Protein 5E6O (pdb70)

Nearest PDB structures (foldseek):
  5e6o-assembly2_B  TM=1.009E+00  e=1.591E-25  Caenorhabditis elegans
  5azh-assembly1_A  TM=9.847E-01  e=5.258E-23  synthetic construct
  5ms6-assembly1_A  TM=9.766E-01  e=1.544E-17  Homo sapiens
  5v4k-assembly1_B  TM=9.725E-01  e=1.761E-17  Homo sapiens
  8q7k-assembly1_A  TM=9.763E-01  e=5.401E-17  Homo sapiens

Sequence (477 aa):
PGSFKERRPFHERQKDVEEIRSQQPNKVPVIIERFDGERSLPLMDRCKFLVPEHITVAELMSIVRRRLQLHPQQAFFLLVNERSMVSNSMSMSNLYSQERDPDGFVYMVYTSQPAFGGSFKERRPFHERQKDVEEIRSQQPNKVPVIIERFDGERSLPLMDRCKFLVPEHITVAELMSIVRRRLQLHPQQAFFLLVNERSMVSNSMSMSNLYSQERDPDGFVYMVYTSQPAFGGSFKERRPFHERQKDVEEIRSQQPNKVPVIIERFDGERSLPLMDRCKFLVPEHITVAELMSSIVRRRLQLHPQQAFFLLVNERSMVSNSMSMSNLYSQERDPDGFVYMVYTSQPAGSFKERRPFHERQKDVEEIRSQQPNNKVPVIIERFDGERSLPLMDRCKFLVPEHITVAELMSIVRRRLQLHPQQAFFLLVNERSMVSNSMSMSSNLYSQERDPDGFVYMVYTSQPAWEELWEELWEELWEEL

B-factor: mean 24.18, std 11.66, range [8.29, 120.89]

Foldseek 3Di:
DPDPCVVDPLVRLLVVLVVVCVPDPQWAWAFEFAPPPADPFDGDPDGTDTHRQFAFQVNVQVVVCVVSVPDPPAQKDKAWVNHDDPDRRDTNNRCQVVQPDPSRYTYIHMHRDDPVD/DAPCVVDPLQRLLVVLVVVCVVPVQWAWAFEAADVVADPFDGDPGGTDTHGQQQAQLRVVVVVCVVSVDDPPAAKFKAWVHHTDDNDRHGSNNVQVVRPDPSRYTYIYMHRDDPVD/DAPCVVAPLVRLLVVQVVCCVPPVQWAWAFEFAPPPADPFDGDPGGTDTHGQAQFQLNVVVVVCVRSPDDPPQAKAKAWVPHHDPDRGHTNVVVQVPAPDPSRYTYMHMHSDDD/DDPCVVAPLVRLLVVLVVVCVPCVQWAWAFEFAPPPADPQDGDPDGTDTHGQAAWQQNVVVVVCVRSVDDPPQQKAKAWVPDHDPDTPDTSNVVQVPAADVSRYTYMHMHSDDD/DDDD/DDDD/DPDD/DDDD

Structure (mmCIF, N/CA/C/O backbone):
data_5E6O
#
_entry.id   5E6O
#
_cell.length_a   49.933
_cell.length_b   62.351
_cell.length_c   67.599
_cell.angle_alpha   90.000
_cell.angle_beta   109.540
_cell.angle_gamma   90.000
#
_symmetry.space_group_name_H-M   'P 1 21 1'
#
loop_
_entity.id
_entity.type
_entity.pdbx_description
1 polymer 'Protein lgg-2'
2 polymer TRP-GLU-GLU-LEU
3 water water
#
loop_
_atom_site.group_PDB
_atom_site.id
_atom_site.type_symbol
_atom_site.label_atom_id
_atom_site.label_alt_id
_atom_site.label_comp_id
_atom_site.label_asym_id
_atom_site.label_entity_id
_atom_site.label_seq_id
_atom_site.pdbx_PDB_ins_code
_atom_site.Cartn_x
_atom_site.Cartn_y
_atom_site.Cartn_z
_atom_site.occupancy
_atom_site.B_iso_or_equiv
_atom_site.auth_seq_id
_atom_site.auth_comp_id
_atom_site.auth_asym_id
_atom_site.auth_atom_id
_atom_site.pdbx_PDB_model_num
ATOM 1 N N . PRO A 1 2 ? -17.026 -18.768 -27.012 1.00 60.21 14 PRO A N 1
ATOM 2 C CA . PRO A 1 2 ? -16.784 -20.171 -27.369 1.00 58.82 14 PRO A CA 1
ATOM 3 C C . PRO A 1 2 ? -15.622 -20.745 -26.559 1.00 50.25 14 PRO A C 1
ATOM 4 O O . PRO A 1 2 ? -15.766 -21.014 -25.365 1.00 49.92 14 PRO A O 1
ATOM 8 N N . GLY A 1 3 ? -14.479 -20.919 -27.208 1.00 39.23 15 GLY A N 1
ATOM 9 C CA . GLY A 1 3 ? -13.233 -21.136 -26.500 1.00 36.34 15 GLY A CA 1
ATOM 10 C C . GLY A 1 3 ? -12.415 -19.849 -26.490 1.00 31.49 15 GLY A C 1
ATOM 11 O O . GLY A 1 3 ? -11.193 -19.870 -26.367 1.00 30.12 15 GLY A O 1
ATOM 12 N N . SER A 1 4 ? -13.097 -18.717 -26.622 1.00 24.17 16 SER A N 1
ATOM 13 C CA . SER A 1 4 ? -12.419 -17.427 -26.677 1.00 26.43 16 SER A CA 1
ATOM 14 C C . SER A 1 4 ? -11.794 -17.062 -25.333 1.00 24.42 16 SER A C 1
ATOM 15 O O . SER A 1 4 ? -12.175 -17.607 -24.293 1.00 19.49 16 SER A O 1
ATOM 18 N N . PHE A 1 5 ? -10.847 -16.129 -25.353 1.00 14.73 17 PHE A N 1
ATOM 19 C CA . PHE A 1 5 ? -10.186 -15.678 -24.119 1.00 13.42 17 PHE A CA 1
ATOM 20 C C . PHE A 1 5 ? -11.171 -15.260 -23.027 1.00 15.44 17 PHE A C 1
ATOM 21 O O . PHE A 1 5 ? -10.988 -15.614 -21.865 1.00 15.51 17 PHE A O 1
ATOM 29 N N . LYS A 1 6 ? -12.217 -14.522 -23.403 1.00 12.77 18 LYS A N 1
ATOM 30 C CA . LYS A 1 6 ? -13.198 -14.030 -22.429 1.00 14.49 18 LYS A CA 1
ATOM 31 C C . LYS A 1 6 ? -13.965 -15.175 -21.797 1.00 20.88 18 LYS A C 1
ATOM 32 O O . LYS A 1 6 ? -14.484 -15.046 -20.692 1.00 20.21 18 LYS A O 1
ATOM 38 N N . GLU A 1 7 ? -14.030 -16.299 -22.499 1.00 21.01 19 GLU A N 1
ATOM 39 C CA . GLU A 1 7 ? -14.691 -17.480 -21.966 1.00 20.40 19 GLU A CA 1
ATOM 40 C C . GLU A 1 7 ? -13.754 -18.311 -21.089 1.00 23.61 19 GLU A C 1
ATOM 41 O O . GLU A 1 7 ? -14.205 -19.044 -20.210 1.00 24.43 19 GLU A O 1
ATOM 47 N N . ARG A 1 8 ? -12.454 -18.207 -21.339 1.00 16.13 20 ARG A N 1
ATOM 48 C CA . ARG A 1 8 ? -11.477 -19.022 -20.639 1.00 18.95 20 ARG A CA 1
ATOM 49 C C . ARG A 1 8 ? -11.096 -18.394 -19.307 1.00 19.65 20 ARG A C 1
ATOM 50 O O . ARG A 1 8 ? -10.602 -19.076 -18.418 1.00 13.47 20 ARG A O 1
ATOM 58 N N . ARG A 1 9 ? -11.333 -17.089 -19.190 1.00 21.56 21 ARG A N 1
ATOM 59 C CA . ARG A 1 9 ? -10.944 -16.309 -18.016 1.00 21.79 21 ARG A CA 1
ATOM 60 C C . ARG A 1 9 ? -12.038 -15.294 -17.716 1.00 16.16 21 ARG A C 1
ATOM 61 O O . ARG A 1 9 ? -12.405 -14.508 -18.583 1.00 16.71 21 ARG A O 1
ATOM 69 N N . PRO A 1 10 ? -12.552 -15.294 -16.478 1.00 15.37 22 PRO A N 1
ATOM 70 C CA . PRO A 1 10 ? -13.639 -14.391 -16.090 1.00 22.02 22 PRO A CA 1
ATOM 71 C C . PRO A 1 10 ? -13.180 -12.946 -15.916 1.00 18.76 22 PRO A C 1
ATOM 72 O O . PRO A 1 10 ? -11.979 -12.690 -15.800 1.00 16.00 22 PRO A O 1
ATOM 76 N N . PHE A 1 11 ? -14.134 -12.020 -15.876 1.00 18.42 23 PHE A N 1
ATOM 77 C CA . PHE A 1 11 ? -13.831 -10.588 -15.896 1.00 17.47 23 PHE A CA 1
ATOM 78 C C . PHE A 1 11 ? -12.826 -10.139 -14.844 1.00 17.60 23 PHE A C 1
ATOM 79 O O . PHE A 1 11 ? -11.869 -9.463 -15.177 1.00 17.88 23 PHE A O 1
ATOM 87 N N . HIS A 1 12 ? -13.049 -10.479 -13.578 1.00 19.46 24 HIS A N 1
ATOM 88 C CA . HIS A 1 12 ? -12.159 -9.971 -12.537 1.00 24.58 24 HIS A CA 1
ATOM 89 C C . HIS A 1 12 ? -10.746 -10.526 -12.703 1.00 19.20 24 HIS A C 1
ATOM 90 O O . HIS A 1 12 ? -9.761 -9.883 -12.326 1.00 18.86 24 HIS A O 1
ATOM 97 N N . GLU A 1 13 ? -10.637 -11.722 -13.267 1.00 19.28 25 GLU A N 1
ATOM 98 C CA . GLU A 1 13 ? -9.319 -12.305 -13.495 1.00 19.56 25 GLU A CA 1
ATOM 99 C C . GLU A 1 13 ? -8.599 -11.535 -14.594 1.00 18.73 25 GLU A C 1
ATOM 100 O O . GLU A 1 13 ? -7.396 -11.294 -14.517 1.00 16.92 25 GLU A O 1
ATOM 106 N N . ARG A 1 14 ? -9.345 -11.146 -15.617 1.00 15.96 26 ARG A N 1
ATOM 107 C CA . ARG A 1 14 ? -8.768 -10.383 -16.728 1.00 14.72 26 ARG A CA 1
ATOM 108 C C . ARG A 1 14 ? -8.323 -9.001 -16.245 1.00 15.76 26 ARG A C 1
ATOM 109 O O . ARG A 1 14 ? -7.226 -8.541 -16.573 1.00 13.95 26 ARG A O 1
ATOM 117 N N . GLN A 1 15 ? -9.165 -8.356 -15.450 1.00 14.73 27 GLN A N 1
ATOM 118 C CA . GLN A 1 15 ? -8.851 -7.027 -14.921 1.00 14.92 27 GLN A CA 1
ATOM 119 C C . GLN A 1 15 ? -7.617 -7.057 -14.021 1.00 15.68 27 GLN A C 1
ATOM 120 O O . GLN A 1 15 ? -6.753 -6.172 -14.094 1.00 15.78 27 GLN A O 1
ATOM 126 N N . LYS A 1 16 ? -7.521 -8.083 -13.178 1.00 16.21 28 LYS A N 1
ATOM 127 C CA . LYS A 1 16 ? -6.347 -8.224 -12.318 1.00 17.05 28 LYS A CA 1
ATOM 128 C C . LYS A 1 16 ? -5.068 -8.460 -13.130 1.00 16.30 28 LYS A C 1
ATOM 129 O O . LYS A 1 16 ? -4.010 -7.931 -12.791 1.00 18.46 28 LYS A O 1
ATOM 135 N N . ASP A 1 17 ? -5.165 -9.262 -14.188 1.00 15.85 29 ASP A N 1
ATOM 136 C CA . ASP A 1 17 ? -4.033 -9.528 -15.065 1.00 15.84 29 ASP A CA 1
ATOM 137 C C . ASP A 1 17 ? -3.511 -8.213 -15.680 1.00 18.51 29 ASP A C 1
ATOM 138 O O . ASP A 1 17 ? -2.304 -7.962 -15.710 1.00 16.46 29 ASP A O 1
ATOM 143 N N . VAL A 1 18 ? -4.426 -7.379 -16.167 1.00 14.21 30 VAL A N 1
ATOM 144 C CA . VAL A 1 18 ? -4.043 -6.083 -16.742 1.00 14.13 30 VAL A CA 1
ATOM 145 C C . VAL A 1 18 ? -3.434 -5.166 -15.675 1.00 15.29 30 VAL A C 1
ATOM 146 O O . VAL A 1 18 ? -2.417 -4.508 -15.916 1.00 15.35 30 VAL A O 1
ATOM 150 N N . GLU A 1 19 ? -3.996 -5.172 -14.491 1.00 16.16 31 GLU A N 1
ATOM 151 C CA . GLU A 1 19 ? -3.496 -4.343 -13.418 1.00 22.02 31 GLU A CA 1
ATOM 152 C C . GLU A 1 19 ? -2.063 -4.734 -13.059 1.00 17.04 31 GLU A C 1
ATOM 153 O O . GLU A 1 19 ? -1.241 -3.913 -12.830 1.00 19.71 31 GLU A O 1
ATOM 159 N N . GLU A 1 20 ? -1.813 -6.012 -13.043 1.00 16.28 32 GLU A N 1
ATOM 160 C CA . GLU A 1 20 ? -0.494 -6.490 -12.746 1.00 22.39 32 GLU A CA 1
ATOM 161 C C . GLU A 1 20 ? 0.504 -6.143 -13.831 1.00 24.33 32 GLU A C 1
ATOM 162 O O . GLU A 1 20 ? 1.562 -5.705 -13.584 1.00 23.72 32 GLU A O 1
ATOM 168 N N . ILE A 1 21 ? 0.136 -6.326 -15.070 1.00 21.58 33 ILE A N 1
ATOM 169 C CA . ILE A 1 21 ? 1.123 -6.077 -16.119 1.00 17.44 33 ILE A CA 1
ATOM 170 C C . ILE A 1 21 ? 1.371 -4.570 -16.287 1.00 20.21 33 ILE A C 1
ATOM 171 O O . ILE A 1 21 ? 2.486 -4.147 -16.595 1.00 19.18 33 ILE A O 1
ATOM 176 N N . ARG A 1 22 ? 0.350 -3.761 -16.049 1.00 17.34 34 ARG A N 1
ATOM 177 C CA . ARG A 1 22 ? 0.509 -2.315 -16.169 1.00 25.47 34 ARG A CA 1
ATOM 178 C C . ARG A 1 22 ? 1.482 -1.800 -15.111 1.00 28.77 34 ARG A C 1
ATOM 179 O O . ARG A 1 22 ? 2.229 -0.855 -15.354 1.00 25.68 34 ARG A O 1
ATOM 187 N N . SER A 1 23 ? 1.492 -2.442 -13.946 1.00 24.36 35 SER A N 1
ATOM 188 C CA . SER A 1 23 ? 2.363 -2.017 -12.860 1.00 28.72 35 SER A CA 1
ATOM 189 C C . SER A 1 23 ? 3.816 -2.348 -13.162 1.00 27.23 35 SER A C 1
ATOM 190 O O . SER A 1 23 ? 4.723 -1.845 -12.506 1.00 27.34 35 SER A O 1
ATOM 193 N N . GLN A 1 24 ? 4.030 -3.190 -14.168 1.00 25.84 36 GLN A N 1
ATOM 194 C CA . GLN A 1 24 ? 5.360 -3.698 -14.475 1.00 25.18 36 GLN A CA 1
ATOM 195 C C . GLN A 1 24 ? 5.889 -3.118 -15.786 1.00 26.99 36 GLN A C 1
ATOM 196 O O . GLN A 1 24 ? 7.089 -2.873 -15.933 1.00 26.48 36 GLN A O 1
ATOM 202 N N . GLN A 1 25 ? 4.987 -2.896 -16.737 1.00 21.66 37 GLN A N 1
ATOM 203 C CA . GLN A 1 25 ? 5.385 -2.567 -18.099 1.00 24.92 37 GLN A CA 1
ATOM 204 C C . GLN A 1 25 ? 4.705 -1.310 -18.629 1.00 29.94 37 GLN A C 1
ATOM 205 O O . GLN A 1 25 ? 3.675 -1.382 -19.310 1.00 24.69 37 GLN A O 1
ATOM 211 N N . PRO A 1 26 ? 5.295 -0.149 -18.334 1.00 29.33 38 PRO A N 1
ATOM 212 C CA . PRO A 1 26 ? 4.773 1.115 -18.853 1.00 32.58 38 PRO A CA 1
ATOM 213 C C . PRO A 1 26 ? 4.917 1.204 -20.369 1.00 35.35 38 PRO A C 1
ATOM 214 O O . PRO A 1 26 ? 5.738 0.499 -20.967 1.00 38.76 38 PRO A O 1
ATOM 218 N N . ASN A 1 27 ? 4.112 2.067 -20.974 1.00 33.51 39 ASN A N 1
ATOM 219 C CA . ASN A 1 27 ? 4.205 2.357 -22.396 1.00 34.06 39 ASN A CA 1
ATOM 220 C C . ASN A 1 27 ? 3.999 1.117 -23.274 1.00 27.33 39 ASN A C 1
ATOM 221 O O . ASN A 1 27 ? 4.424 1.091 -24.430 1.00 28.04 39 ASN A O 1
ATOM 226 N N . LYS A 1 28 ? 3.359 0.094 -22.711 1.00 24.44 40 LYS A N 1
ATOM 227 C CA . LYS A 1 28 ? 2.865 -1.041 -23.491 1.00 24.56 40 LYS A CA 1
ATOM 228 C C . LYS A 1 28 ? 1.355 -1.218 -23.322 1.00 23.12 40 LYS A C 1
ATOM 229 O O . LYS A 1 28 ? 0.834 -1.074 -22.217 1.00 20.85 40 LYS A O 1
ATOM 235 N N . VAL A 1 29 ? 0.663 -1.541 -24.416 1.00 19.48 41 VAL A N 1
ATOM 236 C CA . VAL A 1 29 ? -0.793 -1.724 -24.386 1.00 14.48 41 VAL A CA 1
ATOM 237 C C . VAL A 1 29 ? -1.118 -3.220 -24.423 1.00 15.54 41 VAL A C 1
ATOM 238 O O . VAL A 1 29 ? -0.574 -3.952 -25.250 1.00 15.83 41 VAL A O 1
ATOM 242 N N . PRO A 1 30 ? -1.962 -3.692 -23.488 1.00 13.22 42 PRO A N 1
ATOM 243 C CA . PRO A 1 30 ? -2.365 -5.101 -23.471 1.00 14.19 42 PRO A CA 1
ATOM 244 C C . PRO A 1 30 ? -3.467 -5.365 -24.492 1.00 14.93 42 PRO A C 1
ATOM 245 O O . PRO A 1 30 ? -4.512 -4.716 -24.491 1.00 14.43 42 PRO A O 1
ATOM 249 N N . VAL A 1 31 ? -3.212 -6.317 -25.376 1.00 11.70 43 VAL A N 1
ATOM 250 C CA . VAL A 1 31 ? -4.083 -6.560 -26.512 1.00 11.03 43 VAL A CA 1
ATOM 251 C C . VAL A 1 31 ? -4.324 -8.050 -26.647 1.00 16.60 43 VAL A C 1
ATOM 252 O O . VAL A 1 31 ? -3.384 -8.835 -26.622 1.00 16.96 43 VAL A O 1
ATOM 256 N N . ILE A 1 32 ? -5.589 -8.427 -26.776 1.00 14.32 44 ILE A N 1
ATOM 257 C CA . ILE A 1 32 ? -5.964 -9.796 -27.094 1.00 10.71 44 ILE A CA 1
ATOM 258 C C . ILE A 1 32 ? -6.137 -9.900 -28.597 1.00 11.30 44 ILE A C 1
ATOM 259 O O . ILE A 1 32 ? -6.894 -9.137 -29.189 1.00 12.99 44 ILE A O 1
ATOM 264 N N . ILE A 1 33 ? -5.419 -10.823 -29.228 1.00 12.96 45 ILE A N 1
ATOM 265 C CA . ILE A 1 33 ? -5.524 -10.998 -30.673 1.00 11.02 45 ILE A CA 1
ATOM 266 C C . ILE A 1 33 ? -5.951 -12.440 -30.945 1.00 14.49 45 ILE A C 1
ATOM 267 O O . ILE A 1 33 ? -5.258 -13.377 -30.564 1.00 12.70 45 ILE A O 1
ATOM 272 N N . GLU A 1 34 ? -7.125 -12.608 -31.553 1.00 10.78 46 GLU A N 1
ATOM 273 C CA . GLU A 1 34 ? -7.664 -13.937 -31.812 1.00 12.08 46 GLU A CA 1
ATOM 274 C C . GLU A 1 34 ? -8.128 -14.059 -33.252 1.00 13.98 46 GLU A C 1
ATOM 275 O O . GLU A 1 34 ? -8.435 -13.056 -33.904 1.00 10.55 46 GLU A O 1
ATOM 281 N N . ARG A 1 35 ? -8.157 -15.284 -33.759 1.00 12.15 47 ARG A N 1
ATOM 282 C CA . ARG A 1 35 ? -8.732 -15.512 -35.082 1.00 12.16 47 ARG A CA 1
ATOM 283 C C . ARG A 1 35 ? -10.247 -15.393 -34.998 1.00 13.60 47 ARG A C 1
ATOM 284 O O . ARG A 1 35 ? -10.867 -15.921 -34.070 1.00 13.00 47 ARG A O 1
ATOM 292 N N . PHE A 1 36 ? -10.845 -14.683 -35.950 1.00 14.21 48 PHE A N 1
ATOM 293 C CA . PHE A 1 36 ? -12.289 -14.497 -35.962 1.00 14.95 48 PHE A CA 1
ATOM 294 C C . PHE A 1 36 ? -12.975 -15.860 -35.978 1.00 16.49 48 PHE A C 1
ATOM 295 O O . PHE A 1 36 ? -12.530 -16.781 -36.657 1.00 16.89 48 PHE A O 1
ATOM 303 N N . ASP A 1 37 ? -14.036 -16.002 -35.186 1.00 17.63 49 ASP A N 1
ATOM 304 C CA . ASP A 1 37 ? -14.778 -17.263 -35.127 1.00 32.23 49 ASP A CA 1
ATOM 305 C C . ASP A 1 37 ? -15.156 -17.786 -36.512 1.00 28.96 49 ASP A C 1
ATOM 306 O O . ASP A 1 37 ? -15.727 -17.058 -37.321 1.00 28.49 49 ASP A O 1
ATOM 311 N N . GLY A 1 38 ? -14.837 -19.047 -36.785 1.00 20.99 50 GLY A N 1
ATOM 312 C CA . GLY A 1 38 ? -15.192 -19.653 -38.059 1.00 27.07 50 GLY A CA 1
ATOM 313 C C . GLY A 1 38 ? -14.291 -19.338 -39.244 1.00 27.71 50 GLY A C 1
ATOM 314 O O . GLY A 1 38 ? -14.565 -19.766 -40.363 1.00 27.49 50 GLY A O 1
ATOM 315 N N . GLU A 1 39 ? -13.215 -18.592 -39.012 1.00 21.50 51 GLU A N 1
ATOM 316 C CA . GLU A 1 39 ? -12.246 -18.324 -40.069 1.00 18.33 51 GLU A CA 1
ATOM 317 C C . GLU A 1 39 ? -11.534 -19.613 -40.441 1.00 25.98 51 GLU A C 1
ATOM 318 O O . GLU A 1 39 ? -11.078 -20.342 -39.564 1.00 28.83 51 GLU A O 1
ATOM 324 N N . ARG A 1 40 ? -11.442 -19.904 -41.734 1.00 22.80 52 ARG A N 1
ATOM 325 C CA . ARG A 1 40 ? -10.822 -21.152 -42.162 1.00 37.79 52 ARG A CA 1
ATOM 326 C C . ARG A 1 40 ? -9.623 -21.005 -43.106 1.00 34.51 52 ARG A C 1
ATOM 327 O O . ARG A 1 40 ? -9.086 -22.013 -43.566 1.00 34.80 52 ARG A O 1
ATOM 335 N N . SER A 1 41 ? -9.192 -19.784 -43.412 1.00 25.26 53 SER A N 1
ATOM 336 C CA . SER A 1 41 ? -8.073 -19.659 -44.356 1.00 25.17 53 SER A CA 1
ATOM 337 C C . SER A 1 41 ? -6.858 -18.930 -43.795 1.00 22.05 53 SER A C 1
ATOM 338 O O . SER A 1 41 ? -5.900 -18.658 -44.524 1.00 21.93 53 SER A O 1
ATOM 341 N N . LEU A 1 42 ? -6.899 -18.629 -42.501 1.00 17.60 54 LEU A N 1
ATOM 342 C CA . LEU A 1 42 ? -5.752 -18.073 -41.796 1.00 16.66 54 LEU A CA 1
ATOM 343 C C . LEU A 1 42 ? -5.401 -18.983 -40.625 1.00 17.32 54 LEU A C 1
ATOM 344 O O . LEU A 1 42 ? -6.288 -19.590 -40.026 1.00 18.76 54 LEU A O 1
ATOM 349 N N . PRO A 1 43 ? -4.108 -19.071 -40.284 1.00 17.50 55 PRO A N 1
ATOM 350 C CA . PRO A 1 43 ? -3.685 -19.964 -39.193 1.00 18.53 55 PRO A CA 1
ATOM 351 C C . PRO A 1 43 ? -3.985 -19.407 -37.819 1.00 17.64 55 PRO A C 1
ATOM 352 O O . PRO A 1 43 ? -4.375 -18.255 -37.705 1.00 16.92 55 PRO A O 1
ATOM 356 N N . LEU A 1 44 ? -3.808 -20.234 -36.794 1.00 20.35 56 LEU A N 1
ATOM 357 C CA . LEU A 1 44 ? -3.907 -19.785 -35.410 1.00 22.18 56 LEU A CA 1
ATOM 358 C C . LEU A 1 44 ? -2.554 -19.333 -34.928 1.00 23.75 56 LEU A C 1
ATOM 359 O O . LEU A 1 44 ? -1.530 -19.787 -35.449 1.00 22.96 56 LEU A O 1
ATOM 364 N N . MET A 1 45 ? -2.543 -18.452 -33.934 1.00 21.81 57 MET A N 1
ATOM 365 C CA . MET A 1 45 ? -1.334 -18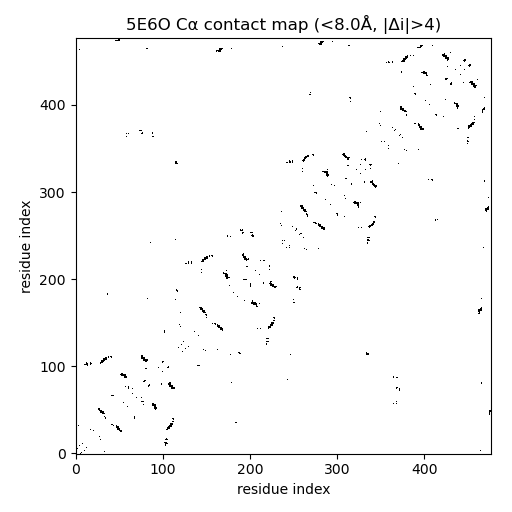.216 -33.150 1.00 27.89 57 MET A CA 1
ATOM 366 C C . MET A 1 45 ? -1.457 -18.996 -31.841 1.00 30.67 57 MET A C 1
ATOM 367 O O . MET A 1 45 ? -2.571 -19.220 -31.357 1.00 32.18 57 MET A O 1
ATOM 372 N N . ASP A 1 46 ? -0.326 -19.428 -31.279 1.00 28.58 58 ASP A N 1
ATOM 373 C CA . ASP A 1 46 ? -0.350 -20.180 -30.028 1.00 35.30 58 ASP A CA 1
ATOM 374 C C . ASP A 1 46 ? -0.758 -19.293 -28.855 1.00 33.41 58 ASP A C 1
ATOM 375 O O . ASP A 1 46 ? -1.414 -19.750 -27.918 1.00 38.56 58 ASP A O 1
ATOM 380 N N . ARG A 1 47 ? -0.361 -18.027 -28.930 1.00 26.18 59 ARG A N 1
ATOM 381 C CA . ARG A 1 47 ? -0.661 -17.028 -27.906 1.00 24.85 59 ARG A CA 1
ATOM 382 C C . ARG A 1 47 ? -1.776 -16.093 -28.379 1.00 18.36 59 ARG A C 1
ATOM 383 O O . ARG A 1 47 ? -1.897 -15.825 -29.580 1.00 17.32 59 ARG A O 1
ATOM 391 N N . CYS A 1 48 ? -2.588 -15.605 -27.439 1.00 18.49 60 CYS A N 1
ATOM 392 C CA . CYS A 1 48 ? -3.562 -14.552 -27.763 1.00 17.01 60 CYS A CA 1
ATOM 393 C C . CYS A 1 48 ? -3.347 -13.287 -26.930 1.00 16.76 60 CYS A C 1
ATOM 394 O O . CYS A 1 48 ? -3.899 -12.239 -27.266 1.00 15.63 60 CYS A O 1
ATOM 397 N N . LYS A 1 49 ? -2.566 -13.387 -25.848 1.00 18.49 61 LYS A N 1
ATOM 398 C CA . LYS A 1 49 ? -2.252 -12.217 -24.999 1.00 18.21 61 LYS A CA 1
ATOM 399 C C . LYS A 1 49 ? -0.978 -11.480 -25.429 1.00 17.54 61 LYS A C 1
ATOM 400 O O . LYS A 1 49 ? 0.127 -11.987 -25.253 1.00 22.06 61 LYS A O 1
ATOM 406 N N . PHE A 1 50 ? -1.127 -10.261 -25.938 1.00 22.50 62 PHE A N 1
ATOM 407 C CA . PHE A 1 50 ? 0.017 -9.498 -26.419 1.00 18.87 62 PHE A CA 1
ATOM 408 C C . PHE A 1 50 ? 0.277 -8.235 -25.604 1.00 22.05 62 PHE A C 1
ATOM 409 O O . PHE A 1 50 ? -0.663 -7.601 -25.128 1.00 21.02 62 PHE A O 1
ATOM 417 N N . LEU A 1 51 ? 1.558 -7.900 -25.421 1.00 18.01 63 LEU A N 1
ATOM 418 C CA . LEU A 1 51 ? 1.951 -6.572 -24.941 1.00 17.27 63 LEU A CA 1
ATOM 419 C C . LEU A 1 51 ? 2.565 -5.787 -26.099 1.00 20.89 63 LEU A C 1
ATOM 420 O O . LEU A 1 51 ? 3.612 -6.148 -26.609 1.00 22.23 63 LEU A O 1
ATOM 425 N N . VAL A 1 52 ? 1.915 -4.713 -26.512 1.00 20.29 64 VAL A N 1
ATOM 426 C CA . VAL A 1 52 ? 2.332 -3.992 -27.708 1.00 18.28 64 VAL A CA 1
ATOM 427 C C . VAL A 1 52 ? 2.877 -2.618 -27.332 1.00 27.51 64 VAL A C 1
ATOM 428 O O . VAL A 1 52 ? 2.186 -1.854 -26.654 1.00 22.42 64 VAL A O 1
ATOM 432 N N . PRO A 1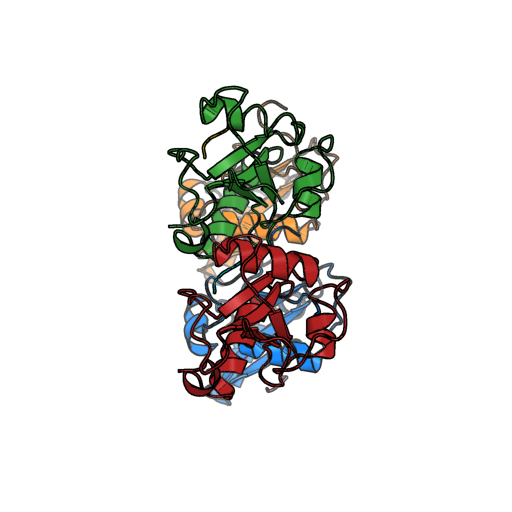 53 ? 4.112 -2.296 -27.761 1.00 27.62 65 PRO A N 1
ATOM 433 C CA . PRO A 1 53 ? 4.629 -0.937 -27.542 1.00 21.71 65 PRO A CA 1
ATOM 434 C C . PRO A 1 53 ? 3.645 0.111 -28.042 1.00 16.52 65 PRO A C 1
ATOM 435 O O . PRO A 1 53 ? 3.076 -0.029 -29.134 1.00 17.32 65 PRO A O 1
ATOM 439 N N . GLU A 1 54 ? 3.403 1.142 -27.235 1.00 20.66 66 GLU A N 1
ATOM 440 C CA . GLU A 1 54 ? 2.201 1.958 -27.420 1.00 19.69 66 GLU A CA 1
ATOM 441 C C . GLU A 1 54 ? 2.162 2.787 -28.707 1.00 20.48 66 GLU A C 1
ATOM 442 O O . GLU A 1 54 ? 1.097 3.199 -29.157 1.00 21.58 66 GLU A O 1
ATOM 448 N N . HIS A 1 55 ? 3.311 3.030 -29.312 1.00 24.46 67 HIS A N 1
ATOM 449 C CA . HIS A 1 55 ? 3.344 3.852 -30.524 1.00 24.21 67 HIS A CA 1
ATOM 450 C C . HIS A 1 55 ? 2.953 3.109 -31.804 1.00 22.84 67 HIS A C 1
ATOM 451 O O . HIS A 1 55 ? 2.797 3.733 -32.861 1.00 16.41 67 HIS A O 1
ATOM 458 N N . ILE A 1 56 ? 2.821 1.783 -31.724 1.00 15.13 68 ILE A N 1
ATOM 459 C CA . ILE A 1 56 ? 2.590 0.973 -32.916 1.00 23.50 68 ILE A CA 1
ATOM 460 C C . ILE A 1 56 ? 1.169 1.182 -33.420 1.00 19.25 68 ILE A C 1
ATOM 461 O O . ILE A 1 56 ? 0.210 1.199 -32.628 1.00 18.62 68 ILE A O 1
ATOM 466 N N . THR A 1 57 ? 1.027 1.370 -34.729 1.00 16.39 69 THR A N 1
ATOM 467 C CA . THR A 1 57 ? -0.301 1.619 -35.289 1.00 13.09 69 THR A CA 1
ATOM 468 C C . THR A 1 57 ? -1.001 0.321 -35.645 1.00 13.64 69 THR A C 1
ATOM 469 O O . THR A 1 57 ? -0.364 -0.719 -35.737 1.00 17.10 69 THR A O 1
ATOM 473 N N . VAL A 1 58 ? -2.306 0.394 -35.898 1.00 12.66 70 VAL A N 1
ATOM 474 C CA . VAL A 1 58 ? -3.050 -0.815 -36.274 1.00 14.81 70 VAL A CA 1
ATOM 475 C C . VAL A 1 58 ? -2.448 -1.443 -37.540 1.00 16.83 70 VAL A C 1
ATOM 476 O O . VAL A 1 58 ? -2.262 -2.667 -37.607 1.00 18.58 70 VAL A O 1
ATOM 480 N N . ALA A 1 59 ? -2.118 -0.611 -38.531 1.00 16.62 71 ALA A N 1
ATOM 481 C CA . ALA A 1 59 ? -1.495 -1.111 -39.766 1.00 17.82 71 ALA A CA 1
ATOM 482 C C . ALA A 1 59 ? -0.122 -1.755 -39.522 1.00 23.79 71 ALA A C 1
ATOM 483 O O . ALA A 1 59 ? 0.225 -2.762 -40.152 1.00 22.29 71 ALA A O 1
ATOM 485 N N . GLU A 1 60 ? 0.663 -1.178 -38.615 1.00 24.62 72 GLU A N 1
ATOM 486 C CA . GLU A 1 60 ? 1.952 -1.769 -38.258 1.00 16.02 72 GLU A CA 1
ATOM 487 C C . GLU A 1 60 ? 1.788 -3.092 -37.515 1.00 19.69 72 GLU A C 1
ATOM 488 O O . GLU A 1 60 ? 2.548 -4.045 -37.726 1.00 20.72 72 GLU A O 1
ATOM 494 N N . LEU A 1 61 ? 0.792 -3.155 -36.642 1.00 19.26 73 LEU A N 1
ATOM 495 C CA . LEU A 1 61 ? 0.517 -4.384 -35.910 1.00 18.47 73 LEU A CA 1
ATOM 496 C C . LEU A 1 61 ? 0.108 -5.492 -36.873 1.00 22.06 73 LEU A C 1
ATOM 497 O O . LEU A 1 61 ? 0.440 -6.669 -36.657 1.00 22.59 73 LEU A O 1
ATOM 502 N N . MET A 1 62 ? -0.591 -5.123 -37.947 1.00 15.61 74 MET A N 1
ATOM 503 C CA . MET A 1 62 ? -0.991 -6.106 -38.942 1.00 17.39 74 MET A CA 1
ATOM 504 C C . MET A 1 62 ? 0.244 -6.670 -39.632 1.00 19.00 74 MET A C 1
ATOM 505 O O . MET A 1 62 ? 0.287 -7.856 -39.960 1.00 19.60 74 MET A O 1
ATOM 510 N N . SER A 1 63 ? 1.261 -5.830 -39.807 1.00 18.35 75 SER A N 1
ATOM 511 C CA . SER A 1 63 ? 2.511 -6.276 -40.412 1.00 16.83 75 SER A CA 1
ATOM 512 C C . SER A 1 63 ? 3.227 -7.259 -39.496 1.00 22.21 75 SER A C 1
ATOM 513 O O . SER A 1 63 ? 3.751 -8.281 -39.947 1.00 18.22 75 SER A O 1
ATOM 516 N N . ILE A 1 64 ? 3.236 -6.949 -38.204 1.00 20.04 76 ILE A N 1
ATOM 517 C CA . ILE A 1 64 ? 3.801 -7.847 -37.209 1.00 16.30 76 ILE A CA 1
ATOM 518 C C . ILE A 1 64 ? 3.058 -9.185 -37.170 1.00 18.73 76 ILE A C 1
ATOM 519 O O . ILE A 1 64 ? 3.684 -10.241 -37.156 1.00 13.33 76 ILE A O 1
ATOM 524 N N . VAL A 1 65 ? 1.729 -9.151 -37.151 1.00 16.55 77 VAL A N 1
ATOM 525 C CA . VAL A 1 65 ? 0.984 -10.399 -37.080 1.00 17.78 77 VAL A CA 1
ATOM 526 C C . VAL A 1 65 ? 1.122 -11.182 -38.396 1.00 17.06 77 VAL A C 1
ATOM 527 O O . VAL A 1 65 ? 1.251 -12.403 -38.376 1.00 14.20 77 VAL A O 1
ATOM 531 N N . ARG A 1 66 ? 1.106 -10.482 -39.530 1.00 12.13 78 ARG A N 1
ATOM 532 C CA . ARG A 1 66 ? 1.419 -11.115 -40.814 1.00 18.05 78 ARG A CA 1
ATOM 533 C C . ARG A 1 66 ? 2.714 -11.940 -40.781 1.00 19.81 78 ARG A C 1
ATOM 534 O O . ARG A 1 66 ? 2.760 -13.058 -41.299 1.00 20.20 78 ARG A O 1
ATOM 542 N N . ARG A 1 67 ? 3.756 -11.379 -40.175 1.00 13.68 79 ARG A N 1
ATOM 543 C CA . ARG A 1 67 ? 5.064 -12.037 -40.122 1.00 16.10 79 ARG A CA 1
ATOM 544 C C . ARG A 1 67 ? 4.990 -13.300 -39.296 1.00 18.02 79 ARG A C 1
ATOM 545 O O . ARG A 1 67 ? 5.534 -14.340 -39.674 1.00 16.00 79 ARG A O 1
ATOM 553 N N . ARG A 1 68 ? 4.326 -13.183 -38.154 1.00 15.14 80 ARG A N 1
ATOM 554 C CA . ARG A 1 68 ? 4.208 -14.279 -37.226 1.00 15.56 80 ARG A CA 1
ATOM 555 C C . ARG A 1 68 ? 3.383 -15.409 -37.809 1.00 15.60 80 ARG A C 1
ATOM 556 O O . ARG A 1 68 ? 3.705 -16.568 -37.597 1.00 19.46 80 ARG A O 1
ATOM 564 N N . LEU A 1 69 ? 2.334 -15.074 -38.559 1.00 16.51 81 LEU A N 1
ATOM 565 C CA . LEU A 1 69 ? 1.522 -16.091 -39.236 1.00 17.89 81 LEU A CA 1
ATOM 566 C C . LEU A 1 69 ? 2.184 -16.619 -40.510 1.00 21.06 81 LEU A C 1
ATOM 567 O O . LEU A 1 69 ? 1.700 -17.574 -41.119 1.00 24.24 81 LEU A O 1
ATOM 572 N N . GLN A 1 70 ? 3.275 -15.971 -40.906 1.00 17.81 82 GLN A N 1
ATOM 573 C CA . GLN A 1 70 ? 3.960 -16.217 -42.177 1.00 18.71 82 GLN A CA 1
ATOM 574 C C . GLN A 1 70 ? 3.038 -16.154 -43.403 1.00 18.15 82 GLN A C 1
ATOM 575 O O . GLN A 1 70 ? 3.138 -16.986 -44.303 1.00 18.93 82 GLN A O 1
ATOM 581 N N . LEU A 1 71 ? 2.152 -15.162 -43.443 1.00 16.98 83 LEU A N 1
ATOM 582 C CA . LEU A 1 71 ? 1.257 -14.992 -44.592 1.00 18.92 83 LEU A CA 1
ATOM 583 C C . LEU A 1 71 ? 2.027 -14.573 -45.838 1.00 21.62 83 LEU A C 1
ATOM 584 O O . LEU A 1 71 ? 3.054 -13.900 -45.741 1.00 22.40 83 LEU A O 1
ATOM 589 N N . HIS A 1 72 ? 1.527 -14.959 -47.005 1.00 20.89 84 HIS A N 1
ATOM 590 C CA . HIS A 1 72 ? 2.065 -14.432 -48.266 1.00 18.88 84 HIS A CA 1
ATOM 591 C C . HIS A 1 72 ? 1.797 -12.928 -48.315 1.00 18.28 84 HIS A C 1
ATOM 592 O O . HIS A 1 72 ? 0.766 -12.461 -47.831 1.00 17.15 84 HIS A O 1
ATOM 599 N N . PRO A 1 73 ? 2.740 -12.148 -48.865 1.00 19.20 85 PRO A N 1
ATOM 600 C CA . PRO A 1 73 ? 2.517 -10.697 -48.810 1.00 24.32 85 PRO A CA 1
ATOM 601 C C . PRO A 1 73 ? 1.278 -10.229 -49.581 1.00 24.55 85 PRO A C 1
ATOM 602 O O . PRO A 1 73 ? 0.776 -9.146 -49.312 1.00 23.80 85 PRO A O 1
ATOM 606 N N . GLN A 1 74 ? 0.783 -11.028 -50.516 1.00 22.32 86 GLN A N 1
ATOM 607 C CA . GLN A 1 74 ? -0.402 -10.626 -51.270 1.00 25.27 86 GLN A CA 1
ATOM 608 C C . GLN A 1 74 ? -1.702 -11.232 -50.709 1.00 24.35 86 GLN A C 1
ATOM 609 O O . GLN A 1 74 ? -2.771 -11.084 -51.299 1.00 25.60 86 GLN A O 1
ATOM 615 N N . GLN A 1 75 ? -1.613 -11.882 -49.548 1.00 18.88 87 GLN A N 1
ATOM 616 C CA . GLN A 1 75 ? -2.794 -12.476 -48.904 1.00 15.97 87 GLN A CA 1
ATOM 617 C C . GLN A 1 75 ? -3.717 -11.449 -48.280 1.00 14.96 87 GLN A C 1
ATOM 618 O O . GLN A 1 75 ? -3.254 -10.513 -47.643 1.00 22.42 87 GLN A O 1
ATOM 624 N N . ALA A 1 76 ? -5.024 -11.631 -48.443 1.00 16.27 88 ALA A N 1
ATOM 625 C CA . ALA A 1 76 ? -5.984 -10.789 -47.746 1.00 17.11 88 ALA A CA 1
ATOM 626 C C . ALA A 1 76 ? -5.933 -11.053 -46.242 1.00 15.10 88 ALA A C 1
ATOM 627 O O . ALA A 1 76 ? -5.947 -12.204 -45.807 1.00 18.19 88 ALA A O 1
ATOM 629 N N . PHE A 1 77 ? -5.845 -9.977 -45.459 1.00 14.92 89 PHE A N 1
ATOM 630 C CA . PHE A 1 77 ? -5.717 -10.052 -44.000 1.00 11.97 89 PHE A CA 1
ATOM 631 C C . PHE A 1 77 ? -6.255 -8.755 -43.393 1.00 13.74 89 PHE A C 1
ATOM 632 O O . PHE A 1 77 ? -5.839 -7.666 -43.775 1.00 12.55 89 PHE A O 1
ATOM 640 N N . PHE A 1 78 ? -7.200 -8.872 -42.476 1.00 11.42 90 PHE A N 1
ATOM 641 C CA . PHE A 1 78 ? -7.746 -7.693 -41.820 1.00 13.65 90 PHE A CA 1
ATOM 642 C C . PHE A 1 78 ? -7.718 -7.884 -40.323 1.00 9.75 90 PHE A C 1
ATOM 643 O O . PHE A 1 78 ? -8.008 -8.964 -39.818 1.00 12.70 90 PHE A O 1
ATOM 651 N N . LEU A 1 79 ? -7.369 -6.834 -39.600 1.00 12.05 91 LEU A N 1
ATOM 652 C CA . LEU A 1 79 ? -7.402 -6.901 -38.148 1.00 9.41 91 LEU A CA 1
ATOM 653 C C . LEU A 1 79 ? -8.525 -5.991 -37.691 1.00 9.19 91 LEU A C 1
ATOM 654 O O . LEU A 1 79 ? -8.497 -4.794 -37.966 1.00 14.90 91 LEU A O 1
ATOM 659 N N . LEU A 1 80 ? -9.537 -6.565 -37.049 1.00 10.72 92 LEU A N 1
ATOM 660 C CA . LEU A 1 80 ? -10.703 -5.802 -36.581 1.00 13.21 92 LEU A CA 1
ATOM 661 C C . LEU A 1 80 ? -10.599 -5.475 -35.090 1.00 12.50 92 LEU A C 1
ATOM 662 O O . LEU A 1 80 ? -10.108 -6.288 -34.317 1.00 15.76 92 LEU A O 1
ATOM 667 N N . VAL A 1 81 ? -11.044 -4.283 -34.692 1.00 11.37 93 VAL A N 1
ATOM 668 C CA . VAL A 1 81 ? -10.970 -3.873 -33.293 1.00 11.18 93 VAL A CA 1
ATOM 669 C C . VAL A 1 81 ? -12.396 -3.852 -32.776 1.00 12.09 93 VAL A C 1
ATOM 670 O O . VAL A 1 81 ? -13.250 -3.203 -33.364 1.00 12.58 93 VAL A O 1
ATOM 674 N N . ASN A 1 82 ? -12.651 -4.602 -31.710 1.00 12.21 94 ASN A N 1
ATOM 675 C CA . ASN A 1 82 ? -14.016 -4.877 -31.273 1.00 17.22 94 ASN A CA 1
ATOM 676 C C . ASN A 1 82 ? -14.878 -5.378 -32.450 1.00 15.98 94 ASN A C 1
ATOM 677 O O . ASN A 1 82 ? -15.999 -4.925 -32.657 1.00 14.94 94 ASN A O 1
ATOM 682 N N . GLU A 1 83 ? -14.304 -6.312 -33.216 1.00 13.13 95 GLU A N 1
ATOM 683 C CA . GLU A 1 83 ? -14.963 -7.023 -34.321 1.00 11.42 95 GLU A CA 1
ATOM 684 C C . GLU A 1 83 ? -15.395 -6.167 -35.505 1.00 14.03 95 GLU A C 1
ATOM 685 O O . GLU A 1 83 ? -16.135 -6.637 -36.372 1.00 14.22 95 GLU A O 1
ATOM 691 N N . ARG A 1 84 ? -14.905 -4.941 -35.567 1.00 14.24 96 ARG A N 1
ATOM 692 C CA . ARG A 1 84 ? -15.233 -4.073 -36.688 1.00 13.89 96 ARG A CA 1
ATOM 693 C C . ARG A 1 84 ? -14.012 -3.285 -37.224 1.00 13.63 96 ARG A C 1
ATOM 694 O O . ARG A 1 84 ? -13.016 -3.191 -36.588 1.00 10.69 96 ARG A O 1
ATOM 702 N N . SER A 1 85 ? -14.135 -2.775 -38.439 1.00 13.85 97 SER A N 1
ATOM 703 C CA . SER A 1 85 ? -13.076 -1.991 -39.056 1.00 12.37 97 SER A CA 1
ATOM 704 C C . SER A 1 85 ? -12.894 -0.643 -38.377 1.00 14.83 97 SER A C 1
ATOM 705 O O . SER A 1 85 ? -13.859 0.080 -38.158 1.00 19.59 97 SER A O 1
ATOM 708 N N . MET A 1 86 ? -11.645 -0.291 -38.086 1.00 15.49 98 MET A N 1
ATOM 709 C CA . MET A 1 86 ? -11.349 1.050 -37.593 1.00 15.99 98 MET A CA 1
ATOM 710 C C . MET A 1 86 ? -11.515 2.065 -38.728 1.00 23.94 98 MET A C 1
ATOM 711 O O . MET A 1 86 ? -11.315 1.735 -39.900 1.00 20.48 98 MET A O 1
ATOM 716 N N . VAL A 1 87 ? -11.883 3.294 -38.379 1.00 19.94 99 VAL A N 1
ATOM 717 C CA . VAL A 1 87 ? -11.956 4.377 -39.359 1.00 21.11 99 VAL A CA 1
ATOM 718 C C . VAL A 1 87 ? -10.598 4.635 -40.011 1.00 26.04 99 VAL A C 1
ATOM 719 O O . VAL A 1 87 ? -10.502 4.929 -41.208 1.00 30.11 99 VAL A O 1
ATOM 723 N N . SER A 1 88 ? -9.539 4.515 -39.220 1.00 20.02 100 SER A N 1
ATOM 724 C CA . SER A 1 88 ? -8.200 4.643 -39.758 1.00 21.36 100 SER A CA 1
ATOM 725 C C . SER A 1 88 ? -7.273 3.657 -39.075 1.00 20.07 100 SER A C 1
ATOM 726 O O . SER A 1 88 ? -7.249 3.583 -37.852 1.00 19.10 100 SER A O 1
ATOM 729 N N . ASN A 1 89 ? -6.512 2.905 -39.866 1.00 19.76 101 ASN A N 1
ATOM 730 C CA . ASN A 1 89 ? -5.556 1.960 -39.300 1.00 20.39 101 ASN A CA 1
ATOM 731 C C . ASN A 1 89 ? -4.226 2.636 -38.988 1.00 20.32 101 ASN A C 1
ATOM 732 O O . ASN A 1 89 ? -3.251 1.969 -38.619 1.00 21.21 101 ASN A O 1
ATOM 737 N N . SER A 1 90 ? -4.185 3.964 -39.107 1.00 18.39 102 SER A N 1
ATOM 738 C CA . SER A 1 90 ? -2.973 4.684 -38.729 1.00 19.39 102 SER A CA 1
ATOM 739 C C . SER A 1 90 ? -2.996 5.147 -37.264 1.00 21.81 102 SER A C 1
ATOM 740 O O . SER A 1 90 ? -2.059 5.815 -36.804 1.00 25.51 102 SER A O 1
ATOM 743 N N . MET A 1 91 ? -4.051 4.789 -36.530 1.00 18.97 103 MET A N 1
ATOM 744 C CA . MET A 1 91 ? -4.123 5.065 -35.085 1.00 20.14 103 MET A CA 1
ATOM 745 C C . MET A 1 91 ? -3.118 4.230 -34.295 1.00 19.79 103 MET A C 1
ATOM 746 O O . MET A 1 91 ? -3.035 3.014 -34.484 1.00 23.40 103 MET A O 1
ATOM 751 N N . SER A 1 92 ? -2.406 4.863 -33.373 1.00 20.93 104 SER A N 1
ATOM 752 C CA . SER A 1 92 ? -1.461 4.142 -32.514 1.00 21.23 104 SER A CA 1
ATOM 753 C C . SER A 1 92 ? -2.195 3.406 -31.394 1.00 25.01 104 SER A C 1
ATOM 754 O O . SER A 1 92 ? -3.320 3.777 -31.039 1.00 21.54 104 SER A O 1
ATOM 757 N N . MET A 1 93 ? -1.558 2.380 -30.826 1.00 25.74 105 MET A N 1
ATOM 758 C CA . MET A 1 93 ? -2.147 1.643 -29.704 1.00 23.66 105 MET A CA 1
ATOM 759 C C . MET A 1 93 ? -2.521 2.588 -28.554 1.00 24.67 105 MET A C 1
ATOM 760 O O . MET A 1 93 ? -3.593 2.462 -27.961 1.00 24.42 105 MET A O 1
ATOM 765 N N . SER A 1 94 ? -1.636 3.533 -28.259 1.00 19.64 106 SER A N 1
ATOM 766 C CA . SER A 1 94 ? -1.915 4.581 -27.272 1.00 18.32 106 SER A CA 1
ATOM 767 C C . SER A 1 94 ? -3.226 5.288 -27.501 1.00 22.91 106 SER A C 1
ATOM 768 O O . SER A 1 94 ? -4.070 5.359 -26.607 1.00 26.59 106 SER A O 1
ATOM 771 N N . ASN A 1 95 ? -3.383 5.821 -28.705 1.00 21.58 107 ASN A N 1
ATOM 772 C CA . ASN A 1 95 ? -4.505 6.696 -29.012 1.00 26.40 107 ASN A CA 1
ATOM 773 C C . ASN A 1 95 ? -5.853 5.989 -29.173 1.00 24.52 107 ASN A C 1
ATOM 774 O O . ASN A 1 95 ? -6.893 6.634 -29.050 1.00 28.44 107 ASN A O 1
ATOM 779 N N . LEU A 1 96 ? -5.850 4.696 -29.407 1.00 20.24 108 LEU A N 1
ATOM 780 C CA . LEU A 1 96 ? -7.129 4.019 -29.515 1.00 22.88 108 LEU A CA 1
ATOM 781 C C . LEU A 1 96 ? -7.500 3.347 -2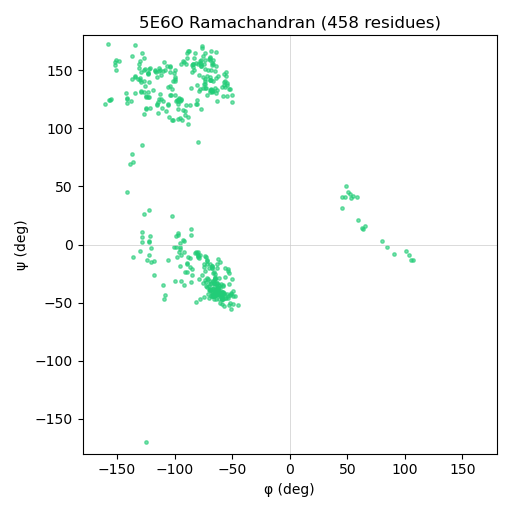8.203 1.00 20.83 108 LEU A C 1
ATOM 782 O O . LEU A 1 96 ? -8.574 2.917 -28.040 1.00 15.99 108 LEU A O 1
ATOM 787 N N . TYR A 1 97 ? -6.536 3.292 -27.288 1.00 23.89 109 TYR A N 1
ATOM 788 C CA . TYR A 1 97 ? -6.726 2.572 -26.027 1.00 21.51 109 TYR A CA 1
ATOM 789 C C . TYR A 1 97 ? -7.917 3.093 -25.257 1.00 19.94 109 TYR A C 1
ATOM 790 O O . TYR A 1 97 ? -8.772 2.322 -24.899 1.00 22.59 109 TYR A O 1
ATOM 799 N N . SER A 1 98 ? -7.980 4.405 -25.017 1.00 22.83 110 SER A N 1
ATOM 800 C CA . SER A 1 98 ? -9.043 4.965 -24.179 1.00 22.79 110 SER A CA 1
ATOM 801 C C . SER A 1 98 ? -10.405 4.740 -24.825 1.00 30.64 110 SER A C 1
ATOM 802 O O . SER A 1 98 ? -11.408 4.455 -24.148 1.00 33.70 110 SER A O 1
ATOM 805 N N . GLN A 1 99 ? -10.407 4.835 -26.148 1.00 29.21 111 GLN A N 1
ATOM 806 C CA . GLN A 1 99 ? -11.600 4.700 -26.970 1.00 30.18 111 GLN A CA 1
ATOM 807 C C . GLN A 1 99 ? -12.080 3.260 -27.096 1.00 24.69 111 GLN A C 1
ATOM 808 O O . GLN A 1 99 ? -13.268 2.970 -26.935 1.00 25.61 111 GLN A O 1
ATOM 814 N N . GLU A 1 100 ? -11.149 2.350 -27.351 1.00 17.14 112 GLU A N 1
ATOM 815 C CA . GLU A 1 100 ? -11.520 0.996 -27.738 1.00 12.23 112 GLU A CA 1
ATOM 816 C C . GLU A 1 100 ? -11.314 -0.054 -26.653 1.00 12.56 112 GLU A C 1
ATOM 817 O O . GLU A 1 100 ? -11.833 -1.154 -26.781 1.00 14.46 112 GLU A O 1
ATOM 823 N N . ARG A 1 101 ? -10.580 0.273 -25.589 1.00 17.17 113 ARG A N 1
ATOM 824 C CA . ARG A 1 101 ? -10.348 -0.705 -24.526 1.00 13.50 113 ARG A CA 1
ATOM 825 C C . ARG A 1 101 ? -11.658 -1.213 -23.938 1.00 14.30 113 ARG A C 1
ATOM 826 O O . ARG A 1 101 ? -12.666 -0.507 -23.878 1.00 13.97 113 ARG A O 1
ATOM 834 N N . ASP A 1 102 ? -11.623 -2.472 -23.535 1.00 12.12 114 ASP A N 1
ATOM 835 C CA . ASP A 1 102 ? -12.663 -3.089 -22.744 1.00 12.52 114 ASP A CA 1
ATOM 836 C C . ASP A 1 102 ? -12.587 -2.592 -21.303 1.00 13.52 114 ASP A C 1
ATOM 837 O O . ASP A 1 102 ? -11.519 -2.182 -20.848 1.00 13.69 114 ASP A O 1
ATOM 842 N N . PRO A 1 103 ? -13.711 -2.639 -20.566 1.00 14.35 115 PRO A N 1
ATOM 843 C CA . PRO A 1 103 ? -13.617 -2.367 -19.131 1.00 15.41 115 PRO A CA 1
ATOM 844 C C . PRO A 1 103 ? -12.596 -3.231 -18.392 1.00 16.17 115 PRO A C 1
ATOM 845 O O . PRO A 1 103 ? -12.149 -2.803 -17.327 1.00 18.71 115 PRO A O 1
ATOM 849 N N . ASP A 1 104 ? -12.231 -4.401 -18.912 1.00 14.20 116 ASP A N 1
ATOM 850 C CA . ASP A 1 104 ? -11.257 -5.223 -18.180 1.00 14.56 116 ASP A CA 1
ATOM 851 C C . ASP A 1 104 ? -9.836 -4.722 -18.403 1.00 15.26 116 ASP A C 1
ATOM 852 O O . ASP A 1 104 ? -8.917 -5.148 -17.704 1.00 13.81 116 ASP A O 1
ATOM 857 N N . GLY A 1 105 ? -9.650 -3.812 -19.360 1.00 14.11 117 GLY A N 1
ATOM 858 C CA . GLY A 1 105 ? -8.341 -3.199 -19.555 1.00 15.38 117 GLY A CA 1
ATOM 859 C C . GLY A 1 105 ? -7.578 -3.652 -20.791 1.00 17.26 117 GLY A C 1
ATOM 860 O O . GLY A 1 105 ? -6.576 -3.041 -21.156 1.00 14.94 117 GLY A O 1
ATOM 861 N N . PHE A 1 106 ? -8.037 -4.740 -21.409 1.00 12.48 118 PHE A N 1
ATOM 862 C CA . PHE A 1 106 ? -7.508 -5.222 -22.694 1.00 14.97 118 PHE A CA 1
ATOM 863 C C . PHE A 1 106 ? -8.161 -4.497 -23.851 1.00 16.29 118 PHE A C 1
ATOM 864 O O . PHE A 1 106 ? -9.294 -4.077 -23.722 1.00 13.37 118 PHE A O 1
ATOM 872 N N . VAL A 1 107 ? -7.465 -4.390 -24.990 1.00 14.53 119 VAL A N 1
ATOM 873 C CA . VAL A 1 107 ? -8.129 -4.088 -26.256 1.00 10.09 119 VAL A CA 1
ATOM 874 C C . VAL A 1 107 ? -8.298 -5.413 -27.005 1.00 13.76 119 VAL A C 1
ATOM 875 O O . VAL A 1 107 ? -7.336 -6.157 -27.160 1.00 12.74 119 VAL A O 1
ATOM 879 N N . TYR A 1 108 ? -9.513 -5.707 -27.463 1.00 10.19 120 TYR A N 1
ATOM 880 C CA . TYR A 1 108 ? -9.797 -6.969 -28.148 1.00 9.98 120 TYR A CA 1
ATOM 881 C C . TYR A 1 108 ? -9.782 -6.824 -29.655 1.00 13.38 120 TYR A C 1
ATOM 882 O O . TYR A 1 108 ? -10.525 -6.016 -30.207 1.00 11.58 120 TYR A O 1
ATOM 891 N N . MET A 1 109 ? -8.960 -7.635 -30.320 1.00 9.41 121 MET A N 1
ATOM 892 C CA . MET A 1 109 ? -8.894 -7.625 -31.777 1.00 8.35 121 MET A CA 1
ATOM 893 C C . MET A 1 109 ? -9.113 -9.026 -32.339 1.00 8.50 121 MET A C 1
ATOM 894 O O . MET A 1 109 ? -8.798 -10.012 -31.688 1.00 10.53 121 MET A O 1
ATOM 899 N N . VAL A 1 110 ? -9.657 -9.101 -33.553 1.00 10.88 122 VAL A N 1
ATOM 900 C CA . VAL A 1 110 ? -9.832 -10.383 -34.221 1.00 8.39 122 VAL A CA 1
ATOM 901 C C . VAL A 1 110 ? -9.371 -10.232 -35.651 1.00 10.26 122 VAL A C 1
ATOM 902 O O . VAL A 1 110 ? -9.581 -9.177 -36.262 1.00 10.94 122 VAL A O 1
ATOM 906 N N . TYR A 1 111 ? -8.763 -11.271 -36.206 1.00 10.73 123 TYR A N 1
ATOM 907 C CA . TYR A 1 111 ? -8.328 -11.167 -37.596 1.00 9.12 123 TYR A CA 1
ATOM 908 C C . TYR A 1 111 ? -9.106 -12.112 -38.508 1.00 12.92 123 TYR A C 1
ATOM 909 O O . TYR A 1 111 ? -9.592 -13.159 -38.094 1.00 11.71 123 TYR A O 1
ATOM 918 N N . THR A 1 112 ? -9.225 -11.705 -39.760 1.00 9.65 124 THR A N 1
ATOM 919 C CA . THR A 1 112 ? -10.089 -12.385 -40.714 1.00 10.02 124 THR A CA 1
ATOM 920 C C . THR A 1 112 ? -9.523 -12.190 -42.111 1.00 15.78 124 THR A C 1
ATOM 921 O O . THR A 1 112 ? -8.795 -11.232 -42.350 1.00 10.99 124 THR A O 1
ATOM 925 N N . SER A 1 113 ? -9.834 -13.114 -43.015 1.00 13.30 125 SER A N 1
ATOM 926 C CA . SER A 1 113 ? -9.477 -12.955 -44.423 1.00 15.53 125 SER A CA 1
ATOM 927 C C . SER A 1 113 ? -10.625 -12.364 -45.246 1.00 13.76 125 SER A C 1
ATOM 928 O O . SER A 1 113 ? -10.472 -12.132 -46.439 1.00 13.88 125 SER A O 1
ATOM 931 N N . GLN A 1 114 ? -11.768 -12.113 -44.614 1.00 11.19 126 GLN A N 1
ATOM 932 C CA . GLN A 1 114 ? -12.971 -11.673 -45.343 1.00 12.56 126 GLN A CA 1
ATOM 933 C C . GLN A 1 114 ? -13.155 -10.161 -45.312 1.00 14.86 126 GLN A C 1
ATOM 934 O O . GLN A 1 114 ? -13.340 -9.585 -44.239 1.00 12.90 126 GLN A O 1
ATOM 940 N N . PRO A 1 115 ? -13.099 -9.506 -46.488 1.00 11.12 127 PRO A N 1
ATOM 941 C CA . PRO A 1 115 ? -13.363 -8.064 -46.576 1.00 14.89 127 PRO A CA 1
ATOM 942 C C . PRO A 1 115 ? -14.802 -7.739 -46.179 1.00 14.28 127 PRO A C 1
ATOM 943 O O . PRO A 1 115 ? -15.629 -8.651 -46.138 1.00 13.16 127 PRO A O 1
ATOM 947 N N . ALA A 1 116 ? -15.103 -6.465 -45.933 1.00 13.98 128 ALA A N 1
ATOM 948 C CA . ALA A 1 116 ? -16.438 -6.068 -45.487 1.00 14.78 128 ALA A CA 1
ATOM 949 C C . ALA A 1 116 ? -17.573 -6.566 -46.380 1.00 13.22 128 ALA A C 1
ATOM 950 O O . ALA A 1 116 ? -18.660 -6.869 -45.893 1.00 15.13 128 ALA A O 1
ATOM 952 N N . PHE A 1 117 ? -17.333 -6.659 -47.685 1.00 13.13 129 PHE A N 1
ATOM 953 C CA . PHE A 1 117 ? -18.376 -7.096 -48.608 1.00 12.30 129 PHE A CA 1
ATOM 954 C C . PHE A 1 117 ? -17.871 -8.255 -49.456 1.00 12.19 129 PHE A C 1
ATOM 955 O O . PHE A 1 117 ? -18.313 -8.457 -50.592 1.00 15.66 129 PHE A O 1
ATOM 963 N N . GLY A 1 118 ? -16.912 -8.990 -48.888 1.00 13.76 130 GLY A N 1
ATOM 964 C CA . GLY A 1 118 ? -16.434 -10.240 -49.459 1.00 12.66 130 GLY A CA 1
ATOM 965 C C . GLY A 1 118 ? -15.742 -10.132 -50.807 1.00 31.37 130 GLY A C 1
ATOM 966 O O . GLY A 1 118 ? -15.184 -9.090 -51.145 1.00 28.16 130 GLY A O 1
ATOM 968 N N . GLY B 1 3 ? -39.727 -20.865 -26.276 1.00 38.84 15 GLY B N 1
ATOM 969 C CA . GLY B 1 3 ? -38.287 -21.004 -26.135 1.00 38.34 15 GLY B CA 1
ATOM 970 C C . GLY B 1 3 ? -37.524 -19.693 -26.247 1.00 36.29 15 GLY B C 1
ATOM 971 O O . GLY B 1 3 ? -36.294 -19.685 -26.284 1.00 39.73 15 GLY B O 1
ATOM 972 N N . SER B 1 4 ? -38.251 -18.581 -26.304 1.00 22.83 16 SER B N 1
ATOM 973 C CA . SER B 1 4 ? -37.634 -17.262 -26.362 1.00 25.35 16 SER B CA 1
ATOM 974 C C . SER B 1 4 ? -37.115 -16.841 -24.988 1.00 25.68 16 SER B C 1
ATOM 975 O O . SER B 1 4 ? -37.628 -17.286 -23.964 1.00 22.61 16 SER B O 1
ATOM 978 N N . PHE B 1 5 ? -36.100 -15.981 -24.974 1.00 18.03 17 PHE B N 1
ATOM 979 C CA . PHE B 1 5 ? -35.474 -15.514 -23.735 1.00 17.15 17 PHE B CA 1
ATOM 980 C C . PHE B 1 5 ? -36.477 -14.988 -22.699 1.00 16.91 17 PHE B C 1
ATOM 981 O O . PHE B 1 5 ? -36.360 -15.286 -21.506 1.00 18.66 17 PHE B O 1
ATOM 989 N N . LYS B 1 6 ? -37.473 -14.229 -23.154 1.00 17.06 18 LYS B N 1
ATOM 990 C CA . LYS B 1 6 ? -38.477 -13.662 -22.249 1.00 18.63 18 LYS B CA 1
ATOM 991 C C . LYS B 1 6 ? -39.302 -14.760 -21.591 1.00 21.83 18 LYS B C 1
ATOM 992 O O . LYS B 1 6 ? -39.804 -14.587 -20.478 1.00 18.87 18 LYS B O 1
ATOM 998 N N . GLU B 1 7 ? -39.431 -15.885 -22.285 1.00 24.90 19 GLU B N 1
ATOM 999 C CA . GLU B 1 7 ? -40.140 -17.050 -21.771 1.00 26.53 19 GLU B CA 1
ATOM 1000 C C . GLU B 1 7 ? -39.305 -17.856 -20.780 1.00 31.16 19 GLU B C 1
ATOM 1001 O O . GLU B 1 7 ? -39.848 -18.525 -19.892 1.00 34.70 19 GLU B O 1
ATOM 1007 N N . ARG B 1 8 ? -37.988 -17.815 -20.956 1.00 25.91 20 ARG B N 1
ATOM 1008 C CA . ARG B 1 8 ? -37.083 -18.653 -20.181 1.00 26.39 20 ARG B CA 1
ATOM 1009 C C . ARG B 1 8 ? -36.653 -17.978 -18.893 1.00 22.68 20 ARG B C 1
ATOM 1010 O O . ARG B 1 8 ? -36.123 -18.632 -18.005 1.00 26.20 20 ARG B O 1
ATOM 1018 N N . ARG B 1 9 ? -36.865 -16.666 -18.810 1.00 20.99 21 ARG B N 1
ATOM 1019 C CA . ARG B 1 9 ? -36.442 -15.863 -17.663 1.00 22.31 21 ARG B CA 1
ATOM 1020 C C . ARG B 1 9 ? -37.492 -14.808 -17.340 1.00 21.82 21 ARG B C 1
ATOM 1021 O O . ARG B 1 9 ? -37.850 -14.018 -18.205 1.00 20.21 21 ARG B O 1
ATOM 1029 N N . PRO B 1 10 ? -37.976 -14.777 -16.088 1.00 20.95 22 PRO B N 1
ATOM 1030 C CA . PRO B 1 10 ? -38.990 -13.798 -15.672 1.00 18.57 22 PRO B CA 1
ATOM 1031 C C . PRO B 1 10 ? -38.459 -12.368 -15.605 1.00 17.60 22 PRO B C 1
ATOM 1032 O O . PRO B 1 10 ? -37.241 -12.157 -15.468 1.00 18.60 22 PRO B O 1
ATOM 1036 N N . PHE B 1 11 ? -39.381 -11.409 -15.666 1.00 18.06 23 PHE B N 1
ATOM 1037 C CA . PHE B 1 11 ? -39.041 -9.993 -15.749 1.00 17.93 23 PHE B CA 1
ATOM 1038 C C . PHE B 1 11 ? -38.018 -9.563 -14.712 1.00 17.83 23 PHE B C 1
ATOM 1039 O O . PHE B 1 11 ? -37.034 -8.923 -15.055 1.00 16.85 23 PHE B O 1
ATOM 1047 N N . HIS B 1 12 ? -38.253 -9.887 -13.443 1.00 19.11 24 HIS B N 1
ATOM 1048 C CA . HIS B 1 12 ? -37.365 -9.419 -12.388 1.00 19.37 24 HIS B CA 1
ATOM 1049 C C . HIS B 1 12 ? -35.967 -10.028 -12.523 1.00 18.80 24 HIS B C 1
ATOM 1050 O O . HIS B 1 12 ? -34.970 -9.390 -12.190 1.00 18.58 24 HIS B O 1
ATOM 1057 N N . GLU B 1 13 ? -35.894 -11.259 -13.014 1.00 17.61 25 GLU B N 1
ATOM 1058 C CA . GLU B 1 13 ? -34.608 -11.922 -13.201 1.00 17.71 25 GLU B CA 1
ATOM 1059 C C . GLU B 1 13 ? -33.838 -11.273 -14.341 1.00 16.40 25 GLU B C 1
ATOM 1060 O O . GLU B 1 13 ? -32.612 -11.155 -14.297 1.00 15.91 25 GLU B O 1
ATOM 1066 N N . ARG B 1 14 ? -34.569 -10.843 -15.360 1.00 14.98 26 ARG B N 1
ATOM 1067 C CA . ARG B 1 14 ? -33.966 -10.115 -16.471 1.00 14.10 26 ARG B CA 1
ATOM 1068 C C . ARG B 1 14 ? -33.422 -8.773 -16.010 1.00 19.39 26 ARG B C 1
ATOM 1069 O O . ARG B 1 14 ? -32.270 -8.420 -16.312 1.00 13.64 26 ARG B O 1
ATOM 1077 N N . GLN B 1 15 ? -34.227 -8.035 -15.250 1.00 14.94 27 GLN B N 1
ATOM 1078 C CA . GLN B 1 15 ? -33.760 -6.763 -14.705 1.00 15.23 27 GLN B CA 1
ATOM 1079 C C . GLN B 1 15 ? -32.524 -6.937 -13.827 1.00 15.05 27 GLN B C 1
ATOM 1080 O O . GLN B 1 15 ? -31.581 -6.127 -13.885 1.00 14.73 27 GLN B O 1
ATOM 1086 N N . LYS B 1 16 ? -32.525 -7.991 -13.016 1.00 15.54 28 LYS B N 1
ATOM 1087 C CA . LYS B 1 16 ? -31.389 -8.247 -12.131 1.00 18.57 28 LYS B CA 1
ATOM 1088 C C . LYS B 1 16 ? -30.123 -8.507 -12.928 1.00 16.20 28 LYS B C 1
ATOM 1089 O O . LYS B 1 16 ? -29.050 -8.028 -12.561 1.00 16.23 28 LYS B O 1
ATOM 1095 N N . ASP B 1 17 ? -30.251 -9.287 -14.003 1.00 14.49 29 ASP B N 1
ATOM 1096 C CA . ASP B 1 17 ? -29.131 -9.584 -14.881 1.00 14.16 29 ASP B CA 1
ATOM 1097 C C . ASP B 1 17 ? -28.531 -8.313 -15.484 1.00 13.69 29 ASP B C 1
ATOM 1098 O O . ASP B 1 17 ? -27.308 -8.162 -15.543 1.00 13.90 29 ASP B O 1
ATOM 1103 N N . VAL B 1 18 ? -29.393 -7.417 -15.962 1.00 13.38 30 VAL B N 1
ATOM 1104 C CA . VAL B 1 18 ? -28.946 -6.130 -16.512 1.00 13.30 30 VAL B CA 1
ATOM 1105 C C . VAL B 1 18 ? -28.269 -5.259 -15.442 1.00 16.09 30 VAL B C 1
ATOM 1106 O O . VAL B 1 18 ? -27.242 -4.620 -15.688 1.00 13.64 30 VAL B O 1
ATOM 1110 N N . GLU B 1 19 ? -28.821 -5.246 -14.258 1.00 16.37 31 GLU B N 1
ATOM 1111 C CA . GLU B 1 19 ? -28.243 -4.457 -13.188 1.00 16.75 31 GLU B CA 1
ATOM 1112 C C . GLU B 1 19 ? -26.823 -4.927 -12.797 1.00 19.57 31 GLU B C 1
ATOM 1113 O O . GLU B 1 19 ? -25.938 -4.150 -12.581 1.00 14.67 31 GLU B O 1
ATOM 1119 N N . GLU B 1 20 ? -26.665 -6.240 -12.716 1.00 14.71 32 GLU B N 1
ATOM 1120 C CA . GLU B 1 20 ? -25.387 -6.809 -12.354 1.00 15.33 32 GLU B CA 1
ATOM 1121 C C . GLU B 1 20 ? -24.353 -6.556 -13.459 1.00 18.06 32 GLU B C 1
ATOM 1122 O O . GLU B 1 20 ? -23.263 -6.224 -13.186 1.00 16.85 32 GLU B O 1
ATOM 1128 N N . ILE B 1 21 ? -24.730 -6.708 -14.712 1.00 16.43 33 ILE B N 1
ATOM 1129 C CA . ILE B 1 21 ? -23.708 -6.546 -15.745 1.00 15.05 33 ILE B CA 1
ATOM 1130 C C . ILE B 1 21 ? -23.339 -5.067 -15.911 1.00 19.04 33 ILE B C 1
ATOM 1131 O O . ILE B 1 21 ? -22.196 -4.728 -16.217 1.00 20.12 33 ILE B O 1
ATOM 1136 N N . ARG B 1 22 ? -24.277 -4.168 -15.660 1.00 18.39 34 ARG B N 1
ATOM 1137 C CA . ARG B 1 22 ? -23.949 -2.764 -15.824 1.00 22.41 34 ARG B CA 1
ATOM 1138 C C . ARG B 1 22 ? -23.050 -2.268 -14.687 1.00 20.67 34 ARG B C 1
ATOM 1139 O O . ARG B 1 22 ? -22.333 -1.287 -14.845 1.00 19.74 34 ARG B O 1
ATOM 1147 N N . SER B 1 23 ? -23.081 -2.946 -13.546 1.00 16.55 35 SER B N 1
ATOM 1148 C CA . SER B 1 23 ? -22.219 -2.551 -12.436 1.00 16.59 35 SER B CA 1
ATOM 1149 C C . SER B 1 23 ? -20.794 -2.998 -12.716 1.00 16.42 35 SER B C 1
ATOM 1150 O O . SER B 1 23 ? -19.846 -2.384 -12.233 1.00 19.81 35 SER B O 1
ATOM 1153 N N . GLN B 1 24 ? -20.643 -4.055 -13.512 1.00 16.64 36 GLN B N 1
ATOM 1154 C CA . GLN B 1 24 ? -19.321 -4.565 -13.853 1.00 20.82 36 GLN B CA 1
ATOM 1155 C C . GLN B 1 24 ? -18.761 -3.965 -15.141 1.00 26.09 36 GLN B C 1
ATOM 1156 O O . GLN B 1 24 ? -17.551 -3.767 -15.269 1.00 20.39 36 GLN B O 1
ATOM 1162 N N . GLN B 1 25 ? -19.640 -3.705 -16.103 1.00 21.26 37 GLN B N 1
ATOM 1163 C CA . GLN B 1 25 ? -19.232 -3.218 -17.417 1.00 21.29 37 GLN B CA 1
ATOM 1164 C C . GLN B 1 25 ? -20.166 -2.106 -17.860 1.00 17.37 37 GLN B C 1
ATOM 1165 O O . GLN B 1 25 ? -21.070 -2.327 -18.678 1.00 15.85 37 GLN B O 1
ATOM 1171 N N . PRO B 1 26 ? -19.955 -0.903 -17.308 1.00 20.96 38 PRO B N 1
ATOM 1172 C CA . PRO B 1 26 ? -20.951 0.164 -17.440 1.00 19.89 38 PRO B CA 1
ATOM 1173 C C . PRO B 1 26 ? -21.066 0.696 -18.865 1.00 25.32 38 PRO B C 1
ATOM 1174 O O . PRO B 1 26 ? -22.064 1.334 -19.178 1.00 27.50 38 PRO B O 1
ATOM 1178 N N . ASN B 1 27 ? -20.085 0.413 -19.713 1.00 21.76 39 ASN B N 1
ATOM 1179 C CA . ASN B 1 27 ? -20.102 0.925 -21.089 1.00 19.77 39 ASN B CA 1
ATOM 1180 C C . ASN B 1 27 ? -20.745 -0.021 -22.099 1.00 21.43 39 ASN B C 1
ATOM 1181 O O . ASN B 1 27 ? -20.725 0.255 -23.302 1.00 25.37 39 ASN B O 1
ATOM 1186 N N . LYS B 1 28 ? -21.285 -1.142 -21.624 1.00 21.28 40 LYS B N 1
ATOM 1187 C CA . LYS B 1 28 ? -21.812 -2.175 -22.516 1.00 14.77 40 LYS B CA 1
ATOM 1188 C C . LYS B 1 28 ? -23.331 -2.111 -22.592 1.00 22.29 40 LYS B C 1
ATOM 1189 O O . LYS B 1 28 ? -24.001 -1.887 -21.585 1.00 19.14 40 LYS B O 1
ATOM 1195 N N . VAL B 1 29 ? -23.867 -2.318 -23.788 1.00 15.17 41 VAL B N 1
ATOM 1196 C CA . VAL B 1 29 ? -25.318 -2.380 -23.975 1.00 13.92 41 VAL B CA 1
ATOM 1197 C C . VAL B 1 29 ? -25.758 -3.837 -24.028 1.00 16.67 41 VAL B C 1
ATOM 1198 O O . VAL B 1 29 ? -25.268 -4.606 -24.863 1.00 16.40 41 VAL B O 1
ATOM 1202 N N . PRO B 1 30 ? -26.684 -4.224 -23.142 1.00 10.75 42 PRO B N 1
ATOM 1203 C CA . PRO B 1 30 ? -27.204 -5.596 -23.127 1.00 11.82 42 PRO B CA 1
ATOM 1204 C C . PRO B 1 30 ? -28.269 -5.777 -24.199 1.00 13.33 42 PRO B C 1
ATOM 1205 O O . PRO B 1 30 ? -29.295 -5.094 -24.199 1.00 15.03 42 PRO B O 1
ATOM 1209 N N . VAL B 1 31 ? -28.010 -6.711 -25.108 1.00 8.29 43 VAL B N 1
ATOM 1210 C CA . VAL B 1 31 ? -28.867 -6.934 -26.261 1.00 9.01 43 VAL B CA 1
ATOM 1211 C C . VAL B 1 31 ? -29.219 -8.408 -26.370 1.00 12.62 43 VAL B C 1
ATOM 1212 O O . VAL B 1 31 ? -28.349 -9.275 -26.270 1.00 16.65 43 VAL B O 1
ATOM 1216 N N . ILE B 1 32 ? -30.502 -8.679 -26.566 1.00 8.45 44 ILE B N 1
ATOM 1217 C CA . ILE B 1 32 ? -30.966 -10.021 -26.846 1.00 8.62 44 ILE B CA 1
ATOM 1218 C C . ILE B 1 32 ? -31.117 -10.151 -28.355 1.00 13.60 44 ILE B C 1
ATOM 1219 O O . ILE B 1 32 ? -31.819 -9.353 -28.972 1.00 13.28 44 ILE B O 1
ATOM 1224 N N . ILE B 1 33 ? -30.455 -11.135 -28.956 1.00 9.35 45 ILE B N 1
ATOM 1225 C CA . ILE B 1 33 ? -30.563 -11.298 -30.404 1.00 11.46 45 ILE B CA 1
ATOM 1226 C C . ILE B 1 33 ? -31.024 -12.719 -30.705 1.00 13.29 45 ILE B C 1
ATOM 1227 O O . ILE B 1 33 ? -30.332 -13.678 -30.370 1.00 13.08 45 ILE B O 1
ATOM 1232 N N . GLU B 1 34 ? -32.200 -12.851 -31.324 1.00 11.21 46 GLU B N 1
ATOM 1233 C CA . GLU B 1 34 ? -32.790 -14.167 -31.569 1.00 13.81 46 GLU B CA 1
ATOM 1234 C C . GLU B 1 34 ? -33.229 -14.294 -33.016 1.00 11.33 46 GLU B C 1
ATOM 1235 O O . GLU B 1 34 ? -33.519 -13.306 -33.669 1.00 15.04 46 GLU B O 1
ATOM 1241 N N . ARG B 1 35 ? -33.237 -15.514 -33.527 1.00 14.53 47 ARG B N 1
ATOM 1242 C CA . ARG B 1 35 ? -33.773 -15.751 -34.866 1.00 14.83 47 ARG B CA 1
ATOM 1243 C C . ARG B 1 35 ? -35.301 -15.678 -34.842 1.00 20.21 47 ARG B C 1
ATOM 1244 O O . ARG B 1 35 ? -35.933 -16.182 -33.912 1.00 17.39 47 ARG B O 1
ATOM 1252 N N . PHE B 1 36 ? -35.894 -15.045 -35.854 1.00 15.52 48 PHE B N 1
ATOM 1253 C CA . PHE B 1 36 ? -37.356 -14.997 -35.954 1.00 16.54 48 PHE B CA 1
ATOM 1254 C C . PHE B 1 36 ? -37.925 -16.422 -36.027 1.00 18.51 48 PHE B C 1
ATOM 1255 O O . PHE B 1 36 ? -37.392 -17.264 -36.734 1.00 22.93 48 PHE B O 1
ATOM 1263 N N . ASP B 1 37 ? -38.992 -16.706 -35.283 1.00 19.92 49 ASP B N 1
ATOM 1264 C CA . ASP B 1 37 ? -39.428 -18.100 -35.155 1.00 33.30 49 ASP B CA 1
ATOM 1265 C C . ASP B 1 37 ? -39.752 -18.797 -36.494 1.00 34.58 49 ASP B C 1
ATOM 1266 O O . ASP B 1 37 ? -39.467 -19.984 -36.664 1.00 36.97 49 ASP B O 1
ATOM 1271 N N . GLY B 1 38 ? -40.317 -18.087 -37.458 1.00 34.37 50 GLY B N 1
ATOM 1272 C CA . GLY B 1 38 ? -40.621 -18.750 -38.718 1.00 33.26 50 GLY B CA 1
ATOM 1273 C C . GLY B 1 38 ? -39.409 -19.071 -39.586 1.00 24.70 50 GLY B C 1
ATOM 1274 O O . GLY B 1 38 ? -39.512 -19.816 -40.553 1.00 24.99 50 GLY B O 1
ATOM 1275 N N . GLU B 1 39 ? -38.252 -18.527 -39.223 1.00 21.55 51 GLU B N 1
ATOM 1276 C CA . GLU B 1 39 ? -37.112 -18.446 -40.138 1.00 20.61 51 GLU B CA 1
ATOM 1277 C C . GLU B 1 39 ? -36.442 -19.787 -40.406 1.00 25.36 51 GLU B C 1
ATOM 1278 O O . GLU B 1 39 ? -36.071 -20.497 -39.479 1.00 29.38 51 GLU B O 1
ATOM 1284 N N . ARG B 1 40 ? -36.256 -20.117 -41.678 1.00 22.72 52 ARG B N 1
ATOM 1285 C CA . ARG B 1 40 ? -35.592 -21.369 -42.020 1.00 32.47 52 ARG B CA 1
ATOM 1286 C C . ARG B 1 40 ? -34.427 -21.204 -42.999 1.00 30.19 52 ARG B C 1
ATOM 1287 O O . ARG B 1 40 ? -33.916 -22.196 -43.510 1.00 32.23 52 ARG B O 1
ATOM 1295 N N . SER B 1 41 ? -33.989 -19.974 -43.258 1.00 24.77 53 SER B N 1
ATOM 1296 C CA . SER B 1 41 ? -32.900 -19.791 -44.222 1.00 21.11 53 SER B CA 1
ATOM 1297 C C . SER B 1 41 ? -31.675 -19.072 -43.657 1.00 19.40 53 SER B C 1
ATOM 1298 O O . SER B 1 41 ? -30.717 -18.825 -44.385 1.00 20.24 53 SER B O 1
ATOM 1301 N N . LEU B 1 42 ? -31.709 -18.743 -42.370 1.00 18.30 54 LEU B N 1
ATOM 1302 C CA . LEU B 1 42 ? -30.547 -18.167 -41.699 1.00 16.99 54 LEU B CA 1
ATOM 1303 C C . LEU B 1 42 ? -30.149 -19.055 -40.531 1.00 17.37 54 LEU B C 1
ATOM 1304 O O . LEU B 1 42 ? -31.002 -19.707 -39.941 1.00 18.21 54 LEU B O 1
ATOM 1309 N N . PRO B 1 43 ? -28.854 -19.055 -40.167 1.00 16.99 55 PRO B N 1
ATOM 1310 C CA . PRO B 1 43 ? -28.366 -19.914 -39.087 1.00 19.41 55 PRO B CA 1
ATOM 1311 C C . PRO B 1 43 ? -28.896 -19.516 -37.717 1.00 17.13 55 PRO B C 1
ATOM 1312 O O . PRO B 1 43 ? -29.262 -18.365 -37.497 1.00 17.25 55 PRO B O 1
ATOM 1316 N N . LEU B 1 44 ? -28.922 -20.484 -36.805 1.00 18.27 56 LEU B N 1
ATOM 1317 C CA . LEU B 1 44 ? -29.191 -20.212 -35.406 1.00 23.32 56 LEU B CA 1
ATOM 1318 C C . LEU B 1 44 ? -27.891 -19.817 -34.730 1.00 26.11 56 LEU B C 1
ATOM 1319 O O . LEU B 1 44 ? -26.803 -20.165 -35.198 1.00 26.06 56 LEU B O 1
ATOM 1324 N N . MET B 1 45 ? -27.998 -19.054 -33.652 1.00 19.31 57 MET B N 1
ATOM 1325 C CA . MET B 1 45 ? -26.868 -18.839 -32.774 1.00 19.61 57 MET B CA 1
ATOM 1326 C C . MET B 1 45 ? -27.152 -19.531 -31.452 1.00 24.04 57 MET B C 1
ATOM 1327 O O . MET B 1 45 ? -28.301 -19.599 -31.017 1.00 24.53 57 MET B O 1
ATOM 1332 N N . ASP B 1 46 ? -26.107 -20.062 -30.827 1.00 19.77 58 ASP B N 1
ATOM 1333 C CA . ASP B 1 46 ? -26.266 -20.799 -29.575 1.00 21.52 58 ASP B CA 1
ATOM 1334 C C . ASP B 1 46 ? -26.589 -19.910 -28.396 1.00 23.02 58 ASP B C 1
ATOM 1335 O O . ASP B 1 46 ? -27.225 -20.353 -27.435 1.00 24.97 58 ASP B O 1
ATOM 1340 N N . ARG B 1 47 ? -26.118 -18.670 -28.460 1.00 20.31 59 ARG B N 1
ATOM 1341 C CA . ARG B 1 47 ? -26.396 -17.702 -27.407 1.00 22.62 59 ARG B CA 1
ATOM 1342 C C . ARG B 1 47 ? -27.276 -16.592 -27.940 1.00 23.18 59 ARG B C 1
ATOM 1343 O O . ARG B 1 47 ? -27.204 -16.248 -29.121 1.00 18.35 59 ARG B O 1
ATOM 1351 N N . CYS B 1 48 ? -28.097 -16.034 -27.056 1.00 18.57 60 CYS B N 1
ATOM 1352 C CA . CYS B 1 48 ? -28.988 -14.941 -27.417 1.00 17.29 60 CYS B CA 1
ATOM 1353 C C . CYS B 1 48 ? -28.655 -13.693 -26.611 1.00 23.57 60 CYS B C 1
ATOM 1354 O O . CYS B 1 48 ? -29.112 -12.608 -26.950 1.00 16.03 60 CYS B O 1
ATOM 1357 N N . LYS B 1 49 ? -27.855 -13.853 -25.552 1.00 14.21 61 LYS B N 1
ATOM 1358 C CA . LYS B 1 49 ? -27.595 -12.763 -24.613 1.00 18.74 61 LYS B CA 1
ATOM 1359 C C . LYS B 1 49 ? -26.232 -12.120 -24.884 1.00 19.49 61 LYS B C 1
ATOM 1360 O O . LYS B 1 49 ? -25.192 -12.714 -24.597 1.00 20.81 61 LYS B O 1
ATOM 1366 N N . PHE B 1 50 ? -26.250 -10.910 -25.435 1.00 18.79 62 PHE B N 1
ATOM 1367 C CA . PHE B 1 50 ? -25.046 -10.238 -25.920 1.00 17.27 62 PHE B CA 1
ATOM 1368 C C . PHE B 1 50 ? -24.692 -8.958 -25.171 1.00 13.09 62 PHE B C 1
ATOM 1369 O O . PHE B 1 50 ? -25.574 -8.252 -24.689 1.00 18.20 62 PHE B O 1
ATOM 1377 N N . LEU B 1 51 ? -23.397 -8.666 -25.076 1.00 13.01 63 LEU B N 1
ATOM 1378 C CA . LEU B 1 51 ? -22.945 -7.349 -24.613 1.00 16.72 63 LEU B CA 1
ATOM 1379 C C . LEU B 1 51 ? -22.260 -6.613 -25.755 1.00 18.59 63 LEU B C 1
ATOM 1380 O O . LEU B 1 51 ? -21.353 -7.156 -26.380 1.00 22.69 63 LEU B O 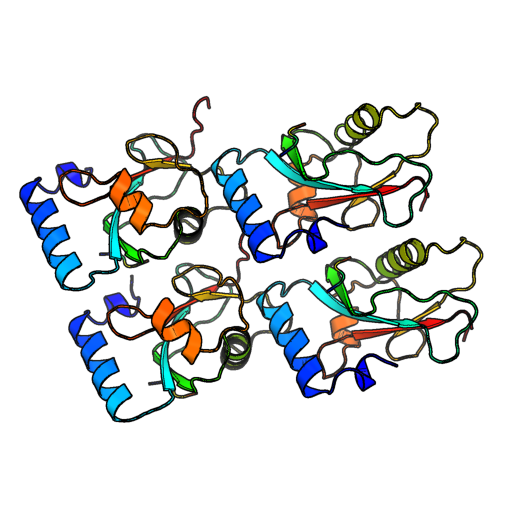1
ATOM 1385 N N . VAL B 1 52 ? -22.668 -5.370 -25.999 1.00 13.76 64 VAL B N 1
ATOM 1386 C CA . VAL B 1 52 ? -22.142 -4.604 -27.120 1.00 14.13 64 VAL B CA 1
ATOM 1387 C C . VAL B 1 52 ? -21.575 -3.284 -26.609 1.00 16.16 64 VAL B C 1
ATOM 1388 O O . VAL B 1 52 ? -22.269 -2.543 -25.911 1.00 16.26 64 VAL B O 1
ATOM 1392 N N . PRO B 1 53 ? -20.310 -2.980 -26.949 1.00 15.38 65 PRO B N 1
ATOM 1393 C CA . PRO B 1 53 ? -19.767 -1.683 -26.519 1.00 19.89 65 PRO B CA 1
ATOM 1394 C C . PRO B 1 53 ? -20.654 -0.528 -27.011 1.00 19.13 65 PRO B C 1
ATOM 1395 O O . PRO B 1 53 ? -21.099 -0.528 -28.154 1.00 17.60 65 PRO B O 1
ATOM 1399 N N . GLU B 1 54 ? -20.923 0.438 -26.142 1.00 19.37 66 GLU B N 1
ATOM 1400 C CA . GLU B 1 54 ? -21.910 1.461 -26.458 1.00 18.73 66 GLU B CA 1
ATOM 1401 C C . GLU B 1 54 ? -21.458 2.383 -27.600 1.00 20.67 66 GLU B C 1
ATOM 1402 O O . GLU B 1 54 ? -22.285 3.066 -28.208 1.00 19.81 66 GLU B O 1
ATOM 1408 N N . HIS B 1 55 ? -20.151 2.406 -27.878 1.00 19.03 67 HIS B N 1
ATOM 1409 C CA . HIS B 1 55 ? -19.610 3.299 -28.906 1.00 17.66 67 HIS B CA 1
ATOM 1410 C C . HIS B 1 55 ? -19.649 2.690 -30.300 1.00 17.18 67 HIS B C 1
ATOM 1411 O O . HIS B 1 55 ? -19.404 3.377 -31.289 1.00 18.58 67 HIS B O 1
ATOM 1418 N N . ILE B 1 56 ? -19.934 1.393 -30.362 1.00 15.74 68 ILE B N 1
ATOM 1419 C CA . ILE B 1 56 ? -20.183 0.698 -31.612 1.00 18.28 68 ILE B CA 1
ATOM 1420 C C . ILE B 1 56 ? -21.480 1.216 -32.224 1.00 15.33 68 ILE B C 1
ATOM 1421 O O . ILE B 1 56 ? -22.425 1.479 -31.497 1.00 14.16 68 ILE B O 1
ATOM 1426 N N . THR B 1 57 ? -21.509 1.376 -33.549 1.00 16.57 69 THR B N 1
ATOM 1427 C CA . THR B 1 57 ? -22.710 1.853 -34.247 1.00 16.16 69 THR B CA 1
ATOM 1428 C C . THR B 1 57 ? -23.640 0.711 -34.621 1.00 19.83 69 THR B C 1
ATOM 1429 O O . THR B 1 57 ? -23.263 -0.461 -34.579 1.00 18.37 69 THR B O 1
ATOM 1433 N N . VAL B 1 58 ? -24.865 1.049 -35.003 1.00 13.12 70 VAL B N 1
ATOM 1434 C CA . VAL B 1 58 ? -25.811 0.008 -35.395 1.00 13.64 70 VAL B CA 1
ATOM 1435 C C . VAL B 1 58 ? -25.321 -0.715 -36.651 1.00 14.31 70 VAL B C 1
ATOM 1436 O O . VAL B 1 58 ? -25.420 -1.938 -36.753 1.00 15.32 70 VAL B O 1
ATOM 1440 N N . ALA B 1 59 ? -24.787 0.048 -37.600 1.00 13.03 71 ALA B N 1
ATOM 1441 C CA . ALA B 1 59 ? -24.194 -0.520 -38.806 1.00 12.59 71 ALA B CA 1
ATOM 1442 C C . ALA B 1 59 ? -23.087 -1.502 -38.455 1.00 12.63 71 ALA B C 1
ATOM 1443 O O . ALA B 1 59 ? -22.955 -2.578 -39.060 1.00 11.52 71 ALA B O 1
ATOM 1445 N N . GLU B 1 60 ? -22.263 -1.119 -37.488 1.00 15.15 72 GLU B N 1
ATOM 1446 C CA . GLU B 1 60 ? -21.173 -1.996 -37.084 1.00 14.38 72 GLU B CA 1
ATOM 1447 C C . GLU B 1 60 ? -21.723 -3.269 -36.432 1.00 12.43 72 GLU B C 1
ATOM 1448 O O . GLU B 1 60 ? -21.261 -4.353 -36.763 1.00 14.08 72 GLU B O 1
ATOM 1454 N N . LEU B 1 61 ? -22.708 -3.137 -35.540 1.00 13.56 73 LEU B N 1
ATOM 1455 C CA . LEU B 1 61 ? -23.361 -4.307 -34.919 1.00 15.36 73 LEU B CA 1
ATOM 1456 C C . LEU B 1 61 ? -23.905 -5.243 -35.979 1.00 16.55 73 LEU B C 1
ATOM 1457 O O . LEU B 1 61 ? -23.718 -6.459 -35.948 1.00 15.62 73 LEU B O 1
ATOM 1462 N N . MET B 1 62 ? -24.567 -4.652 -36.924 1.00 15.01 74 MET B N 1
ATOM 1463 C CA . MET B 1 62 ? -25.107 -5.402 -38.027 1.00 16.37 74 MET B CA 1
ATOM 1464 C C . MET B 1 62 ? -24.008 -6.173 -38.813 1.00 19.70 74 MET B C 1
ATOM 1465 O O . MET B 1 62 ? -24.169 -7.325 -39.141 1.00 16.63 74 MET B O 1
ATOM 1470 N N . SER B 1 63 ? -22.917 -5.488 -39.124 1.00 16.13 75 SER B N 1
ATOM 1471 C CA . SER B 1 63 ? -21.819 -6.139 -39.823 1.00 14.05 75 SER B CA 1
ATOM 1472 C C . SER B 1 63 ? -21.240 -7.284 -38.997 1.00 14.75 75 SER B C 1
ATOM 1473 O O . SER B 1 63 ? -20.856 -8.306 -39.552 1.00 14.01 75 SER B O 1
ATOM 1476 N N . ILE B 1 64 ? -21.199 -7.110 -37.675 1.00 12.86 76 ILE B N 1
ATOM 1477 C CA . ILE B 1 64 ? -20.651 -8.123 -36.775 1.00 12.32 76 ILE B CA 1
ATOM 1478 C C . ILE B 1 64 ? -21.559 -9.349 -36.753 1.00 15.23 76 ILE B C 1
ATOM 1479 O O . ILE B 1 64 ? -21.081 -10.471 -36.832 1.00 11.88 76 ILE B O 1
ATOM 1484 N N . VAL B 1 65 ? -22.869 -9.147 -36.666 1.00 15.11 77 VAL B N 1
ATOM 1485 C CA . VAL B 1 65 ? -23.762 -10.311 -36.630 1.00 9.71 77 VAL B CA 1
ATOM 1486 C C . VAL B 1 65 ? -23.670 -11.098 -37.959 1.00 12.03 77 VAL B C 1
ATOM 1487 O O . VAL B 1 65 ? -23.580 -12.325 -37.952 1.00 12.65 77 VAL B O 1
ATOM 1491 N N . ARG B 1 66 ? -23.659 -10.400 -39.094 1.00 10.21 78 ARG B N 1
ATOM 1492 C CA . ARG B 1 66 ? -23.429 -11.067 -40.383 1.00 11.51 78 ARG B CA 1
ATOM 1493 C C . ARG B 1 66 ? -22.152 -11.911 -40.433 1.00 12.91 78 ARG B C 1
ATOM 1494 O O . ARG B 1 66 ? -22.154 -13.039 -40.942 1.00 13.28 78 ARG B O 1
ATOM 1502 N N . ARG B 1 67 ? -21.059 -11.365 -39.919 1.00 10.37 79 ARG B N 1
ATOM 1503 C CA . ARG B 1 67 ? -19.811 -12.115 -39.879 1.00 11.49 79 ARG B CA 1
ATOM 1504 C C . ARG B 1 67 ? -19.918 -13.337 -38.986 1.00 15.50 79 ARG B C 1
ATOM 1505 O O . ARG B 1 67 ? -19.404 -14.389 -39.340 1.00 14.70 79 ARG B O 1
ATOM 1513 N N . ARG B 1 68 ? -20.554 -13.187 -37.823 1.00 11.46 80 ARG B N 1
ATOM 1514 C CA . ARG B 1 68 ? -20.705 -14.287 -36.880 1.00 13.56 80 ARG B CA 1
ATOM 1515 C C . ARG B 1 68 ? -21.538 -15.404 -37.486 1.00 13.79 80 ARG B C 1
ATOM 1516 O O . ARG B 1 68 ? -21.298 -16.590 -37.220 1.00 16.66 80 ARG B O 1
ATOM 1524 N N . LEU B 1 69 ? -22.549 -15.028 -38.268 1.00 17.63 81 LEU B N 1
ATOM 1525 C CA . LEU B 1 69 ? -23.393 -16.011 -38.932 1.00 17.33 81 LEU B CA 1
ATOM 1526 C C . LEU B 1 69 ? -22.729 -16.563 -40.193 1.00 16.06 81 LEU B C 1
ATOM 1527 O O . LEU B 1 69 ? -23.243 -17.490 -40.812 1.00 16.57 81 LEU B O 1
ATOM 1532 N N . GLN B 1 70 ? -21.592 -15.981 -40.557 1.00 17.51 82 GLN B N 1
ATOM 1533 C CA . GLN B 1 70 ? -20.882 -16.291 -41.804 1.00 17.08 82 GLN B CA 1
ATOM 1534 C C . GLN B 1 70 ? -21.763 -16.188 -43.060 1.00 16.62 82 GLN B C 1
ATOM 1535 O O . GLN B 1 70 ? -21.650 -17.001 -43.982 1.00 15.52 82 GLN B O 1
ATOM 1541 N N . LEU B 1 71 ? -22.620 -15.173 -43.104 1.00 14.04 83 LEU B N 1
ATOM 1542 C CA . LEU B 1 71 ? -23.506 -14.973 -44.257 1.00 14.17 83 LEU B CA 1
ATOM 1543 C C . LEU B 1 71 ? -22.733 -14.556 -45.499 1.00 15.05 83 LEU B C 1
ATOM 1544 O O . LEU B 1 71 ? -21.744 -13.818 -45.414 1.00 18.81 83 LEU B O 1
ATOM 1549 N N . HIS B 1 72 ? -23.183 -15.037 -46.652 1.00 13.72 84 HIS B N 1
ATOM 1550 C CA . HIS B 1 72 ? -22.713 -14.498 -47.935 1.00 15.93 84 HIS B CA 1
ATOM 1551 C C . HIS B 1 72 ? -22.990 -12.991 -47.995 1.00 15.32 84 HIS B C 1
ATOM 1552 O O . HIS B 1 72 ? -24.045 -12.532 -47.554 1.00 18.70 84 HIS B O 1
ATOM 1559 N N . PRO B 1 73 ? -22.046 -12.214 -48.546 1.00 17.39 85 PRO B N 1
ATOM 1560 C CA . PRO B 1 73 ? -22.186 -10.750 -48.606 1.00 22.41 85 PRO B CA 1
ATOM 1561 C C . PRO B 1 73 ? -23.457 -10.283 -49.305 1.00 26.68 85 PRO B C 1
ATOM 1562 O O . PRO B 1 73 ? -23.957 -9.199 -49.016 1.00 28.05 85 PRO B O 1
ATOM 1566 N N . GLN B 1 74 ? -23.972 -11.086 -50.223 1.00 20.83 86 GLN B N 1
ATOM 1567 C CA . GLN B 1 74 ? -25.122 -10.664 -51.007 1.00 27.00 86 GLN B CA 1
ATOM 1568 C C . GLN B 1 74 ? -26.433 -11.229 -50.458 1.00 21.08 86 GLN B C 1
ATOM 1569 O O . GLN B 1 74 ? -27.485 -11.047 -51.060 1.00 19.67 86 GLN B O 1
ATOM 1575 N N . GLN B 1 75 ? -26.373 -11.883 -49.298 1.00 15.19 87 GLN B N 1
ATOM 1576 C CA . GLN B 1 75 ? -27.582 -12.404 -48.650 1.00 13.96 87 GLN B CA 1
ATOM 1577 C C . GLN B 1 75 ? -28.440 -11.330 -48.032 1.00 15.47 87 GLN B C 1
ATOM 1578 O O . GLN B 1 75 ? -27.927 -10.399 -47.417 1.00 18.80 87 GLN B O 1
ATOM 1584 N N . ALA B 1 76 ? -29.751 -11.483 -48.167 1.00 14.42 88 ALA B N 1
ATOM 1585 C CA . ALA B 1 76 ? -30.706 -10.669 -47.420 1.00 16.90 88 ALA B CA 1
ATOM 1586 C C . ALA B 1 76 ? -30.695 -11.003 -45.927 1.00 20.00 88 ALA B C 1
ATOM 1587 O O . ALA B 1 76 ? -30.758 -12.174 -45.539 1.00 16.86 88 ALA B O 1
ATOM 1589 N N . PHE B 1 77 ? -30.612 -9.969 -45.094 1.00 15.75 89 PHE B N 1
ATOM 1590 C CA . PHE B 1 77 ? -30.563 -10.142 -43.639 1.00 12.03 89 PHE B CA 1
ATOM 1591 C C . PHE B 1 77 ? -31.063 -8.870 -42.975 1.00 12.17 89 PHE B C 1
ATOM 1592 O O . PHE B 1 77 ? -30.554 -7.770 -43.240 1.00 13.23 89 PHE B O 1
ATOM 1600 N N . PHE B 1 78 ? -32.076 -9.027 -42.130 1.00 14.76 90 PHE B N 1
ATOM 1601 C CA . PHE B 1 78 ? -32.710 -7.895 -41.478 1.00 13.90 90 PHE B CA 1
ATOM 1602 C C . PHE B 1 78 ? -32.717 -8.103 -39.990 1.00 15.23 90 PHE B C 1
ATOM 1603 O O . PHE B 1 78 ? -33.012 -9.193 -39.508 1.00 13.68 90 PHE B O 1
ATOM 1611 N N . LEU B 1 79 ? -32.393 -7.042 -39.271 1.00 13.96 91 LEU B N 1
ATOM 1612 C CA . LEU B 1 79 ? -32.374 -7.068 -37.831 1.00 12.29 91 LEU B CA 1
ATOM 1613 C C . LEU B 1 79 ? -33.482 -6.129 -37.363 1.00 15.40 91 LEU B C 1
ATOM 1614 O O . LEU B 1 79 ? -33.414 -4.933 -37.596 1.00 18.37 91 LEU B O 1
ATOM 1619 N N . LEU B 1 80 ? -34.518 -6.685 -36.741 1.00 13.09 92 LEU B N 1
ATOM 1620 C CA . LEU B 1 80 ? -35.689 -5.907 -36.329 1.00 14.04 92 LEU B CA 1
ATOM 1621 C C . LEU B 1 80 ? -35.627 -5.546 -34.854 1.00 16.70 92 LEU B C 1
ATOM 1622 O O . LEU B 1 80 ? -35.249 -6.373 -34.020 1.00 20.18 92 LEU B O 1
ATOM 1627 N N . VAL B 1 81 ? -36.035 -4.334 -34.508 1.00 15.27 93 VAL B N 1
ATOM 1628 C CA . VAL B 1 81 ? -36.025 -3.943 -33.103 1.00 15.97 93 VAL B CA 1
ATOM 1629 C C . VAL B 1 81 ? -37.434 -3.483 -32.762 1.00 19.21 93 VAL B C 1
ATOM 1630 O O . VAL B 1 81 ? -37.994 -2.652 -33.478 1.00 24.29 93 VAL B O 1
ATOM 1634 N N . ASN B 1 82 ? -38.008 -4.041 -31.693 1.00 35.92 94 ASN B N 1
ATOM 1635 C CA . ASN B 1 82 ? -39.432 -3.878 -31.428 1.00 37.93 94 ASN B CA 1
ATOM 1636 C C . ASN B 1 82 ? -40.138 -4.210 -32.746 1.00 44.44 94 ASN B C 1
ATOM 1637 O O . ASN B 1 82 ? -40.913 -3.418 -33.284 1.00 43.09 94 ASN B O 1
ATOM 1642 N N . GLU B 1 83 ? -39.784 -5.353 -33.322 1.00 45.20 95 GLU B N 1
ATOM 1643 C CA . GLU B 1 83 ? -40.235 -5.886 -34.612 1.00 44.77 95 GLU B CA 1
ATOM 1644 C C . GLU B 1 83 ? -40.269 -4.896 -35.830 1.00 48.23 95 GLU B C 1
ATOM 1645 O O . GLU B 1 83 ? -41.048 -5.021 -36.703 1.00 56.43 95 GLU B O 1
ATOM 1651 N N . ARG B 1 84 ? -39.393 -3.927 -35.896 1.00 50.60 96 ARG B N 1
ATOM 1652 C CA . ARG B 1 84 ? -39.369 -2.994 -37.025 1.00 50.94 96 ARG B CA 1
ATOM 1653 C C . ARG B 1 84 ? -37.922 -2.986 -37.462 1.00 47.18 96 ARG B C 1
ATOM 1654 O O . ARG B 1 84 ? -37.039 -2.961 -36.647 1.00 38.33 96 ARG B O 1
ATOM 1662 N N . SER B 1 85 ? -37.729 -2.930 -38.762 1.00 47.75 97 SER B N 1
ATOM 1663 C CA . SER B 1 85 ? -36.410 -3.037 -39.323 1.00 41.52 97 SER B CA 1
ATOM 1664 C C . SER B 1 85 ? -35.341 -2.002 -39.034 1.00 42.04 97 SER B C 1
ATOM 1665 O O . SER B 1 85 ? -35.527 -0.876 -39.286 1.00 44.50 97 SER B O 1
ATOM 1668 N N . MET B 1 86 ? -34.197 -2.412 -38.518 1.00 35.66 98 MET B N 1
ATOM 1669 C CA . MET B 1 86 ? -33.176 -1.412 -38.249 1.00 34.43 98 MET B CA 1
ATOM 1670 C C . MET B 1 86 ? -32.413 -1.032 -39.514 1.00 34.48 98 MET B C 1
ATOM 1671 O O . MET B 1 86 ? -32.061 -1.883 -40.343 1.00 34.63 98 MET B O 1
ATOM 1676 N N . VAL B 1 87 ? -32.180 0.263 -39.662 1.00 34.20 99 VAL B N 1
ATOM 1677 C CA . VAL B 1 87 ? -31.297 0.762 -40.703 1.00 37.68 99 VAL B CA 1
ATOM 1678 C C . VAL B 1 87 ? -29.843 0.734 -40.211 1.00 32.69 99 VAL B C 1
ATOM 1679 O O . VAL B 1 87 ? -29.564 1.145 -39.090 1.00 31.03 99 VAL B O 1
ATOM 1683 N N . SER B 1 88 ? -28.917 0.259 -41.040 1.00 29.07 100 SER B N 1
ATOM 1684 C CA . SER B 1 88 ? -27.506 0.271 -40.652 1.00 29.11 100 SER B CA 1
ATOM 1685 C C . SER B 1 88 ? -26.891 1.641 -40.854 1.00 27.16 100 SER B C 1
ATOM 1686 O O . SER B 1 88 ? -26.332 1.942 -41.917 1.00 29.85 100 SER B O 1
ATOM 1689 N N . ASN B 1 89 ? -26.995 2.474 -39.827 1.00 23.03 101 ASN B N 1
ATOM 1690 C CA . ASN B 1 89 ? -26.364 3.777 -39.879 1.00 27.32 101 ASN B CA 1
ATOM 1691 C C . ASN B 1 89 ? -25.444 3.976 -38.680 1.00 24.77 101 ASN B C 1
ATOM 1692 O O . ASN B 1 89 ? -25.162 3.039 -37.912 1.00 25.40 101 ASN B O 1
ATOM 1697 N N . SER B 1 90 ? -24.988 5.210 -38.525 1.00 26.82 102 SER B N 1
ATOM 1698 C CA . SER B 1 90 ? -23.967 5.526 -37.543 1.00 27.24 102 SER B CA 1
ATOM 1699 C C . SER B 1 90 ? -24.551 5.800 -36.167 1.00 24.32 102 SER B C 1
ATOM 1700 O O . SER B 1 90 ? -23.845 6.325 -35.298 1.00 25.98 102 SER B O 1
ATOM 1703 N N . MET B 1 91 ? -25.827 5.469 -35.959 1.00 20.91 103 MET B N 1
ATOM 1704 C CA . MET B 1 91 ? -26.388 5.619 -34.619 1.00 19.35 103 MET B CA 1
ATOM 1705 C C . MET B 1 91 ? -25.593 4.805 -33.613 1.00 22.25 103 MET B C 1
ATOM 1706 O O . MET B 1 91 ? -25.373 3.610 -33.800 1.00 20.06 103 MET B O 1
ATOM 1711 N N . SER B 1 92 ? -25.172 5.457 -32.538 1.00 17.46 104 SER B N 1
ATOM 17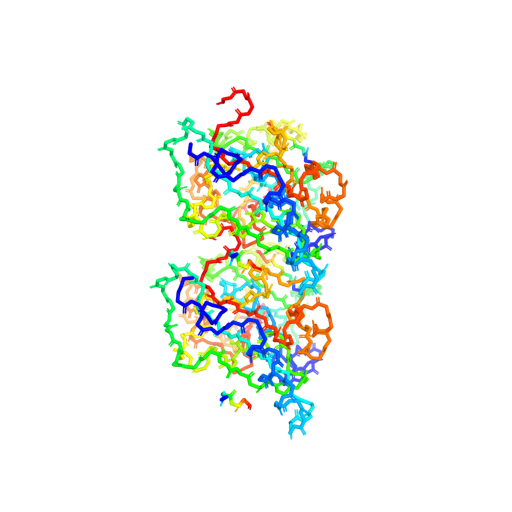12 C CA . SER B 1 92 ? -24.454 4.774 -31.470 1.00 18.17 104 SER B CA 1
ATOM 1713 C C . SER B 1 92 ? -25.321 3.717 -30.825 1.00 19.32 104 SER B C 1
ATOM 1714 O O . SER B 1 92 ? -26.529 3.900 -30.705 1.00 20.56 104 SER B O 1
ATOM 1717 N N . MET B 1 93 ? -24.723 2.605 -30.404 1.00 18.08 105 MET B N 1
ATOM 1718 C CA . MET B 1 93 ? -25.496 1.608 -29.669 1.00 14.73 105 MET B CA 1
ATOM 1719 C C . MET B 1 93 ? -26.054 2.185 -28.366 1.00 17.74 105 MET B C 1
ATOM 1720 O O . MET B 1 93 ? -27.099 1.737 -27.900 1.00 20.68 105 MET B O 1
ATOM 1725 N N . SER B 1 94 ? -25.369 3.168 -27.779 1.00 17.62 106 SER B N 1
ATOM 1726 C CA . SER B 1 94 ? -25.885 3.795 -26.560 1.00 18.63 106 SER B CA 1
ATOM 1727 C C . SER B 1 94 ? -27.171 4.557 -26.859 1.00 18.82 106 SER B C 1
ATOM 1728 O O . SER B 1 94 ? -28.095 4.577 -26.047 1.00 19.05 106 SER B O 1
ATOM 1731 N N . ASN B 1 95 ? -27.230 5.203 -28.018 1.00 19.70 107 ASN B N 1
ATOM 1732 C CA . ASN B 1 95 ? -28.435 5.938 -28.364 1.00 16.15 107 ASN B CA 1
ATOM 1733 C C . ASN B 1 95 ? -29.560 5.021 -28.779 1.00 18.71 107 ASN B C 1
ATOM 1734 O O . ASN B 1 95 ? -30.731 5.330 -28.565 1.00 17.74 107 ASN B O 1
ATOM 1739 N N . LEU B 1 96 ? -29.210 3.908 -29.409 1.00 14.47 108 LEU B N 1
ATOM 1740 C CA . LEU B 1 96 ? -30.215 2.910 -29.741 1.00 17.16 108 LEU B CA 1
ATOM 1741 C C . LEU B 1 96 ? -30.817 2.368 -28.446 1.00 18.42 108 LEU B C 1
ATOM 1742 O O . LEU B 1 96 ? -32.035 2.204 -28.331 1.00 18.27 108 LEU B O 1
ATOM 1747 N N . TYR B 1 97 ? -29.953 2.131 -27.464 1.00 17.19 109 TYR B N 1
ATOM 1748 C CA . TYR B 1 97 ? -30.382 1.645 -26.155 1.00 20.49 109 TYR B CA 1
ATOM 1749 C C . TYR B 1 97 ? -31.366 2.602 -25.504 1.00 20.02 109 TYR B C 1
ATOM 1750 O O . TYR B 1 97 ? -32.451 2.206 -25.086 1.00 22.79 109 TYR B O 1
ATOM 1759 N N . SER B 1 98 ? -30.992 3.873 -25.444 1.00 19.50 110 SER B N 1
ATOM 1760 C CA . SER B 1 98 ? -31.849 4.872 -24.812 1.00 20.58 110 SER B CA 1
ATOM 1761 C C . SER B 1 98 ? -33.207 4.952 -25.515 1.00 20.55 110 SER B C 1
ATOM 1762 O O . SER B 1 98 ? -34.230 5.168 -24.870 1.00 25.12 110 SER B O 1
ATOM 1765 N N . GLN B 1 99 ? -33.216 4.743 -26.828 1.00 20.42 111 GLN B N 1
ATOM 1766 C CA . GLN B 1 99 ? -34.444 4.901 -27.615 1.00 20.65 111 GLN B CA 1
ATOM 1767 C C . GLN B 1 99 ? -35.344 3.667 -27.664 1.00 23.73 111 GLN B C 1
ATOM 1768 O O . GLN B 1 99 ? -36.566 3.796 -27.725 1.00 20.10 111 GLN B O 1
ATOM 1774 N N . GLU B 1 100 ? -34.763 2.472 -27.621 1.00 20.55 112 GLU B N 1
ATOM 1775 C CA . GLU B 1 100 ? -35.544 1.262 -27.898 1.00 23.17 112 GLU B CA 1
ATOM 1776 C C . GLU B 1 100 ? -35.599 0.235 -26.772 1.00 13.39 112 GLU B C 1
ATOM 1777 O O . GLU B 1 100 ? -36.257 -0.802 -26.926 1.00 15.15 112 GLU B O 1
ATOM 1783 N N . ARG B 1 101 ? -34.892 0.488 -25.669 1.00 13.72 113 ARG B N 1
ATOM 1784 C CA . ARG B 1 101 ? -34.843 -0.496 -24.578 1.00 20.50 113 ARG B CA 1
ATOM 1785 C C . ARG B 1 101 ? -36.216 -0.909 -24.042 1.00 13.13 113 ARG B C 1
ATOM 1786 O O . ARG B 1 101 ? -37.178 -0.119 -24.016 1.00 15.27 113 ARG B O 1
ATOM 1794 N N . ASP B 1 102 ? -36.274 -2.164 -23.604 1.00 13.42 114 ASP B N 1
ATOM 1795 C CA . ASP B 1 102 ? -37.403 -2.751 -22.896 1.00 13.47 114 ASP B CA 1
ATOM 1796 C C . ASP B 1 102 ? -37.395 -2.275 -21.444 1.00 13.48 114 ASP B C 1
ATOM 1797 O O . ASP B 1 102 ? -36.344 -1.931 -20.924 1.00 14.95 114 ASP B O 1
ATOM 1802 N N . PRO B 1 103 ? -38.559 -2.278 -20.776 1.00 15.98 115 PRO B N 1
ATOM 1803 C CA . PRO B 1 103 ? -38.555 -1.996 -19.336 1.00 20.80 115 PRO B CA 1
ATOM 1804 C C . PRO B 1 103 ? -37.599 -2.862 -18.505 1.00 16.76 115 PRO B C 1
ATOM 1805 O O . PRO B 1 103 ? -37.224 -2.421 -17.403 1.00 19.42 115 PRO B O 1
ATOM 1809 N N . ASP B 1 104 ? -37.249 -4.060 -18.977 1.00 13.67 116 ASP B N 1
ATOM 1810 C CA . ASP B 1 104 ? -36.368 -4.926 -18.197 1.00 15.69 116 ASP B CA 1
ATOM 1811 C C . ASP B 1 104 ? -34.888 -4.545 -18.364 1.00 15.25 116 ASP B C 1
ATOM 1812 O O . ASP B 1 104 ? -34.027 -5.088 -17.677 1.00 13.97 116 ASP B O 1
ATOM 1817 N N . GLY B 1 105 ? -34.591 -3.605 -19.261 1.00 11.94 117 GLY B N 1
ATOM 1818 C CA . GLY B 1 105 ? -33.220 -3.126 -19.403 1.00 16.41 117 GLY B CA 1
ATOM 1819 C C . GLY B 1 105 ? -32.432 -3.699 -20.573 1.00 13.75 117 GLY B C 1
ATOM 1820 O O . GLY B 1 105 ? -31.298 -3.283 -20.811 1.00 13.03 117 GLY B O 1
ATOM 1821 N N . PHE B 1 106 ? -33.020 -4.661 -21.284 1.00 17.19 118 PHE B N 1
ATOM 1822 C CA . PHE B 1 106 ? -32.438 -5.201 -22.520 1.00 18.74 118 PHE B CA 1
ATOM 1823 C C . PHE B 1 106 ? -33.005 -4.472 -23.718 1.00 12.57 118 PHE B C 1
ATOM 1824 O O . PHE B 1 106 ? -34.106 -3.951 -23.632 1.00 12.49 118 PHE B O 1
ATOM 1832 N N . VAL B 1 107 ? -32.280 -4.453 -24.841 1.00 16.72 119 VAL B N 1
ATOM 1833 C CA . VAL B 1 107 ? -32.910 -4.154 -26.122 1.00 15.94 119 VAL B CA 1
ATOM 1834 C C . VAL B 1 107 ? -33.098 -5.474 -26.851 1.00 18.28 119 VAL B C 1
ATOM 1835 O O . VAL B 1 107 ? -32.172 -6.280 -26.895 1.00 14.53 119 VAL B O 1
ATOM 1839 N N . TYR B 1 108 ? -34.288 -5.691 -27.416 1.00 13.86 120 TYR B N 1
ATOM 1840 C CA . TYR B 1 108 ? -34.613 -6.965 -28.070 1.00 12.91 120 TYR B CA 1
ATOM 1841 C C . TYR B 1 108 ? -34.566 -6.863 -29.586 1.00 16.15 120 TYR B C 1
ATOM 1842 O O . TYR B 1 108 ? -35.171 -5.971 -30.165 1.00 15.39 120 TYR B O 1
ATOM 1851 N N . MET B 1 109 ? -33.842 -7.777 -30.227 1.00 13.75 121 MET B N 1
ATOM 1852 C CA . MET B 1 109 ? -33.758 -7.787 -31.677 1.00 12.02 121 MET B CA 1
ATOM 1853 C C . MET B 1 109 ? -34.064 -9.180 -32.205 1.00 11.59 121 MET B C 1
ATOM 1854 O O . MET B 1 109 ? -33.765 -10.173 -31.550 1.00 13.85 121 MET B O 1
ATOM 1859 N N . VAL B 1 110 ? -34.657 -9.257 -33.392 1.00 11.43 122 VAL B N 1
ATOM 1860 C CA . VAL B 1 110 ? -34.867 -10.555 -34.026 1.00 11.38 122 VAL B CA 1
ATOM 1861 C C . VAL B 1 110 ? -34.389 -10.445 -35.449 1.00 11.65 122 VAL B C 1
ATOM 1862 O O . VAL B 1 110 ? -34.560 -9.402 -36.082 1.00 13.83 122 VAL B O 1
ATOM 1866 N N . TYR B 1 111 ? -33.776 -11.501 -35.964 1.00 12.73 123 TYR B N 1
ATOM 1867 C CA . TYR B 1 111 ? -33.334 -11.415 -37.347 1.00 13.08 123 TYR B CA 1
ATOM 1868 C C . TYR B 1 111 ? -34.108 -12.354 -38.268 1.00 14.79 123 TYR B C 1
ATOM 1869 O O . TYR B 1 111 ? -34.595 -13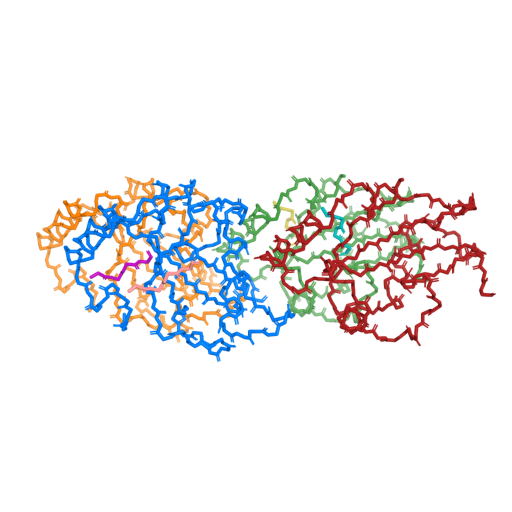.403 -37.868 1.00 13.84 123 TYR B O 1
ATOM 1878 N N . THR B 1 112 ? -34.229 -11.929 -39.513 1.00 13.16 124 THR B N 1
ATOM 1879 C CA . THR B 1 112 ? -35.047 -12.632 -40.495 1.00 16.84 124 THR B CA 1
ATOM 1880 C C . THR B 1 112 ? -34.461 -12.363 -41.877 1.00 14.48 124 THR B C 1
ATOM 1881 O O . THR B 1 112 ? -33.751 -11.379 -42.064 1.00 14.45 124 THR B O 1
ATOM 1885 N N . SER B 1 113 ? -34.734 -13.249 -42.828 1.00 15.40 125 SER B N 1
ATOM 1886 C CA . SER B 1 113 ? -34.348 -13.024 -44.221 1.00 16.35 125 SER B CA 1
ATOM 1887 C C . SER B 1 113 ? -35.496 -12.420 -45.038 1.00 17.10 125 SER B C 1
ATOM 1888 O O . SER B 1 113 ? -35.343 -12.184 -46.230 1.00 17.39 125 SER B O 1
ATOM 1891 N N . GLN B 1 114 ? -36.638 -12.170 -44.406 1.00 15.84 126 GLN B N 1
ATOM 1892 C CA . GLN B 1 114 ? -37.818 -11.707 -45.154 1.00 18.58 126 GLN B CA 1
ATOM 1893 C C . GLN B 1 114 ? -37.996 -10.193 -45.112 1.00 15.59 126 GLN B C 1
ATOM 1894 O O . GLN B 1 114 ? -38.147 -9.619 -44.036 1.00 14.70 126 GLN B O 1
ATOM 1900 N N . PRO B 1 115 ? -37.998 -9.540 -46.291 1.00 17.39 127 PRO B N 1
ATOM 1901 C CA . PRO B 1 115 ? -38.229 -8.087 -46.349 1.00 18.09 127 PRO B CA 1
ATOM 1902 C C . PRO B 1 115 ? -39.651 -7.707 -45.965 1.00 15.70 127 PRO B C 1
ATOM 1903 O O . PRO B 1 115 ? -40.526 -8.560 -45.918 1.00 16.03 127 PRO B O 1
ATOM 1907 N N . ALA B 1 116 ? -39.885 -6.424 -45.723 1.00 15.40 128 ALA B N 1
ATOM 1908 C CA . ALA B 1 116 ? -41.209 -5.943 -45.348 1.00 18.81 128 ALA B CA 1
ATOM 1909 C C . ALA B 1 116 ? -42.353 -6.429 -46.259 1.00 18.09 128 ALA B C 1
ATOM 1910 O O . ALA B 1 116 ? -43.439 -6.748 -45.772 1.00 18.94 128 ALA B O 1
ATOM 1912 N N . PHE B 1 117 ? -42.132 -6.484 -47.573 1.00 17.21 129 PHE B N 1
ATOM 1913 C CA . PHE B 1 117 ? -43.195 -6.926 -48.478 1.00 18.40 129 PHE B CA 1
ATOM 1914 C C . PHE B 1 117 ? -42.786 -8.126 -49.324 1.00 20.53 129 PHE B C 1
ATOM 1915 O O . PHE B 1 117 ? -43.264 -8.308 -50.449 1.00 23.74 129 PHE B O 1
ATOM 1923 N N . GLY B 1 118 ? -41.907 -8.952 -48.768 1.00 21.77 130 GLY B N 1
ATOM 1924 C CA . GLY B 1 118 ? -41.419 -10.127 -49.469 1.00 22.68 130 GLY B CA 1
ATOM 1925 C C . GLY B 1 118 ? -40.627 -9.740 -50.706 1.00 27.01 130 GLY B C 1
ATOM 1926 O O . GLY B 1 118 ? -40.082 -10.600 -51.392 1.00 37.74 130 GLY B O 1
ATOM 1928 N N . GLY C 1 3 ? -12.989 15.697 -58.524 1.00 36.19 15 GLY C N 1
ATOM 1929 C CA . GLY C 1 3 ? -14.442 15.707 -58.526 1.00 30.34 15 GLY C CA 1
ATOM 1930 C C . GLY C 1 3 ? -15.078 14.325 -58.455 1.00 32.11 15 GLY C C 1
ATOM 1931 O O . GLY C 1 3 ? -16.299 14.197 -58.380 1.00 30.12 15 GLY C O 1
ATOM 1932 N N . SER C 1 4 ? -14.257 13.283 -58.477 1.00 28.43 16 SER C N 1
ATOM 1933 C CA . SER C 1 4 ? -14.780 11.923 -58.531 1.00 26.37 16 SER C CA 1
ATOM 1934 C C . SER C 1 4 ? -15.295 11.466 -57.167 1.00 20.98 16 SER C C 1
ATOM 1935 O O . SER C 1 4 ? -14.837 11.952 -56.132 1.00 18.87 16 SER C O 1
ATOM 1938 N N . PHE C 1 5 ? -16.245 10.527 -57.177 1.00 18.88 17 PHE C N 1
ATOM 1939 C CA . PHE C 1 5 ? -16.844 10.020 -55.946 1.00 16.37 17 PHE C CA 1
ATOM 1940 C C . PHE C 1 5 ? -15.789 9.584 -54.927 1.00 24.70 17 PHE C C 1
ATOM 1941 O O . PHE C 1 5 ? -15.916 9.883 -53.741 1.00 23.63 17 PHE C O 1
ATOM 1949 N N . LYS C 1 6 ? -14.741 8.900 -55.379 1.00 15.07 18 LYS C N 1
ATOM 1950 C CA . LYS C 1 6 ? -13.713 8.412 -54.455 1.00 17.81 18 LYS C CA 1
ATOM 1951 C C . LYS C 1 6 ? -12.894 9.538 -53.815 1.00 16.90 18 LYS C C 1
ATOM 1952 O O . LYS C 1 6 ? -12.248 9.331 -52.778 1.00 20.89 18 LYS C O 1
ATOM 1958 N N . GLU C 1 7 ? -12.931 10.721 -54.418 1.00 20.53 19 GLU C N 1
ATOM 1959 C CA . GLU C 1 7 ? -12.285 11.904 -53.860 1.00 24.85 19 GLU C CA 1
ATOM 1960 C C . GLU C 1 7 ? -13.235 12.700 -52.965 1.00 23.13 19 GLU C C 1
ATOM 1961 O O . GLU C 1 7 ? -12.796 13.443 -52.095 1.00 30.50 19 GLU C O 1
ATOM 1967 N N . ARG C 1 8 ? -14.531 12.537 -53.183 1.00 18.52 20 ARG C N 1
ATOM 1968 C CA . ARG C 1 8 ? -15.545 13.279 -52.443 1.00 19.79 20 ARG C CA 1
ATOM 1969 C C . ARG C 1 8 ? -15.951 12.541 -51.166 1.00 19.13 20 ARG C C 1
ATOM 1970 O O . ARG C 1 8 ? -16.558 13.129 -50.275 1.00 21.04 20 ARG C O 1
ATOM 1978 N N . ARG C 1 9 ? -15.618 11.250 -51.102 1.00 17.06 21 ARG C N 1
ATOM 1979 C CA . ARG C 1 9 ? -15.973 10.390 -49.970 1.00 23.39 21 ARG C CA 1
ATOM 1980 C C . ARG C 1 9 ? -14.832 9.423 -49.648 1.00 23.36 21 ARG C C 1
ATOM 1981 O O . ARG C 1 9 ? -14.454 8.625 -50.503 1.00 20.61 21 ARG C O 1
ATOM 1989 N N . PRO C 1 10 ? -14.304 9.465 -48.412 1.00 18.42 22 PRO C N 1
ATOM 1990 C CA . PRO C 1 10 ? -13.209 8.569 -48.010 1.00 15.70 22 PRO C CA 1
ATOM 1991 C C . PRO C 1 10 ? -13.643 7.106 -47.970 1.00 14.25 22 PRO C C 1
ATOM 1992 O O . PRO C 1 10 ? -14.827 6.820 -47.794 1.00 16.93 22 PRO C O 1
ATOM 1996 N N . PHE C 1 11 ? -12.681 6.198 -48.122 1.00 14.25 23 PHE C N 1
ATOM 1997 C CA . PHE C 1 11 ? -12.956 4.764 -48.157 1.00 12.53 23 PHE C CA 1
ATOM 1998 C C . PHE C 1 11 ? -13.921 4.281 -47.074 1.00 11.05 23 PHE C C 1
ATOM 1999 O O . PHE C 1 11 ? -14.902 3.625 -47.383 1.00 11.10 23 PHE C O 1
ATOM 2007 N N . HIS C 1 12 ? -13.653 4.608 -45.811 1.00 13.28 24 HIS C N 1
ATOM 2008 C CA . HIS C 1 12 ? -14.491 4.079 -44.726 1.00 11.25 24 HIS C CA 1
ATOM 2009 C C . HIS C 1 12 ? -15.922 4.581 -44.840 1.00 10.89 24 HIS C C 1
ATOM 2010 O O . HIS C 1 12 ? -16.865 3.874 -44.480 1.00 13.00 24 HIS C O 1
ATOM 2017 N N . GLU C 1 13 ? -16.078 5.804 -45.340 1.00 14.95 25 GLU C N 1
ATOM 2018 C CA . GLU C 1 13 ? -17.404 6.376 -45.520 1.00 14.11 25 GLU C CA 1
ATOM 2019 C C . GLU C 1 13 ? -18.132 5.708 -46.684 1.00 16.41 25 GLU C C 1
ATOM 2020 O O . GLU C 1 13 ? -19.349 5.517 -46.647 1.00 14.25 25 GLU C O 1
ATOM 2026 N N . ARG C 1 14 ? -17.387 5.362 -47.727 1.00 9.73 26 ARG C N 1
ATOM 2027 C CA . ARG C 1 14 ? -17.988 4.645 -48.844 1.00 10.68 26 ARG C CA 1
ATOM 2028 C C . ARG C 1 14 ? -18.484 3.273 -48.363 1.00 14.14 26 ARG C C 1
ATOM 2029 O O . ARG C 1 14 ? -19.590 2.853 -48.706 1.00 13.59 26 ARG C O 1
ATOM 2037 N N . GLN C 1 15 ? -17.694 2.590 -47.544 1.00 9.62 27 GLN C N 1
ATOM 2038 C CA . GLN C 1 15 ? -18.141 1.301 -46.986 1.00 12.51 27 GLN C CA 1
ATOM 2039 C C . GLN C 1 15 ? -19.377 1.461 -46.102 1.00 12.51 27 GLN C C 1
ATOM 2040 O O . GLN C 1 15 ? -20.269 0.621 -46.103 1.00 11.55 27 GLN C O 1
ATOM 2046 N N . LYS C 1 16 ? -19.432 2.542 -45.338 1.00 12.29 28 LYS C N 1
ATOM 2047 C CA . LYS C 1 16 ? -20.601 2.779 -44.496 1.00 14.38 28 LYS C CA 1
ATOM 2048 C C . LYS C 1 16 ? -21.878 2.951 -45.328 1.00 11.96 28 LYS C C 1
ATOM 2049 O O . LYS C 1 16 ? -22.951 2.432 -44.955 1.00 12.75 28 LYS C O 1
ATOM 2055 N N . ASP C 1 17 ? -21.750 3.650 -46.459 1.00 11.51 29 ASP C N 1
ATOM 2056 C CA . ASP C 1 17 ? -22.868 3.862 -47.388 1.00 13.63 29 ASP C CA 1
ATOM 2057 C C . ASP C 1 17 ? -23.430 2.531 -47.882 1.00 15.82 29 ASP C C 1
ATOM 2058 O O . ASP C 1 17 ? -24.649 2.323 -47.928 1.00 13.42 29 ASP C O 1
ATOM 2063 N N . VAL C 1 18 ? -22.528 1.642 -48.281 1.00 12.51 30 VAL C N 1
ATOM 2064 C CA . VAL C 1 18 ? -22.923 0.322 -48.754 1.00 12.08 30 VAL C CA 1
ATOM 2065 C C . VAL C 1 18 ? -23.484 -0.558 -47.630 1.00 11.50 30 VAL C C 1
ATOM 2066 O O . VAL C 1 18 ? -24.463 -1.278 -47.831 1.00 11.53 30 VAL C O 1
ATOM 2070 N N . GLU C 1 19 ? -22.901 -0.482 -46.456 1.00 10.86 31 GLU C N 1
ATOM 2071 C CA . GLU C 1 19 ? -23.410 -1.246 -45.353 1.00 12.10 31 GLU C CA 1
ATOM 2072 C C . GLU C 1 19 ? -24.875 -0.818 -45.107 1.00 19.93 31 GLU C C 1
ATOM 2073 O O . GLU C 1 19 ? -25.750 -1.620 -44.892 1.00 13.88 31 GLU C O 1
ATOM 2079 N N . GLU C 1 20 ? -25.075 0.485 -45.170 1.00 17.86 32 GLU C N 1
ATOM 2080 C CA . GLU C 1 20 ? -26.377 1.077 -44.971 1.00 21.22 32 GLU C CA 1
ATOM 2081 C C . GLU C 1 20 ? -27.423 0.600 -45.989 1.00 19.72 32 GLU C C 1
ATOM 2082 O O . GLU C 1 20 ? -28.462 0.185 -45.629 1.00 19.96 32 GLU C O 1
ATOM 2088 N N . ILE C 1 21 ? -27.100 0.660 -47.265 1.00 13.20 33 ILE C N 1
ATOM 2089 C CA . ILE C 1 21 ? -28.018 0.253 -48.297 1.00 16.56 33 ILE C CA 1
ATOM 2090 C C . ILE C 1 21 ? -28.320 -1.258 -48.288 1.00 19.86 33 ILE C C 1
ATOM 2091 O O . ILE C 1 21 ? -29.409 -1.640 -48.475 1.00 18.69 33 ILE C O 1
ATOM 2096 N N . ARG C 1 22 ? -27.328 -2.082 -48.013 1.00 11.80 34 ARG C N 1
ATOM 2097 C CA . ARG C 1 22 ? -27.496 -3.530 -47.932 1.00 14.06 34 ARG C CA 1
ATOM 2098 C C . ARG C 1 22 ? -28.543 -3.904 -46.869 1.00 15.99 34 ARG C C 1
ATOM 2099 O O . ARG C 1 22 ? -29.310 -4.855 -47.044 1.00 14.82 34 ARG C O 1
ATOM 2107 N N . SER C 1 23 ? -28.595 -3.135 -45.789 1.00 14.42 35 SER C N 1
ATOM 2108 C CA . SER C 1 23 ? -29.492 -3.449 -44.680 1.00 14.99 35 SER C CA 1
ATOM 2109 C C . SER C 1 23 ? -30.931 -3.110 -45.035 1.00 19.48 35 SER C C 1
ATOM 2110 O O . SER C 1 23 ? -31.865 -3.553 -44.386 1.00 19.06 35 SER C O 1
ATOM 2113 N N . GLN C 1 24 ? -31.088 -2.303 -46.073 1.00 15.63 36 GLN C N 1
ATOM 2114 C CA . GLN C 1 24 ? -32.379 -1.769 -46.456 1.00 15.45 36 GLN C CA 1
ATOM 2115 C C . GLN C 1 24 ? -32.891 -2.409 -47.755 1.00 15.18 36 GLN C C 1
ATOM 2116 O O . GLN C 1 24 ? -34.073 -2.761 -47.887 1.00 16.03 36 GLN C O 1
ATOM 2122 N N . GLN C 1 25 ? -31.984 -2.552 -48.716 1.00 15.79 37 GLN C N 1
ATOM 2123 C CA . GLN C 1 25 ? -32.338 -3.019 -50.053 1.00 14.47 37 GLN C CA 1
ATOM 2124 C C . GLN C 1 25 ? -31.278 -4.006 -50.560 1.00 14.40 37 GLN C C 1
ATOM 2125 O O . GLN C 1 25 ? -30.519 -3.699 -51.473 1.00 14.09 37 GLN C O 1
ATOM 2131 N N . PRO C 1 26 ? -31.221 -5.199 -49.957 1.00 15.29 38 PRO C N 1
ATOM 2132 C CA . PRO C 1 26 ? -30.161 -6.161 -50.262 1.00 14.21 38 PRO C CA 1
ATOM 2133 C C . PRO C 1 26 ? -30.153 -6.674 -51.705 1.00 18.66 38 PRO C C 1
ATOM 2134 O O . PRO C 1 26 ? -29.139 -7.222 -52.123 1.00 21.09 38 PRO C O 1
ATOM 2138 N N . ASN C 1 27 ? -31.241 -6.512 -52.456 1.00 17.44 39 ASN C N 1
ATOM 2139 C CA . ASN C 1 27 ? -31.236 -6.993 -53.839 1.00 23.71 39 ASN C CA 1
ATOM 2140 C C . ASN C 1 27 ? -30.912 -5.897 -54.869 1.00 20.37 39 ASN C C 1
ATOM 2141 O O . ASN C 1 27 ? -31.050 -6.116 -56.077 1.00 24.49 39 ASN C O 1
ATOM 2146 N N . LYS C 1 28 ? -30.486 -4.729 -54.394 1.00 17.98 40 LYS C N 1
ATOM 2147 C CA . LYS C 1 28 ? -30.010 -3.674 -55.286 1.00 14.17 40 LYS C CA 1
ATOM 2148 C C . LYS C 1 28 ? -28.485 -3.664 -55.325 1.00 16.91 40 LYS C C 1
ATOM 2149 O O . LYS C 1 28 ? -27.819 -3.891 -54.313 1.00 15.41 40 LYS C O 1
ATOM 2155 N N . VAL C 1 29 ? -27.935 -3.374 -56.499 1.00 15.29 41 VAL C N 1
ATOM 2156 C CA . VAL C 1 29 ? -26.491 -3.250 -56.667 1.00 13.72 41 VAL C CA 1
ATOM 2157 C C . VAL C 1 29 ? -26.095 -1.776 -56.594 1.00 12.21 41 VAL C C 1
ATOM 2158 O O . VAL C 1 29 ? -26.627 -0.963 -57.341 1.00 16.77 41 VAL C O 1
ATOM 2162 N N . PRO C 1 30 ? -25.184 -1.422 -55.668 1.00 11.88 42 PRO C N 1
ATOM 2163 C CA . PRO C 1 30 ? -24.689 -0.044 -55.572 1.00 11.43 42 PRO C CA 1
ATOM 2164 C C . PRO C 1 30 ? -23.670 0.244 -56.655 1.00 12.59 42 PRO C C 1
ATOM 2165 O O . PRO C 1 30 ? -22.620 -0.390 -56.720 1.00 14.78 42 PRO C O 1
ATOM 2169 N N . VAL C 1 31 ? -24.014 1.176 -57.536 1.00 11.45 43 VAL C N 1
ATOM 2170 C CA . VAL C 1 31 ? -23.183 1.475 -58.688 1.00 11.12 43 VAL C CA 1
ATOM 2171 C C . VAL C 1 31 ? -22.861 2.958 -58.744 1.00 13.88 43 VAL C C 1
ATOM 2172 O O . VAL C 1 31 ? -23.740 3.810 -58.622 1.00 15.56 43 VAL C O 1
ATOM 2176 N N . ILE C 1 32 ? -21.588 3.257 -58.925 1.00 11.17 44 ILE C N 1
ATOM 2177 C CA . ILE C 1 32 ? -21.175 4.622 -59.206 1.00 11.44 44 ILE C CA 1
ATOM 2178 C C . ILE C 1 32 ? -21.030 4.761 -60.713 1.00 11.97 44 ILE C C 1
ATOM 2179 O O . ILE C 1 32 ? -20.321 3.983 -61.332 1.00 12.56 44 ILE C O 1
ATOM 2184 N N . ILE C 1 33 ? -21.714 5.738 -61.303 1.00 11.28 45 ILE C N 1
ATOM 2185 C CA . ILE C 1 33 ? -21.616 5.976 -62.736 1.00 12.28 45 ILE C CA 1
ATOM 2186 C C . ILE C 1 33 ? -21.220 7.415 -62.952 1.00 14.44 45 ILE C C 1
ATOM 2187 O O . ILE C 1 33 ? -21.966 8.324 -62.593 1.00 13.09 45 ILE C O 1
ATOM 2192 N N . GLU C 1 34 ? -20.042 7.619 -63.534 1.00 11.03 46 GLU C N 1
ATOM 2193 C CA . GLU C 1 34 ? -19.480 8.953 -63.691 1.00 10.86 46 GLU C CA 1
ATOM 2194 C C . GLU C 1 34 ? -19.029 9.172 -65.116 1.00 10.82 46 GLU C C 1
ATOM 2195 O O . GLU C 1 34 ? -18.788 8.221 -65.845 1.00 12.54 46 GLU C O 1
ATOM 2201 N N . ARG C 1 35 ? -18.936 10.431 -65.514 1.00 11.03 47 ARG C N 1
ATOM 2202 C CA . ARG C 1 35 ? -18.330 10.758 -66.799 1.00 14.12 47 ARG C CA 1
ATOM 2203 C C . ARG C 1 35 ? -16.799 10.626 -66.726 1.00 14.87 47 ARG C C 1
ATOM 2204 O O . ARG C 1 35 ? -16.180 11.073 -65.763 1.00 14.29 47 ARG C O 1
ATOM 2212 N N . PHE C 1 36 ? -16.198 9.995 -67.736 1.00 12.95 48 PHE C N 1
ATOM 2213 C CA . PHE C 1 36 ? -14.756 9.798 -67.757 1.00 14.69 48 PHE C CA 1
ATOM 2214 C C . PHE C 1 36 ? -14.048 11.151 -67.638 1.00 15.61 48 PHE C C 1
ATOM 2215 O O . PHE C 1 36 ? -14.512 12.141 -68.183 1.00 16.36 48 PHE C O 1
ATOM 2223 N N . ASP C 1 37 ? -12.953 11.188 -66.877 1.00 17.43 49 ASP C N 1
ATOM 2224 C CA . ASP C 1 37 ? -12.165 12.407 -66.729 1.00 25.72 49 ASP C CA 1
ATOM 2225 C C . ASP C 1 37 ? -11.771 12.933 -68.095 1.00 24.95 49 ASP C C 1
ATOM 2226 O O . ASP C 1 37 ? -11.230 12.195 -68.911 1.00 25.27 49 ASP C O 1
ATOM 2231 N N . GLY C 1 38 ? -12.045 14.205 -68.351 1.00 22.29 50 GLY C N 1
ATOM 2232 C CA . GLY C 1 38 ? -11.606 14.811 -69.594 1.00 21.63 50 GLY C CA 1
ATOM 2233 C C . GLY C 1 38 ? -12.548 14.584 -70.761 1.00 21.57 50 GLY C C 1
ATOM 2234 O O . GLY C 1 38 ? -12.300 15.088 -71.856 1.00 23.53 50 GLY C O 1
ATOM 2235 N N . GLU C 1 39 ? -13.625 13.831 -70.543 1.00 19.19 51 GLU C N 1
ATOM 2236 C CA . GLU C 1 39 ? -14.674 13.723 -71.563 1.00 20.08 51 GLU C CA 1
ATOM 2237 C C . GLU C 1 39 ? -15.367 15.076 -71.740 1.00 25.98 51 GLU C C 1
ATOM 2238 O O . GLU C 1 39 ? -15.747 15.718 -70.763 1.00 27.97 51 GLU C O 1
ATOM 2244 N N . ARG C 1 40 ? -15.530 15.500 -72.988 1.00 24.37 52 ARG C N 1
ATOM 2245 C CA . ARG C 1 40 ? -16.071 16.817 -73.270 1.00 28.86 52 ARG C CA 1
ATOM 2246 C C . ARG C 1 40 ? -17.375 16.731 -74.043 1.00 28.72 52 ARG C C 1
ATOM 2247 O O . ARG C 1 40 ? -18.203 17.637 -73.975 1.00 35.44 52 ARG C O 1
ATOM 2255 N N . SER C 1 41 ? -17.552 15.642 -74.782 1.00 21.48 53 SER C N 1
ATOM 2256 C CA . SER C 1 41 ? -18.684 15.523 -75.700 1.00 20.36 53 SER C CA 1
ATOM 2257 C C . SER C 1 41 ? -20.005 15.183 -75.002 1.00 20.10 53 SER C C 1
ATOM 2258 O O . SER C 1 41 ? -21.044 15.795 -75.269 1.00 26.29 53 SER C O 1
ATOM 2261 N N . LEU C 1 42 ? -19.964 14.198 -74.114 1.00 17.29 54 LEU C N 1
ATOM 2262 C CA . LEU C 1 42 ? -21.143 13.759 -73.385 1.00 13.67 54 LEU C CA 1
ATOM 2263 C C . LEU C 1 42 ? -21.386 14.643 -72.177 1.00 16.07 54 LEU C C 1
ATOM 2264 O O . LEU C 1 42 ? -20.445 15.208 -71.617 1.00 19.71 54 LEU C O 1
ATOM 2269 N N . PRO C 1 43 ? -22.658 14.786 -71.786 1.00 18.43 55 PRO C N 1
ATOM 2270 C CA . PRO C 1 43 ? -23.016 15.657 -70.670 1.00 14.25 55 PRO C CA 1
ATOM 2271 C C . PRO C 1 43 ? -22.818 14.986 -69.324 1.00 16.45 55 PRO C C 1
ATOM 2272 O O . PRO C 1 43 ? -22.671 13.767 -69.260 1.00 18.28 55 PRO C O 1
ATOM 2276 N N . LEU C 1 44 ? -22.820 15.782 -68.265 1.00 18.50 56 LEU C N 1
ATOM 2277 C CA . LEU C 1 44 ? -22.862 15.255 -66.909 1.00 13.99 56 LEU C CA 1
ATOM 2278 C C . LEU C 1 44 ? -24.268 14.893 -66.483 1.00 16.76 56 LEU C C 1
ATOM 2279 O O . LEU C 1 44 ? -25.246 15.436 -66.996 1.00 22.28 56 LEU C O 1
ATOM 2284 N N . MET C 1 45 ? -24.366 13.990 -65.515 1.00 17.40 57 MET C N 1
ATOM 2285 C CA . MET C 1 45 ? -25.613 13.810 -64.776 1.00 20.85 57 MET C CA 1
ATOM 2286 C C . MET C 1 45 ? -25.483 14.458 -63.401 1.00 17.38 57 MET C C 1
ATOM 2287 O O . MET C 1 45 ? -24.375 14.548 -62.862 1.00 22.47 57 MET C O 1
ATOM 2292 N N . ASP C 1 46 ? -26.609 14.884 -62.830 1.00 17.38 58 ASP C N 1
ATOM 2293 C CA . ASP C 1 46 ? -26.615 15.510 -61.507 1.00 23.07 58 ASP C CA 1
ATOM 2294 C C . ASP C 1 46 ? -26.230 14.546 -60.384 1.00 25.97 58 ASP C C 1
ATOM 2295 O O . ASP C 1 46 ? -25.756 14.969 -59.329 1.00 27.95 58 ASP C O 1
ATOM 2300 N N . ARG C 1 47 ? -26.428 13.253 -60.615 1.00 20.36 59 ARG C N 1
ATOM 2301 C CA . ARG C 1 47 ? -26.134 12.239 -59.612 1.00 19.03 59 ARG C CA 1
ATOM 2302 C C . ARG C 1 47 ? -25.135 11.229 -60.169 1.00 21.30 59 ARG C C 1
ATOM 2303 O O . ARG C 1 47 ? -25.117 10.987 -61.376 1.00 17.78 59 ARG C O 1
ATOM 2311 N N . CYS C 1 48 ? -24.335 10.626 -59.289 1.00 17.58 60 CYS C N 1
ATOM 2312 C CA . CYS C 1 48 ? -23.397 9.578 -59.711 1.00 16.45 60 CYS C CA 1
ATOM 2313 C C . CYS C 1 48 ? -23.622 8.287 -58.928 1.00 17.97 60 CYS C C 1
ATOM 2314 O O . CYS C 1 48 ? -23.113 7.224 -59.292 1.00 17.68 60 CYS C O 1
ATOM 2317 N N . LYS C 1 49 ? -24.392 8.382 -57.853 1.00 17.36 61 LYS C N 1
ATOM 2318 C CA . LYS C 1 49 ? -24.585 7.238 -56.965 1.00 19.76 61 LYS C CA 1
ATOM 2319 C C . LYS C 1 49 ? -25.934 6.572 -57.196 1.00 21.69 61 LYS C C 1
ATOM 2320 O O . LYS C 1 49 ? -26.977 7.118 -56.821 1.00 21.03 61 LYS C O 1
ATOM 2326 N N . PHE C 1 50 ? -25.910 5.396 -57.818 1.00 19.88 62 PHE C N 1
ATOM 2327 C CA . PHE C 1 50 ? -27.130 4.726 -58.258 1.00 19.21 62 PHE C CA 1
ATOM 2328 C C . PHE C 1 50 ? -27.374 3.386 -57.577 1.00 20.48 62 PHE C C 1
ATOM 2329 O O . PHE C 1 50 ? -26.435 2.690 -57.214 1.00 17.36 62 PHE C O 1
ATOM 2337 N N . LEU C 1 51 ? -28.644 3.031 -57.416 1.00 14.97 63 LEU C N 1
ATOM 2338 C CA . LEU C 1 51 ? -29.010 1.693 -56.943 1.00 15.43 63 LEU C CA 1
ATOM 2339 C C . LEU C 1 51 ? -29.716 0.998 -58.081 1.00 22.86 63 LEU C C 1
ATOM 2340 O O . LEU C 1 51 ? -30.687 1.528 -58.598 1.00 25.00 63 LEU C O 1
ATOM 2345 N N . VAL C 1 52 ? -29.242 -0.180 -58.466 1.00 15.29 64 VAL C N 1
ATOM 2346 C CA . VAL C 1 52 ? -29.805 -0.873 -59.619 1.00 15.41 64 VAL C CA 1
ATOM 2347 C C . VAL C 1 52 ? -30.297 -2.258 -59.236 1.00 16.21 64 VAL C C 1
ATOM 2348 O O . VAL C 1 52 ? -29.543 -3.031 -58.652 1.00 17.90 64 VAL C O 1
ATOM 2352 N N . PRO C 1 53 ? -31.567 -2.577 -59.557 1.00 17.04 65 PRO C N 1
ATOM 2353 C CA . PRO C 1 53 ? -32.069 -3.925 -59.240 1.00 18.33 65 PRO C CA 1
ATOM 2354 C C . PRO C 1 53 ? -31.158 -4.971 -59.840 1.00 17.82 65 PRO C C 1
ATOM 2355 O O . PRO C 1 53 ? -30.728 -4.802 -60.971 1.00 17.16 65 PRO C O 1
ATOM 2359 N N . GLU C 1 54 ? -30.851 -6.025 -59.094 1.00 20.06 66 GLU C N 1
ATOM 2360 C CA . GLU C 1 54 ? -29.752 -6.900 -59.479 1.00 20.96 66 GLU C CA 1
ATOM 2361 C C . GLU C 1 54 ? -30.113 -7.778 -60.678 1.00 22.36 66 GLU C C 1
ATOM 2362 O O . GLU C 1 54 ? -29.243 -8.444 -61.255 1.00 22.67 66 GLU C O 1
ATOM 2368 N N . HIS C 1 55 ? -31.387 -7.773 -61.060 1.00 19.47 67 HIS C N 1
ATOM 2369 C CA . HIS C 1 55 ? -31.846 -8.644 -62.139 1.00 27.60 67 HIS C CA 1
ATOM 2370 C C . HIS C 1 55 ? -31.858 -7.903 -63.471 1.00 23.12 67 HIS C C 1
ATOM 2371 O O . HIS C 1 55 ? -32.152 -8.494 -64.505 1.00 22.73 67 HIS C O 1
ATOM 2378 N N . ILE C 1 56 ? -31.533 -6.610 -63.430 1.00 19.84 68 ILE C N 1
ATOM 2379 C CA . ILE C 1 56 ? -31.335 -5.807 -64.635 1.00 22.66 68 ILE C CA 1
ATOM 2380 C C . ILE C 1 56 ? -30.063 -6.284 -65.326 1.00 20.39 68 ILE C C 1
ATOM 2381 O O . ILE C 1 56 ? -29.089 -6.625 -64.655 1.00 19.79 68 ILE C O 1
ATOM 2386 N N . THR C 1 57 ? -30.066 -6.325 -66.653 1.00 18.29 69 THR C N 1
ATOM 2387 C CA . THR C 1 57 ? -28.859 -6.710 -67.382 1.00 20.07 69 THR C CA 1
ATOM 2388 C C . THR C 1 57 ? -27.960 -5.507 -67.692 1.00 17.82 69 THR C C 1
ATOM 2389 O O . THR C 1 57 ? -28.389 -4.359 -67.584 1.00 17.49 69 THR C O 1
ATOM 2393 N N . VAL C 1 58 ? -26.711 -5.781 -68.072 1.00 19.13 70 VAL C N 1
ATOM 2394 C CA . VAL C 1 58 ? -25.759 -4.731 -68.454 1.00 17.22 70 VAL C CA 1
ATOM 2395 C C . VAL C 1 58 ? -26.278 -3.911 -69.638 1.00 18.72 70 VAL C C 1
ATOM 2396 O O . VAL C 1 58 ? -26.215 -2.682 -69.640 1.00 17.68 70 VAL C O 1
ATOM 2400 N N . ALA C 1 59 ? -26.769 -4.599 -70.663 1.00 19.23 71 ALA C N 1
ATOM 2401 C CA . ALA C 1 59 ? -27.308 -3.911 -71.827 1.00 18.53 71 ALA C CA 1
ATOM 2402 C C . ALA C 1 59 ? -28.509 -3.059 -71.421 1.00 22.19 71 ALA C C 1
ATOM 2403 O O . ALA C 1 59 ? -28.682 -1.952 -71.925 1.00 17.87 71 ALA C O 1
ATOM 2405 N N . GLU C 1 60 ? -29.338 -3.565 -70.509 1.00 18.91 72 GLU C N 1
ATOM 2406 C CA . GLU C 1 60 ? -30.470 -2.772 -70.030 1.00 18.86 72 GLU C CA 1
ATOM 2407 C C . GLU C 1 60 ? -29.995 -1.517 -69.286 1.00 16.98 72 GLU C C 1
ATOM 2408 O O . GLU C 1 60 ? -30.555 -0.433 -69.477 1.00 16.70 72 GLU C O 1
ATOM 2414 N N . LEU C 1 61 ? -28.962 -1.660 -68.455 1.00 16.08 73 LEU C N 1
ATOM 2415 C CA . LEU C 1 61 ? -28.425 -0.521 -67.718 1.00 15.84 73 LEU C CA 1
ATOM 2416 C C . LEU C 1 61 ? -27.924 0.544 -68.697 1.00 15.93 73 LEU C C 1
ATOM 2417 O O . LEU C 1 61 ? -28.196 1.724 -68.529 1.00 15.95 73 LEU C O 1
ATOM 2422 N N . MET C 1 62 ? -27.215 0.122 -69.738 1.00 15.03 74 MET C N 1
ATOM 2423 C CA . MET C 1 62 ? -26.752 1.065 -70.750 1.00 13.29 74 MET C CA 1
ATOM 2424 C C . MET C 1 62 ? -27.906 1.815 -71.420 1.00 15.29 74 MET C C 1
ATOM 2425 O O . MET C 1 62 ? -27.802 3.014 -71.663 1.00 17.11 74 MET C O 1
ATOM 2430 N N . SER C 1 63 ? -29.002 1.123 -71.712 1.00 16.37 75 SER C N 1
ATOM 2431 C CA A SER C 1 63 ? -30.167 1.774 -72.297 0.54 17.63 75 SER C CA 1
ATOM 2432 C CA B SER C 1 63 ? -30.173 1.773 -72.293 0.46 17.67 75 SER C CA 1
ATOM 2433 C C . SER C 1 63 ? -30.705 2.837 -71.344 1.00 15.75 75 SER C C 1
ATOM 2434 O O . SER C 1 63 ? -31.066 3.933 -71.759 1.00 16.04 75 SER C O 1
ATOM 2439 N N . ILE C 1 64 ? -30.743 2.500 -70.064 1.00 15.57 76 ILE C N 1
ATOM 2440 C CA . ILE C 1 64 ? -31.240 3.413 -69.042 1.00 15.83 76 ILE C CA 1
ATOM 2441 C C . ILE C 1 64 ? -30.359 4.650 -68.930 1.00 15.04 76 ILE C C 1
ATOM 2442 O O . ILE C 1 64 ? -30.858 5.776 -68.820 1.00 15.75 76 ILE C O 1
ATOM 2447 N N . VAL C 1 65 ? -29.045 4.440 -68.956 1.00 13.93 77 VAL C N 1
ATOM 2448 C CA . VAL C 1 65 ? -28.120 5.555 -68.850 1.00 13.54 77 VAL C CA 1
ATOM 2449 C C . VAL C 1 65 ? -28.237 6.459 -70.077 1.00 18.62 77 VAL C C 1
ATOM 2450 O O . VAL C 1 65 ? -28.240 7.684 -69.944 1.00 14.53 77 VAL C O 1
ATOM 2454 N N . ARG C 1 66 ? -28.346 5.864 -71.262 1.00 13.91 78 ARG C N 1
ATOM 2455 C CA . ARG C 1 66 ? -28.530 6.663 -72.474 1.00 15.44 78 ARG C CA 1
ATOM 2456 C C . ARG C 1 66 ? -29.779 7.528 -72.375 1.00 15.83 78 ARG C C 1
ATOM 2457 O O . ARG C 1 66 ? -29.760 8.692 -72.779 1.00 17.46 78 ARG C O 1
ATOM 2465 N N . ARG C 1 67 ? -30.857 6.961 -71.833 1.00 16.33 79 ARG C N 1
ATOM 2466 C CA . ARG C 1 67 ? -32.099 7.713 -71.679 1.00 17.82 79 ARG C CA 1
ATOM 2467 C C . ARG C 1 67 ? -31.935 8.862 -70.700 1.00 19.35 79 ARG C C 1
ATOM 2468 O O . ARG C 1 67 ? -32.410 9.975 -70.952 1.00 19.65 79 ARG C O 1
ATOM 2476 N N . ARG C 1 68 ? -31.273 8.595 -69.577 1.00 17.51 80 ARG C N 1
ATOM 2477 C CA . ARG C 1 68 ? -31.096 9.625 -68.564 1.00 18.42 80 ARG C CA 1
ATOM 2478 C C . ARG C 1 68 ? -30.198 10.757 -69.067 1.00 20.04 80 ARG C C 1
ATOM 2479 O O . ARG C 1 68 ? -30.371 11.915 -68.677 1.00 21.20 80 ARG C O 1
ATOM 2487 N N . LEU C 1 69 ? -29.250 10.423 -69.939 1.00 21.66 81 LEU C N 1
ATOM 2488 C CA . LEU C 1 69 ? -28.364 11.424 -70.536 1.00 26.69 81 LEU C CA 1
ATOM 2489 C C . LEU C 1 69 ? -29.050 12.102 -71.708 1.00 28.07 81 LEU C C 1
ATOM 2490 O O . LEU C 1 69 ? -28.525 13.059 -72.271 1.00 20.03 81 LEU C O 1
ATOM 2495 N N . GLN C 1 70 ? -30.221 11.583 -72.072 1.00 21.22 82 GLN C N 1
ATOM 2496 C CA . GLN C 1 70 ? -31.016 12.089 -73.190 1.00 21.68 82 GLN C CA 1
ATOM 2497 C C . GLN C 1 70 ? -30.223 12.136 -74.500 1.00 19.36 82 GLN C C 1
ATOM 2498 O O . GLN C 1 70 ? -30.336 13.082 -75.276 1.00 19.78 82 GLN C O 1
ATOM 2504 N N . LEU C 1 71 ? -29.434 11.097 -74.747 1.00 17.45 83 LEU C N 1
ATOM 2505 C CA . LEU C 1 71 ? -28.623 11.022 -75.954 1.00 16.73 83 LEU C CA 1
ATOM 2506 C C . LEU C 1 71 ? -29.432 10.689 -77.196 1.00 19.22 83 LEU C C 1
ATOM 2507 O O . LEU C 1 71 ? -30.368 9.894 -77.145 1.00 21.43 83 LEU C O 1
ATOM 2512 N N . HIS C 1 72 ? -29.029 11.292 -78.311 1.00 17.98 84 HIS C N 1
ATOM 2513 C CA . HIS C 1 72 ? -29.498 10.916 -79.640 1.00 17.51 84 HIS C CA 1
ATOM 2514 C C . HIS C 1 72 ? -28.924 9.542 -79.961 1.00 17.00 84 HIS C C 1
ATOM 2515 O O . HIS C 1 72 ? -27.797 9.254 -79.586 1.00 19.39 84 HIS C O 1
ATOM 2522 N N . PRO C 1 73 ? -29.705 8.672 -80.620 1.00 18.63 85 PRO C N 1
ATOM 2523 C CA . PRO C 1 73 ? -29.222 7.320 -80.936 1.00 20.46 85 PRO C CA 1
ATOM 2524 C C . PRO C 1 73 ? -27.840 7.277 -81.611 1.00 21.53 85 PRO C C 1
ATOM 2525 O O . PRO C 1 73 ? -27.101 6.306 -81.412 1.00 20.99 85 PRO C O 1
ATOM 2529 N N . GLN C 1 74 ? -27.496 8.323 -82.363 1.00 20.68 86 GLN C N 1
ATOM 2530 C CA . GLN C 1 74 ? -26.247 8.373 -83.121 1.00 18.88 86 GLN C CA 1
ATOM 2531 C C . GLN C 1 74 ? -25.060 8.935 -82.337 1.00 21.66 86 GLN C C 1
ATOM 2532 O O . GLN C 1 74 ? -23.927 8.874 -82.809 1.00 24.99 86 GLN C O 1
ATOM 2538 N N . GLN C 1 75 ? -25.302 9.508 -81.163 1.00 15.58 87 GLN C N 1
ATOM 2539 C CA . GLN C 1 75 ? -24.175 9.935 -80.332 1.00 14.46 87 GLN C CA 1
ATOM 2540 C C . GLN C 1 75 ? -23.349 8.756 -79.796 1.00 13.50 87 GLN C C 1
ATOM 2541 O O . GLN C 1 75 ? -23.899 7.789 -79.264 1.00 17.18 87 GLN C O 1
ATOM 2547 N N . ALA C 1 76 ? -22.024 8.864 -79.912 1.00 15.96 88 ALA C N 1
ATOM 2548 C CA . ALA C 1 76 ? -21.080 7.880 -79.374 1.00 16.54 88 ALA C CA 1
ATOM 2549 C C . ALA C 1 76 ? -21.127 7.807 -77.851 1.00 16.32 88 ALA C C 1
ATOM 2550 O O . ALA C 1 76 ? -21.090 8.832 -77.170 1.00 16.00 88 ALA C O 1
ATOM 2552 N N . PHE C 1 77 ? -21.152 6.586 -77.327 1.00 15.19 89 PHE C N 1
ATOM 2553 C CA . PHE C 1 77 ? -21.314 6.344 -75.895 1.00 15.81 89 PHE C CA 1
ATOM 2554 C C . PHE C 1 77 ? -20.835 4.941 -75.557 1.00 13.51 89 PHE C C 1
ATOM 2555 O O . PHE C 1 77 ? -21.346 3.976 -76.086 1.00 16.88 89 PHE C O 1
ATOM 2563 N N . PHE C 1 78 ? -19.851 4.848 -74.670 1.00 10.29 90 PHE C N 1
ATOM 2564 C CA . PHE C 1 78 ? -19.331 3.568 -74.224 1.00 13.71 90 PHE C CA 1
ATOM 2565 C C . PHE C 1 78 ? -19.377 3.557 -72.704 1.00 12.72 90 PHE C C 1
ATOM 2566 O O . PHE C 1 78 ? -19.142 4.581 -72.074 1.00 11.83 90 PHE C O 1
ATOM 2574 N N . LEU C 1 79 ? -19.726 2.417 -72.118 1.00 12.02 91 LEU C N 1
ATOM 2575 C CA . LEU C 1 79 ? -19.737 2.295 -70.667 1.00 14.03 91 LEU C CA 1
ATOM 2576 C C . LEU C 1 79 ? -18.686 1.281 -70.222 1.00 15.14 91 LEU C C 1
ATOM 2577 O O . LEU C 1 79 ? -18.719 0.114 -70.632 1.00 16.23 91 LEU C O 1
ATOM 2582 N N . LEU C 1 80 ? -17.745 1.738 -69.400 1.00 12.88 92 LEU C N 1
ATOM 2583 C CA . LEU C 1 80 ? -16.638 0.917 -68.950 1.00 11.82 92 LEU C CA 1
ATOM 2584 C C . LEU C 1 80 ? -16.809 0.576 -67.485 1.00 13.00 92 LEU C C 1
ATOM 2585 O O . LEU C 1 80 ? -17.486 1.292 -66.758 1.00 13.24 92 LEU C O 1
ATOM 2590 N N . VAL C 1 81 ? -16.182 -0.511 -67.062 1.00 14.66 93 VAL C N 1
ATOM 2591 C CA . VAL C 1 81 ? -16.192 -0.904 -65.657 1.00 13.40 93 VAL C CA 1
ATOM 2592 C C . VAL C 1 81 ? -14.744 -1.002 -65.195 1.00 13.71 93 VAL C C 1
ATOM 2593 O O . VAL C 1 81 ? -13.926 -1.614 -65.861 1.00 13.42 93 VAL C O 1
ATOM 2597 N N . ASN C 1 82 ? -14.432 -0.386 -64.051 1.00 16.01 94 ASN C N 1
ATOM 2598 C CA . ASN C 1 82 ? -13.043 -0.212 -63.636 1.00 16.76 94 ASN C CA 1
ATOM 2599 C C . ASN C 1 82 ? -12.191 0.286 -64.819 1.00 16.04 94 ASN C C 1
ATOM 2600 O O . ASN C 1 82 ? -11.068 -0.175 -65.040 1.00 16.90 94 ASN C O 1
ATOM 2605 N N . GLU C 1 83 ? -12.781 1.202 -65.585 1.00 14.99 95 GLU C N 1
ATOM 2606 C CA . GLU C 1 83 ? -12.125 1.908 -66.687 1.00 14.65 95 GLU C CA 1
ATOM 2607 C C . GLU C 1 83 ? -11.717 1.014 -67.866 1.00 15.33 95 GLU C C 1
ATOM 2608 O O . GLU C 1 83 ? -10.944 1.429 -68.733 1.00 16.16 95 GLU C O 1
ATOM 2614 N N . ARG C 1 84 ? -12.270 -0.188 -67.933 1.00 15.92 96 ARG C N 1
ATOM 2615 C CA . ARG C 1 84 ? -12.033 -1.008 -69.111 1.00 21.85 96 ARG C CA 1
ATOM 2616 C C . ARG C 1 84 ? -13.309 -1.652 -69.641 1.00 20.31 96 ARG C C 1
ATOM 2617 O O . ARG C 1 84 ? -14.360 -1.583 -69.018 1.00 16.46 96 ARG C O 1
ATOM 2625 N N . SER C 1 85 ? -13.213 -2.271 -70.813 1.00 25.16 97 SER C N 1
ATOM 2626 C CA . SER C 1 85 ? -14.392 -2.816 -71.468 1.00 25.34 97 SER C CA 1
ATOM 2627 C C . SER C 1 85 ? -15.002 -3.957 -70.667 1.00 28.97 97 SER C C 1
ATOM 2628 O O . SER C 1 85 ? -14.299 -4.680 -69.959 1.00 33.82 97 SER C O 1
ATOM 2631 N N . MET C 1 86 ? -16.316 -4.108 -70.764 1.00 29.59 98 MET C N 1
ATOM 2632 C CA . MET C 1 86 ? -17.007 -5.150 -70.016 1.00 29.15 98 MET C CA 1
ATOM 2633 C C . MET C 1 86 ? -16.963 -6.476 -70.768 1.00 26.03 98 MET C C 1
ATOM 2634 O O . MET C 1 86 ? -16.956 -6.495 -71.991 1.00 27.97 98 MET C O 1
ATOM 2639 N N . VAL C 1 87 ? -16.939 -7.577 -70.023 1.00 25.89 99 VAL C N 1
ATOM 2640 C CA . VAL C 1 87 ? -16.751 -8.910 -70.599 1.00 28.85 99 VAL C CA 1
ATOM 2641 C C . VAL C 1 87 ? -17.944 -9.361 -71.436 1.00 27.39 99 VAL C C 1
ATOM 2642 O O . VAL C 1 87 ? -17.791 -10.075 -72.427 1.00 30.59 99 VAL C O 1
ATOM 2646 N N . SER C 1 88 ? -19.137 -8.944 -71.036 1.00 26.04 100 SER C N 1
ATOM 2647 C CA . SER C 1 88 ? -20.341 -9.368 -71.728 1.00 26.92 100 SER C CA 1
ATOM 2648 C C . SER C 1 88 ? -21.432 -8.321 -71.622 1.00 31.22 100 SER C C 1
ATOM 2649 O O . SER C 1 88 ? -21.507 -7.586 -70.645 1.00 32.50 100 SER C O 1
ATOM 2652 N N . ASN C 1 89 ? -22.287 -8.274 -72.633 1.00 38.20 101 ASN C N 1
ATOM 2653 C CA . ASN C 1 89 ? -23.392 -7.333 -72.662 1.00 42.55 101 ASN C CA 1
ATOM 2654 C C . ASN C 1 89 ? -24.647 -7.916 -72.010 1.00 38.79 101 ASN C C 1
ATOM 2655 O O . ASN C 1 89 ? -25.510 -7.187 -71.509 1.00 40.61 101 ASN C O 1
ATOM 2660 N N . SER C 1 90 ? -24.721 -9.241 -71.985 1.00 32.02 102 SER C N 1
ATOM 2661 C CA . SER C 1 90 ? -25.943 -9.935 -71.596 1.00 27.91 102 SER C CA 1
ATOM 2662 C C . SER C 1 90 ? -26.023 -10.333 -70.112 1.00 29.55 102 SER C C 1
ATOM 2663 O O . SER C 1 90 ? -27.076 -10.760 -69.635 1.00 37.72 102 SER C O 1
ATOM 2666 N N . MET C 1 91 ? -24.931 -10.189 -69.374 1.00 23.27 103 MET C N 1
ATOM 2667 C CA . MET C 1 91 ? -24.938 -10.622 -67.980 1.00 27.31 103 MET C CA 1
ATOM 2668 C C . MET C 1 91 ? -25.698 -9.671 -67.066 1.00 22.90 103 MET C C 1
ATOM 2669 O O . MET C 1 91 ? -25.931 -8.503 -67.400 1.00 19.44 103 MET C O 1
ATOM 2674 N N . SER C 1 92 ? -26.057 -10.181 -65.896 1.00 18.83 104 SER C N 1
ATOM 2675 C CA . SER C 1 92 ? -26.838 -9.413 -64.935 1.00 22.15 104 SER C CA 1
ATOM 2676 C C . SER C 1 92 ? -25.971 -8.501 -64.106 1.00 17.18 104 SER C C 1
ATOM 2677 O O . SER C 1 92 ? -24.763 -8.701 -63.987 1.00 17.55 104 SER C O 1
ATOM 2680 N N . MET C 1 93 ? -26.604 -7.503 -63.509 1.00 19.76 105 MET C N 1
ATOM 2681 C CA . MET C 1 93 ? -25.896 -6.627 -62.602 1.00 18.00 105 MET C CA 1
ATOM 2682 C C . MET C 1 93 ? -25.382 -7.359 -61.385 1.00 17.03 105 MET C C 1
ATOM 2683 O O . MET C 1 93 ? -24.327 -7.004 -60.865 1.00 17.06 105 MET C O 1
ATOM 2688 N N . SER C 1 94 ? -26.101 -8.379 -60.925 1.00 20.70 106 SER C N 1
ATOM 2689 C CA . SER C 1 94 ? -25.583 -9.136 -59.788 1.00 21.72 106 SER C CA 1
ATOM 2690 C C . SER C 1 94 ? -24.283 -9.827 -60.218 1.00 23.53 106 SER C C 1
ATOM 2691 O O . SER C 1 94 ? -23.316 -9.877 -59.449 1.00 19.80 106 SER C O 1
ATOM 2694 N N . ASN C 1 95 ? -24.249 -10.325 -61.454 1.00 20.97 107 ASN C N 1
ATOM 2695 C CA . ASN C 1 95 ? -23.041 -10.949 -61.989 1.00 21.01 107 ASN C CA 1
ATOM 2696 C C . ASN C 1 95 ? -21.891 -9.960 -62.102 1.00 19.71 107 ASN C C 1
ATOM 2697 O O . ASN C 1 95 ? -20.760 -10.261 -61.706 1.00 19.97 107 ASN C O 1
ATOM 2702 N N . LEU C 1 96 ? -22.178 -8.782 -62.655 1.00 18.41 108 LEU C N 1
ATOM 2703 C CA . LEU C 1 96 ? -21.157 -7.743 -62.814 1.00 17.89 108 LEU C CA 1
ATOM 2704 C C . LEU C 1 96 ? -20.566 -7.382 -61.462 1.00 17.65 108 LEU C C 1
ATOM 2705 O O . LEU C 1 96 ? -19.353 -7.233 -61.309 1.00 16.81 108 LEU C O 1
ATOM 2710 N N . TYR C 1 97 ? -21.456 -7.262 -60.484 1.00 15.29 109 TYR C N 1
ATOM 2711 C CA . TYR C 1 97 ? -21.093 -6.900 -59.130 1.00 18.62 109 TYR C CA 1
ATOM 2712 C C . TYR C 1 97 ? -20.200 -7.970 -58.520 1.00 20.54 109 TYR C C 1
ATOM 2713 O O . TYR C 1 97 ? -19.230 -7.671 -57.838 1.00 16.36 109 TYR C O 1
ATOM 2722 N N . SER C 1 98 ? -20.537 -9.226 -58.776 1.00 21.12 110 SER C N 1
ATOM 2723 C CA . SER C 1 98 ? -19.757 -10.332 -58.244 1.00 18.70 110 SER C CA 1
ATOM 2724 C C . SER C 1 98 ? -18.352 -10.346 -58.814 1.00 20.97 110 SER C C 1
ATOM 2725 O O . SER C 1 98 ? -17.418 -10.800 -58.158 1.00 23.34 110 SER C O 1
ATOM 2728 N N . GLN C 1 99 ? -18.203 -9.844 -60.039 1.00 18.87 111 GLN C N 1
ATOM 2729 C CA . GLN C 1 99 ? -16.924 -9.919 -60.741 1.00 18.3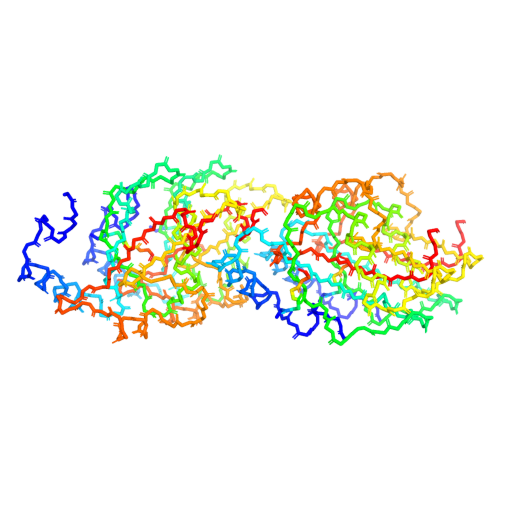2 111 GLN C CA 1
ATOM 2730 C C . GLN C 1 99 ? -16.033 -8.694 -60.591 1.00 17.78 111 GLN C C 1
ATOM 2731 O O . GLN C 1 99 ? -14.800 -8.790 -60.653 1.00 21.53 111 GLN C O 1
ATOM 2737 N N . GLU C 1 100 ? -16.647 -7.531 -60.444 1.00 16.59 112 GLU C N 1
ATOM 2738 C CA . GLU C 1 100 ? -15.894 -6.305 -60.626 1.00 16.60 112 GLU C CA 1
ATOM 2739 C C . GLU C 1 100 ? -16.014 -5.323 -59.484 1.00 15.16 112 GLU C C 1
ATOM 2740 O O . GLU C 1 100 ? -15.457 -4.235 -59.566 1.00 15.29 112 GLU C O 1
ATOM 2746 N N . ARG C 1 101 ? -16.736 -5.674 -58.426 1.00 15.65 113 ARG C N 1
ATOM 2747 C CA . ARG C 1 101 ? -16.927 -4.689 -57.364 1.00 14.92 113 ARG C CA 1
ATOM 2748 C C . ARG C 1 101 ? -15.619 -4.301 -56.678 1.00 13.34 113 ARG C C 1
ATOM 2749 O O . ARG C 1 101 ? -14.652 -5.065 -56.655 1.00 14.28 113 ARG C O 1
ATOM 2757 N N . ASP C 1 102 ? -15.622 -3.089 -56.137 1.00 11.94 114 ASP C N 1
ATOM 2758 C CA . ASP C 1 102 ? -14.488 -2.513 -55.445 1.00 11.85 114 ASP C CA 1
ATOM 2759 C C . ASP C 1 102 ? -14.529 -3.012 -54.000 1.00 12.37 114 ASP C C 1
ATOM 2760 O O . ASP C 1 102 ? -15.598 -3.373 -53.498 1.00 12.65 114 ASP C O 1
ATOM 2765 N N . PRO C 1 103 ? -13.374 -3.053 -53.324 1.00 12.30 115 PRO C N 1
ATOM 2766 C CA . PRO C 1 103 ? -13.415 -3.400 -51.895 1.00 12.49 115 PRO C CA 1
ATOM 2767 C C . PRO C 1 103 ? -14.325 -2.481 -51.056 1.00 12.36 115 PRO C C 1
ATOM 2768 O O . PRO C 1 103 ? -14.725 -2.849 -49.940 1.00 12.61 115 PRO C O 1
ATOM 2772 N N . ASP C 1 104 ? -14.631 -1.285 -51.553 1.00 12.33 116 ASP C N 1
ATOM 2773 C CA . ASP C 1 104 ? -15.465 -0.391 -50.753 1.00 12.47 116 ASP C CA 1
ATOM 2774 C C . ASP C 1 104 ? -16.936 -0.774 -50.875 1.00 13.29 116 ASP C C 1
ATOM 2775 O O . ASP C 1 104 ? -17.788 -0.254 -50.155 1.00 13.15 116 ASP C O 1
ATOM 2780 N N . GLY C 1 105 ? -17.234 -1.694 -51.785 1.00 15.71 117 GLY C N 1
ATOM 2781 C CA . GLY C 1 105 ? -18.595 -2.203 -51.904 1.00 12.85 117 GLY C CA 1
ATOM 2782 C C . GLY C 1 105 ? -19.401 -1.659 -53.077 1.00 12.86 117 GLY C C 1
ATOM 2783 O O . GLY C 1 105 ? -20.501 -2.121 -53.351 1.00 13.45 117 GLY C O 1
ATOM 2784 N N . PHE C 1 106 ? -18.875 -0.656 -53.756 1.00 12.39 118 PHE C N 1
ATOM 2785 C CA . PHE C 1 106 ? -19.508 -0.153 -54.985 1.00 12.35 118 PHE C CA 1
ATOM 2786 C C . PHE C 1 106 ? -18.921 -0.853 -56.199 1.00 11.94 118 PHE C C 1
ATOM 2787 O O . PHE C 1 106 ? -17.800 -1.346 -56.135 1.00 14.63 118 PHE C O 1
ATOM 2795 N N . VAL C 1 107 ? -19.649 -0.870 -57.312 1.00 12.08 119 VAL C N 1
ATOM 2796 C CA . VAL C 1 107 ? -18.992 -1.156 -58.584 1.00 11.79 119 VAL C CA 1
ATOM 2797 C C . VAL C 1 107 ? -18.849 0.182 -59.342 1.00 12.77 119 VAL C C 1
ATOM 2798 O O . VAL C 1 107 ? -19.775 0.994 -59.360 1.00 14.79 119 VAL C O 1
ATOM 2802 N N . TYR C 1 108 ? -17.679 0.415 -59.940 1.00 11.02 120 TYR C N 1
ATOM 2803 C CA . TYR C 1 108 ? -17.364 1.714 -60.546 1.00 12.93 120 TYR C CA 1
ATOM 2804 C C . TYR C 1 108 ? -17.407 1.707 -62.067 1.00 12.98 120 TYR C C 1
ATOM 2805 O O . TYR C 1 108 ? -16.687 0.949 -62.701 1.00 13.12 120 TYR C O 1
ATOM 2814 N N . MET C 1 109 ? -18.271 2.554 -62.633 1.00 11.13 121 MET C N 1
ATOM 2815 C CA . MET C 1 109 ? -18.434 2.656 -64.076 1.00 10.75 121 MET C CA 1
ATOM 2816 C C . MET C 1 109 ? -18.184 4.082 -64.554 1.00 10.44 121 MET C C 1
ATOM 2817 O O . MET C 1 109 ? -18.465 5.040 -63.846 1.00 10.65 121 MET C O 1
ATOM 2822 N N . VAL C 1 110 ? -17.647 4.215 -65.760 1.00 11.38 122 VAL C N 1
ATOM 2823 C CA . VAL C 1 110 ? -17.463 5.529 -66.368 1.00 11.57 122 VAL C CA 1
ATOM 2824 C C . VAL C 1 110 ? -17.948 5.465 -67.812 1.00 10.32 122 VAL C C 1
ATOM 2825 O O . VAL C 1 110 ? -17.802 4.438 -68.479 1.00 10.48 122 VAL C O 1
ATOM 2829 N N . TYR C 1 111 ? -18.533 6.554 -68.287 1.00 10.34 123 TYR C N 1
ATOM 2830 C CA . TYR C 1 111 ? -18.919 6.618 -69.681 1.00 12.84 123 TYR C CA 1
ATOM 2831 C C . TYR C 1 111 ? -18.040 7.611 -70.447 1.00 11.93 123 TYR C C 1
ATOM 2832 O O . TYR C 1 111 ? -17.548 8.601 -69.897 1.00 14.12 123 TYR C O 1
ATOM 2841 N N . THR C 1 112 ? -17.852 7.317 -71.725 1.00 10.44 124 THR C N 1
ATOM 2842 C CA . THR C 1 112 ? -16.951 8.079 -72.579 1.00 10.59 124 THR C CA 1
ATOM 2843 C C . THR C 1 112 ? -17.454 8.017 -74.019 1.00 14.69 124 THR C C 1
ATOM 2844 O O . THR C 1 112 ? -18.188 7.103 -74.372 1.00 12.98 124 THR C O 1
ATOM 2848 N N . SER C 1 113 ? -17.050 8.973 -74.851 1.00 12.89 125 SER C N 1
ATOM 2849 C CA . SER C 1 113 ? -17.399 8.916 -76.264 1.00 13.03 125 SER C CA 1
ATOM 2850 C C . SER C 1 113 ? -16.232 8.347 -77.069 1.00 15.98 125 SER C C 1
ATOM 2851 O O . SER C 1 113 ? -16.323 8.188 -78.287 1.00 19.41 125 SER C O 1
ATOM 2854 N N . GLN C 1 114 ? -15.131 8.056 -76.380 1.00 14.47 126 GLN C N 1
ATOM 2855 C CA . GLN C 1 114 ? -13.921 7.555 -77.027 1.00 15.23 126 GLN C CA 1
ATOM 2856 C C . GLN C 1 114 ? -13.934 6.033 -77.098 1.00 17.24 126 GLN C C 1
ATOM 2857 O O . GLN C 1 114 ? -14.006 5.354 -76.069 1.00 14.57 126 GLN C O 1
ATOM 2863 N N . PRO C 1 115 ? -13.879 5.487 -78.323 1.00 18.75 127 PRO C N 1
ATOM 2864 C CA . PRO C 1 115 ? -13.835 4.034 -78.488 1.00 24.01 127 PRO C CA 1
ATOM 2865 C C . PRO C 1 115 ? -12.503 3.458 -78.039 1.00 24.59 127 PRO C C 1
ATOM 2866 O O . PRO C 1 115 ? -11.505 4.180 -77.941 1.00 21.23 127 PRO C O 1
ATOM 2870 N N . ALA C 1 116 ? -12.499 2.162 -77.758 1.00 28.22 128 ALA C N 1
ATOM 2871 C CA . ALA C 1 116 ? -11.261 1.452 -77.502 1.00 32.17 128 ALA C CA 1
ATOM 2872 C C . ALA C 1 116 ? -10.331 1.572 -78.715 1.00 32.54 128 ALA C C 1
ATOM 2873 O O . ALA C 1 116 ? -9.194 2.027 -78.591 1.00 33.91 128 ALA C O 1
ATOM 2875 N N . GLY D 1 3 ? 12.096 15.874 -58.362 1.00 32.61 15 GLY D N 1
ATOM 2876 C CA . GLY D 1 3 ? 10.672 15.811 -58.648 1.00 25.51 15 GLY D CA 1
ATOM 2877 C C . GLY D 1 3 ? 10.058 14.420 -58.584 1.00 25.53 15 GLY D C 1
ATOM 2878 O O . GLY D 1 3 ? 8.839 14.272 -58.490 1.00 25.87 15 GLY D O 1
ATOM 2879 N N . SER D 1 4 ? 10.888 13.388 -58.657 1.00 23.83 16 SER D N 1
ATOM 2880 C CA . SER D 1 4 ? 10.373 12.019 -58.700 1.00 22.67 16 SER D CA 1
ATOM 2881 C C . SER D 1 4 ? 9.852 11.572 -57.334 1.00 22.94 16 SER D C 1
ATOM 2882 O O . SER D 1 4 ? 10.352 12.022 -56.302 1.00 20.20 16 SER D O 1
ATOM 2885 N N . PHE D 1 5 ? 8.869 10.669 -57.341 1.00 17.30 17 PHE D N 1
ATOM 2886 C CA . PHE D 1 5 ? 8.273 10.158 -56.111 1.00 16.90 17 PHE D CA 1
ATOM 2887 C C . PHE D 1 5 ? 9.323 9.735 -55.092 1.00 16.87 17 PHE D C 1
ATOM 2888 O O . PHE D 1 5 ? 9.206 10.062 -53.918 1.00 17.86 17 PHE D O 1
ATOM 2896 N N . LYS D 1 6 ? 10.358 9.023 -55.536 1.00 16.81 18 LYS D N 1
ATOM 2897 C CA . LYS D 1 6 ? 11.380 8.533 -54.611 1.00 17.31 18 LYS D CA 1
ATOM 2898 C C . LYS D 1 6 ? 12.216 9.655 -53.991 1.00 17.42 18 LYS D C 1
ATOM 2899 O O . LYS D 1 6 ? 12.852 9.467 -52.951 1.00 19.74 18 LYS D O 1
ATOM 2905 N N . GLU D 1 7 ? 12.239 10.818 -54.623 1.00 21.73 19 GLU D N 1
ATOM 2906 C CA . GLU D 1 7 ? 12.960 11.922 -54.022 1.00 22.99 19 GLU D CA 1
ATOM 2907 C C . GLU D 1 7 ? 11.998 12.804 -53.200 1.00 20.75 19 GLU D C 1
ATOM 2908 O O . GLU D 1 7 ? 12.432 13.539 -52.321 1.00 25.86 19 GLU D O 1
ATOM 2914 N N . ARG D 1 8 ? 10.699 12.688 -53.451 1.00 20.57 20 ARG D N 1
ATOM 2915 C CA . ARG D 1 8 ? 9.694 13.457 -52.706 1.00 22.80 20 ARG D CA 1
ATOM 2916 C C . ARG D 1 8 ? 9.273 12.746 -51.407 1.00 22.94 20 ARG D C 1
ATOM 2917 O O . ARG D 1 8 ? 8.734 13.374 -50.498 1.00 25.12 20 ARG D O 1
ATOM 2925 N N . ARG D 1 9 ? 9.521 11.442 -51.333 1.00 20.31 21 ARG D N 1
ATOM 2926 C CA . ARG D 1 9 ? 9.183 10.628 -50.161 1.00 22.42 21 ARG D CA 1
ATOM 2927 C C . ARG D 1 9 ? 10.326 9.657 -49.860 1.00 20.98 21 ARG D C 1
ATOM 2928 O O . ARG D 1 9 ? 10.682 8.864 -50.721 1.00 19.40 21 ARG D O 1
ATOM 2936 N N . PRO D 1 10 ? 10.880 9.690 -48.634 1.00 19.50 22 PRO D N 1
ATOM 2937 C CA . PRO D 1 10 ? 11.980 8.800 -48.233 1.00 20.88 22 PRO D CA 1
ATOM 2938 C C . PRO D 1 10 ? 11.534 7.344 -48.118 1.00 16.70 22 PRO D C 1
ATOM 2939 O O . PRO D 1 10 ? 10.337 7.092 -47.987 1.00 18.27 22 PRO D O 1
ATOM 2943 N N . PHE D 1 11 ? 12.492 6.418 -48.151 1.00 17.31 23 PHE D N 1
ATOM 2944 C CA . PHE D 1 11 ? 12.211 4.980 -48.219 1.00 15.29 23 PHE D CA 1
ATOM 2945 C C . PHE D 1 11 ? 11.236 4.503 -47.147 1.00 15.78 23 PHE D C 1
ATOM 2946 O O . PHE D 1 11 ? 10.248 3.831 -47.461 1.00 14.98 23 PHE D O 1
ATOM 2954 N N . HIS D 1 12 ? 11.490 4.861 -45.889 1.00 17.41 24 HIS D N 1
ATOM 2955 C CA . HIS D 1 12 ? 10.658 4.339 -44.810 1.00 18.33 24 HIS D CA 1
ATOM 2956 C C . HIS D 1 12 ? 9.225 4.844 -44.901 1.00 21.31 24 HIS D C 1
ATOM 2957 O O . HIS D 1 12 ? 8.295 4.149 -44.498 1.00 20.68 24 HIS D O 1
ATOM 2964 N N . GLU D 1 13 ? 9.063 6.051 -45.439 1.00 22.88 25 GLU D N 1
ATOM 2965 C CA . GLU D 1 13 ? 7.753 6.656 -45.645 1.00 18.38 25 GLU D CA 1
ATOM 2966 C C . GLU D 1 13 ? 6.999 5.986 -46.798 1.00 16.58 25 GLU D C 1
ATOM 2967 O O . GLU D 1 13 ? 5.778 5.861 -46.765 1.00 16.60 25 GLU D O 1
ATOM 2973 N N . ARG D 1 14 ? 7.728 5.577 -47.828 1.00 15.37 26 ARG D N 1
ATOM 2974 C CA . ARG D 1 14 ? 7.109 4.855 -48.935 1.00 14.23 26 ARG D CA 1
ATOM 2975 C C . ARG D 1 14 ? 6.623 3.491 -48.427 1.00 14.94 26 ARG D C 1
ATOM 2976 O O . ARG D 1 14 ? 5.506 3.078 -48.734 1.00 17.49 26 ARG D O 1
ATOM 2984 N N . GLN D 1 15 ? 7.430 2.810 -47.619 1.00 14.08 27 GLN D N 1
ATOM 2985 C CA . GLN D 1 15 ? 6.987 1.541 -47.037 1.00 14.24 27 GLN D CA 1
ATOM 2986 C C . GLN D 1 15 ? 5.773 1.743 -46.134 1.00 16.30 27 GLN D C 1
ATOM 2987 O O . GLN D 1 15 ? 4.861 0.916 -46.112 1.00 16.28 27 GLN D O 1
ATOM 2993 N N . LYS D 1 16 ? 5.772 2.841 -45.388 1.00 15.97 28 LYS D N 1
ATOM 2994 C CA . LYS D 1 16 ? 4.653 3.141 -44.505 1.00 17.08 28 LYS D CA 1
ATOM 2995 C C . LYS D 1 16 ? 3.369 3.309 -45.310 1.00 16.32 28 LYS D C 1
ATOM 2996 O O . LYS D 1 16 ? 2.306 2.842 -44.895 1.00 18.52 28 LYS D O 1
ATOM 3002 N N . ASP D 1 17 ? 3.474 3.984 -46.453 1.00 17.00 29 ASP D N 1
ATOM 3003 C CA . ASP D 1 17 ? 2.339 4.164 -47.358 1.00 15.45 29 ASP D CA 1
ATOM 3004 C C . ASP D 1 17 ? 1.754 2.813 -47.814 1.00 14.49 29 ASP D C 1
ATOM 3005 O O . ASP D 1 17 ? 0.530 2.605 -47.825 1.00 15.93 29 ASP D O 1
ATOM 3010 N N . VAL D 1 18 ? 2.625 1.903 -48.223 1.00 14.06 30 VAL D N 1
ATOM 3011 C CA . VAL D 1 18 ? 2.173 0.606 -48.716 1.00 13.35 30 VAL D CA 1
ATOM 3012 C C . VAL D 1 18 ? 1.591 -0.228 -47.586 1.00 16.10 30 VAL D C 1
ATOM 3013 O O . VAL D 1 18 ? 0.576 -0.905 -47.768 1.00 14.90 30 VAL D O 1
ATOM 3017 N N . GLU D 1 19 ? 2.207 -0.127 -46.430 1.00 14.43 31 GLU D N 1
ATOM 3018 C CA . GLU D 1 19 ? 1.738 -0.820 -45.282 1.00 15.41 31 GLU D CA 1
ATOM 3019 C C . GLU D 1 19 ? 0.307 -0.360 -44.929 1.00 18.30 31 GLU D C 1
ATOM 3020 O O . GLU D 1 19 ? -0.503 -1.154 -44.597 1.00 16.95 31 GLU D O 1
ATOM 3026 N N . GLU D 1 20 ? 0.051 0.933 -45.026 1.00 17.62 32 GLU D N 1
ATOM 3027 C CA . GLU D 1 20 ? -1.259 1.478 -44.687 1.00 16.88 32 GLU D CA 1
ATOM 3028 C C . GLU D 1 20 ? -2.298 1.060 -45.724 1.00 20.53 32 GLU D C 1
ATOM 3029 O O . GLU D 1 20 ? -3.317 0.599 -45.386 1.00 16.64 32 GLU D O 1
ATOM 3035 N N . ILE D 1 21 ? -1.981 1.172 -46.987 1.00 15.38 33 ILE D N 1
ATOM 3036 C CA . ILE D 1 21 ? -2.990 0.830 -47.972 1.00 15.37 33 ILE D CA 1
ATOM 3037 C C . ILE D 1 21 ? -3.236 -0.691 -47.994 1.00 20.61 33 ILE D C 1
ATOM 3038 O O . ILE D 1 21 ? -4.353 -1.131 -48.253 1.00 20.27 33 ILE D O 1
ATOM 3043 N N . ARG D 1 22 ? -2.220 -1.491 -47.674 1.00 14.71 34 ARG D N 1
ATOM 3044 C CA . ARG D 1 22 ? -2.399 -2.946 -47.650 1.00 15.04 34 ARG D CA 1
ATOM 3045 C C . ARG D 1 22 ? -3.379 -3.346 -46.556 1.00 18.79 34 ARG D C 1
ATOM 3046 O O . ARG D 1 22 ? -4.102 -4.344 -46.685 1.00 19.98 34 ARG D O 1
ATOM 3054 N N . SER D 1 23 ? -3.414 -2.549 -45.491 1.00 16.21 35 SER D N 1
ATOM 3055 C CA . SER D 1 23 ? -4.278 -2.829 -44.343 1.00 20.45 35 SER D CA 1
ATOM 3056 C C . SER D 1 23 ? -5.744 -2.594 -44.671 1.00 21.05 35 SER D C 1
ATOM 3057 O O . SER D 1 23 ? -6.637 -3.056 -43.954 1.00 20.72 35 SER D O 1
ATOM 3060 N N . GLN D 1 24 ? -5.979 -1.876 -45.765 1.00 17.00 36 GLN D N 1
ATOM 3061 C CA . GLN D 1 24 ? -7.311 -1.466 -46.156 1.00 17.61 36 GLN D CA 1
ATOM 3062 C C . GLN D 1 24 ? -7.788 -2.214 -47.395 1.00 17.50 36 GLN D C 1
ATOM 3063 O O . GLN D 1 24 ? -8.929 -2.681 -47.447 1.00 19.36 36 GLN D O 1
ATOM 3069 N N . GLN D 1 25 ? -6.917 -2.290 -48.400 1.00 17.12 37 GLN D N 1
ATOM 3070 C CA . GLN D 1 25 ? -7.250 -2.850 -49.713 1.00 14.76 37 GLN D CA 1
ATOM 3071 C C . GLN D 1 25 ? -6.102 -3.756 -50.189 1.00 16.28 37 GLN D C 1
ATOM 3072 O O . GLN D 1 25 ? -5.358 -3.405 -51.120 1.00 15.16 37 GLN D O 1
ATOM 3078 N N . PRO D 1 26 ? -5.948 -4.921 -49.534 1.00 14.44 38 PRO D N 1
ATOM 3079 C CA . PRO D 1 26 ? -4.845 -5.870 -49.741 1.00 14.79 38 PRO D CA 1
ATOM 3080 C C . PRO D 1 26 ? -4.812 -6.452 -51.154 1.00 26.59 38 PRO D C 1
ATOM 3081 O O . PRO D 1 26 ? -3.821 -7.054 -51.558 1.00 31.25 38 PRO D O 1
ATOM 3085 N N . ASN D 1 27 ? -5.883 -6.247 -51.907 1.00 24.44 39 ASN D N 1
ATOM 3086 C CA A ASN D 1 27 ? -6.133 -6.768 -53.240 0.53 26.82 39 ASN D CA 1
ATOM 3087 C CA B ASN D 1 27 ? -5.846 -6.836 -53.246 0.47 25.99 39 ASN D CA 1
ATOM 3088 C C . ASN D 1 27 ? -5.778 -5.795 -54.372 1.00 25.18 39 ASN D C 1
ATOM 3089 O O . ASN D 1 27 ? -5.983 -6.101 -55.552 1.00 28.30 39 ASN D O 1
ATOM 3098 N N . LYS D 1 28 ? -5.370 -4.584 -54.010 1.00 13.39 40 LYS D N 1
ATOM 3099 C CA . LYS D 1 28 ? -4.985 -3.598 -55.009 1.00 12.46 40 LYS D CA 1
ATOM 3100 C C . LYS D 1 28 ? -3.463 -3.544 -55.104 1.00 16.71 40 LYS D C 1
ATOM 3101 O O . LYS D 1 28 ? -2.764 -3.756 -54.113 1.00 17.49 40 LYS D O 1
ATOM 3107 N N . VAL D 1 29 ? -2.952 -3.260 -56.297 1.00 14.05 41 VAL D N 1
ATOM 3108 C CA . VAL D 1 29 ? -1.509 -3.109 -56.510 1.00 14.31 41 VAL D CA 1
ATOM 3109 C C . VAL D 1 29 ? -1.099 -1.645 -56.439 1.00 12.04 41 VAL D C 1
ATOM 3110 O O . VAL D 1 29 ? -1.640 -0.818 -57.156 1.00 15.86 41 VAL D O 1
ATOM 3114 N N . PRO D 1 30 ? -0.159 -1.315 -55.545 1.00 13.01 42 PRO D N 1
ATOM 3115 C CA . PRO D 1 30 ? 0.300 0.072 -55.485 1.00 11.00 42 PRO D CA 1
ATOM 3116 C C . PRO D 1 30 ? 1.337 0.335 -56.570 1.00 12.11 42 PRO D C 1
ATOM 3117 O O . PRO D 1 30 ? 2.375 -0.338 -56.635 1.00 15.46 42 PRO D O 1
ATOM 3121 N N . VAL D 1 31 ? 1.029 1.293 -57.439 1.00 12.68 43 VAL D N 1
ATOM 3122 C CA . VAL D 1 31 ? 1.845 1.550 -58.615 1.00 10.23 43 VAL D CA 1
ATOM 3123 C C . VAL D 1 31 ? 2.192 3.028 -58.699 1.00 13.66 43 VAL D C 1
ATOM 3124 O O . VAL D 1 31 ? 1.322 3.889 -58.573 1.00 15.03 43 VAL D O 1
ATOM 3128 N N . ILE D 1 32 ? 3.465 3.316 -58.903 1.00 10.01 44 ILE D N 1
ATOM 3129 C CA . ILE D 1 32 ? 3.882 4.670 -59.219 1.00 10.05 44 ILE D CA 1
ATOM 3130 C C . ILE D 1 32 ? 4.002 4.784 -60.744 1.00 14.60 44 ILE D C 1
ATOM 3131 O O . ILE D 1 32 ? 4.679 3.987 -61.376 1.00 16.06 44 ILE D O 1
ATOM 3136 N N . ILE D 1 33 ? 3.319 5.761 -61.330 1.00 10.40 45 ILE D N 1
ATOM 3137 C CA . ILE D 1 33 ? 3.368 5.961 -62.773 1.00 11.52 45 ILE D CA 1
ATOM 3138 C C . ILE D 1 33 ? 3.760 7.396 -63.020 1.00 15.57 45 ILE D C 1
ATOM 3139 O O . ILE D 1 33 ? 3.000 8.309 -62.710 1.00 16.39 45 ILE D O 1
ATOM 3144 N N . GLU D 1 34 ? 4.956 7.591 -63.571 1.00 12.84 46 GLU D N 1
ATOM 3145 C CA . GLU D 1 34 ? 5.496 8.931 -63.788 1.00 13.02 46 GLU D CA 1
ATOM 3146 C C . GLU D 1 34 ? 5.932 9.141 -65.232 1.00 13.78 46 GLU D C 1
ATOM 3147 O O . GLU D 1 34 ? 6.137 8.193 -65.980 1.00 13.65 46 GLU D O 1
ATOM 3153 N N . ARG D 1 35 ? 6.059 10.400 -65.620 1.00 14.76 47 ARG D N 1
ATOM 3154 C CA . ARG D 1 35 ? 6.662 10.731 -66.899 1.00 18.16 47 ARG D CA 1
ATOM 3155 C C . ARG D 1 35 ? 8.184 10.632 -66.796 1.00 18.34 47 ARG D C 1
ATOM 3156 O O . ARG D 1 35 ? 8.778 11.132 -65.834 1.00 19.05 47 ARG D O 1
ATOM 3164 N N . PHE D 1 36 ? 8.808 9.963 -67.765 1.00 17.84 48 PHE D N 1
ATOM 3165 C CA . PHE D 1 36 ? 10.254 9.792 -67.737 1.00 19.43 48 PHE D CA 1
ATOM 3166 C C . PHE D 1 36 ? 10.938 11.147 -67.612 1.00 20.49 48 PHE D C 1
ATOM 3167 O O . PHE D 1 36 ? 10.514 12.111 -68.237 1.00 20.49 48 PHE D O 1
ATOM 3175 N N . ASP D 1 37 ? 11.987 11.211 -66.790 1.00 21.79 49 ASP D N 1
ATOM 3176 C CA . ASP D 1 37 ? 12.796 12.420 -66.689 1.00 24.49 49 ASP D CA 1
ATOM 3177 C C . ASP D 1 37 ? 13.223 12.919 -68.067 1.00 25.76 49 ASP D C 1
ATOM 3178 O O . ASP D 1 37 ? 13.851 12.197 -68.844 1.00 25.86 49 ASP D O 1
ATOM 3183 N N . GLY D 1 38 ? 12.876 14.158 -68.372 1.00 25.19 50 GLY D N 1
ATOM 3184 C CA . GLY D 1 38 ? 13.367 14.774 -69.588 1.00 27.01 50 GLY D CA 1
ATOM 3185 C C . GLY D 1 38 ? 12.450 14.569 -70.782 1.00 26.01 50 GLY D C 1
ATOM 3186 O O . GLY D 1 38 ? 12.684 15.144 -71.837 1.00 27.58 50 GLY D O 1
ATOM 3187 N N . GLU D 1 39 ? 11.425 13.735 -70.630 1.00 23.80 51 GLU D N 1
ATOM 3188 C CA . GLU D 1 39 ? 10.368 13.634 -71.640 1.00 23.07 51 GLU D CA 1
ATOM 3189 C C . GLU D 1 39 ? 9.644 14.973 -71.760 1.00 29.62 51 GLU D C 1
ATOM 3190 O O . GLU D 1 39 ? 9.281 15.577 -70.748 1.00 30.84 51 GLU D O 1
ATOM 3196 N N . ARG D 1 40 ? 9.429 15.448 -72.981 1.00 24.43 52 ARG D N 1
ATOM 3197 C CA . ARG D 1 40 ? 8.740 16.724 -73.136 1.00 27.99 52 ARG D CA 1
ATOM 3198 C C . ARG D 1 40 ? 7.584 16.698 -74.133 1.00 34.78 52 ARG D C 1
ATOM 3199 O O . ARG D 1 40 ? 6.856 17.682 -74.266 1.00 41.43 52 ARG D O 1
ATOM 3207 N N . SER D 1 41 ? 7.401 15.579 -74.822 1.00 30.42 53 SER D N 1
ATOM 3208 C CA . SER D 1 41 ? 6.288 15.456 -75.762 1.00 30.43 53 SER D CA 1
ATOM 3209 C C . SER D 1 41 ? 4.982 15.099 -75.058 1.00 28.02 53 SER D C 1
ATOM 3210 O O . SER D 1 41 ? 3.947 15.739 -75.271 1.00 27.78 53 SER D O 1
ATOM 3213 N N . LEU D 1 42 ? 5.041 14.074 -74.218 1.00 21.45 54 LEU D N 1
ATOM 3214 C CA . LEU D 1 42 ? 3.872 13.585 -73.499 1.00 19.98 54 LEU D CA 1
ATOM 3215 C C . LEU D 1 42 ? 3.574 14.476 -72.305 1.00 19.17 54 LEU D C 1
ATOM 3216 O O . LEU D 1 42 ? 4.492 15.025 -71.692 1.00 22.01 54 LEU D O 1
ATOM 3221 N N . PRO D 1 43 ? 2.283 14.639 -71.990 1.00 20.40 55 PRO D N 1
ATOM 3222 C CA . PRO D 1 43 ? 1.816 15.479 -70.888 1.00 19.13 55 PRO D CA 1
ATOM 3223 C C . PRO D 1 43 ? 2.067 14.848 -69.537 1.00 21.28 55 PRO D C 1
ATOM 3224 O O . PRO D 1 43 ? 2.245 13.635 -69.449 1.00 19.60 55 PRO D O 1
ATOM 3228 N N . LEU D 1 44 ? 2.086 15.674 -68.502 1.00 21.59 56 LEU D N 1
ATOM 3229 C CA . LEU D 1 44 ? 2.061 15.198 -67.125 1.00 19.98 56 LEU D CA 1
ATOM 3230 C C . LEU D 1 44 ? 0.659 14.834 -66.698 1.00 18.40 56 LEU D C 1
ATOM 3231 O O . LEU D 1 44 ? -0.314 15.345 -67.250 1.00 23.38 56 LEU D O 1
ATOM 3236 N N . MET D 1 45 ? 0.560 13.950 -65.710 1.00 16.75 57 MET D N 1
ATOM 3237 C CA . MET D 1 45 ? -0.679 13.763 -64.961 1.00 17.47 57 MET D CA 1
ATOM 3238 C C . MET D 1 45 ? -0.553 14.433 -63.597 1.00 19.76 57 MET D C 1
ATOM 3239 O O . MET D 1 45 ? 0.550 14.569 -63.058 1.00 21.27 57 MET D O 1
ATOM 3244 N N . ASP D 1 46 ? -1.685 14.833 -63.032 1.00 18.13 58 ASP D N 1
ATOM 3245 C CA . ASP D 1 46 ? -1.704 15.491 -61.733 1.00 20.91 58 ASP D CA 1
ATOM 3246 C C . ASP D 1 46 ? -1.350 14.564 -60.579 1.00 19.63 58 ASP D C 1
ATOM 3247 O O . ASP D 1 46 ? -0.965 15.027 -59.510 1.00 24.70 58 ASP D O 1
ATOM 3252 N N . ARG D 1 47 ? -1.480 13.258 -60.794 1.00 15.85 59 ARG D N 1
ATOM 3253 C CA . ARG D 1 47 ? -1.140 12.284 -59.766 1.00 15.20 59 ARG D CA 1
ATOM 3254 C C . ARG D 1 47 ? -0.154 11.262 -60.311 1.00 14.61 59 ARG D C 1
ATOM 3255 O O . ARG D 1 47 ? -0.185 10.938 -61.500 1.00 17.85 59 ARG D O 1
ATOM 3263 N N . CYS D 1 48 ? 0.691 10.731 -59.434 1.00 16.78 60 CYS D N 1
ATOM 3264 C CA . CYS D 1 48 ? 1.594 9.652 -59.818 1.00 14.85 60 CYS D CA 1
ATOM 3265 C C . CYS D 1 48 ? 1.394 8.402 -58.960 1.00 14.70 60 CYS D C 1
ATOM 3266 O O . CYS D 1 48 ? 1.962 7.345 -59.248 1.00 15.35 60 CYS D O 1
ATOM 3269 N N . LYS D 1 49 ? 0.606 8.513 -57.900 1.00 14.38 61 LYS D N 1
ATOM 3270 C CA . LYS D 1 49 ? 0.459 7.370 -57.003 1.00 14.08 61 LYS D CA 1
ATOM 3271 C C . LYS D 1 49 ? -0.889 6.681 -57.188 1.00 16.88 61 LYS D C 1
ATOM 3272 O O . LYS D 1 49 ? -1.930 7.227 -56.820 1.00 17.41 61 LYS D O 1
ATOM 3278 N N . PHE D 1 50 ? -0.852 5.476 -57.760 1.00 16.72 62 PHE D N 1
ATOM 3279 C CA . PHE D 1 50 ? -2.069 4.774 -58.160 1.00 17.57 62 PHE D CA 1
ATOM 3280 C C . PHE D 1 50 ? -2.308 3.454 -57.437 1.00 20.20 62 PHE D C 1
ATOM 3281 O O . PHE D 1 50 ? -1.377 2.767 -57.022 1.00 18.13 62 PHE D O 1
ATOM 3289 N N . LEU D 1 51 ? -3.585 3.117 -57.289 1.00 14.76 63 LEU D N 1
ATOM 3290 C CA . LEU D 1 51 ? -4.001 1.817 -56.799 1.00 15.37 63 LEU D CA 1
ATOM 3291 C C . LEU D 1 51 ? -4.725 1.133 -57.918 1.00 20.16 63 LEU D C 1
ATOM 3292 O O . LEU D 1 51 ? -5.719 1.664 -58.405 1.00 19.64 63 LEU D O 1
ATOM 3297 N N . VAL D 1 52 ? -4.249 -0.045 -58.308 1.00 17.37 64 VAL D N 1
ATOM 3298 C CA . VAL D 1 52 ? -4.798 -0.741 -59.463 1.00 16.22 64 VAL D CA 1
ATOM 3299 C C . VAL D 1 52 ? -5.300 -2.114 -59.056 1.00 17.09 64 VAL D C 1
ATOM 3300 O O . VAL D 1 52 ? -4.555 -2.877 -58.458 1.00 18.42 64 VAL D O 1
ATOM 3304 N N . PRO D 1 53 ? -6.568 -2.431 -59.379 1.00 17.23 65 PRO D N 1
ATOM 3305 C CA . PRO D 1 53 ? -7.098 -3.769 -59.096 1.00 18.50 65 PRO D CA 1
ATOM 3306 C C . PRO D 1 53 ? -6.191 -4.834 -59.679 1.00 17.97 65 PRO D C 1
ATOM 3307 O O . PRO D 1 53 ? -5.796 -4.712 -60.833 1.00 17.20 65 PRO D O 1
ATOM 3311 N N . GLU D 1 54 ? -5.885 -5.871 -58.907 1.00 20.00 66 GLU D N 1
ATOM 3312 C CA . GLU D 1 54 ? -4.819 -6.790 -59.287 1.00 18.78 66 GLU D CA 1
ATOM 3313 C C . GLU D 1 54 ? -5.199 -7.675 -60.471 1.00 20.26 66 GLU D C 1
ATOM 3314 O O . GLU D 1 54 ? -4.331 -8.311 -61.059 1.00 19.85 66 GLU D O 1
ATOM 3320 N N . HIS D 1 55 ? -6.485 -7.708 -60.826 1.00 20.97 67 HIS D N 1
ATOM 3321 C CA . HIS D 1 55 ? -6.956 -8.609 -61.880 1.00 20.98 67 HIS D CA 1
ATOM 3322 C C . HIS D 1 55 ? -6.941 -7.937 -63.249 1.00 20.79 67 HIS D C 1
ATOM 3323 O O . HIS D 1 55 ? -7.171 -8.571 -64.270 1.00 21.22 67 HIS D O 1
ATOM 3330 N N . ILE D 1 56 ? -6.652 -6.647 -63.267 1.00 21.49 68 ILE D N 1
ATOM 3331 C CA . ILE D 1 56 ? -6.448 -5.933 -64.517 1.00 21.54 68 ILE D CA 1
ATOM 3332 C C . ILE D 1 56 ? -5.117 -6.364 -65.141 1.00 19.47 68 ILE D C 1
ATOM 3333 O O . ILE D 1 56 ? -4.165 -6.673 -64.423 1.00 19.62 68 ILE D O 1
ATOM 3338 N N . THR D 1 57 ? -5.062 -6.422 -66.471 1.00 20.01 69 THR D N 1
ATOM 3339 C CA . THR D 1 57 ? -3.823 -6.785 -67.161 1.00 19.74 69 THR D CA 1
ATOM 3340 C C . THR D 1 57 ? -2.954 -5.561 -67.459 1.00 21.04 69 THR D C 1
ATOM 3341 O O . THR D 1 57 ? -3.439 -4.439 -67.472 1.00 18.73 69 THR D O 1
ATOM 3345 N N . VAL D 1 58 ? -1.666 -5.789 -67.701 1.00 18.33 70 VAL D N 1
ATOM 3346 C CA . VAL D 1 58 ? -0.744 -4.716 -68.060 1.00 16.92 70 VAL D CA 1
ATOM 3347 C C . VAL D 1 58 ? -1.241 -3.990 -69.313 1.00 16.80 70 VAL D C 1
ATOM 3348 O O . VAL D 1 58 ? -1.204 -2.760 -69.383 1.00 17.39 70 VAL D O 1
ATOM 3352 N N . ALA D 1 59 ? -1.734 -4.748 -70.289 1.00 18.24 71 ALA D N 1
ATOM 3353 C CA . ALA D 1 59 ? -2.280 -4.131 -71.508 1.00 18.49 71 ALA D CA 1
ATOM 3354 C C . ALA D 1 59 ? -3.482 -3.252 -71.180 1.00 20.01 71 ALA D C 1
ATOM 3355 O O . ALA D 1 59 ? -3.629 -2.161 -71.728 1.00 17.07 71 ALA D O 1
ATOM 3357 N N . GLU D 1 60 ? -4.349 -3.723 -70.293 1.00 17.76 72 GLU D N 1
ATOM 3358 C CA . GLU D 1 60 ? -5.481 -2.899 -69.870 1.00 17.16 72 GLU D CA 1
ATOM 3359 C C . GLU D 1 60 ? -5.011 -1.659 -69.116 1.00 17.79 72 GLU D C 1
ATOM 3360 O O . GLU D 1 60 ? -5.563 -0.571 -69.308 1.00 15.51 72 GLU D O 1
ATOM 3366 N N . LEU D 1 61 ? -3.992 -1.808 -68.266 1.00 16.08 73 LEU D N 1
ATOM 3367 C CA . LEU D 1 61 ? -3.451 -0.650 -67.560 1.00 17.32 73 LEU D CA 1
ATOM 3368 C C . LEU D 1 61 ? -2.935 0.391 -68.549 1.00 15.48 73 LEU D C 1
ATOM 3369 O O . LEU D 1 61 ? -3.178 1.585 -68.398 1.00 14.44 73 LEU D O 1
ATOM 3374 N N . MET D 1 62 ? -2.252 -0.063 -69.592 1.00 14.06 74 MET D N 1
ATOM 3375 C CA . MET D 1 62 ? -1.756 0.874 -70.610 1.00 14.25 74 MET D CA 1
ATOM 3376 C C . MET D 1 62 ? -2.897 1.613 -71.306 1.00 14.55 74 MET D C 1
ATOM 3377 O O . MET D 1 62 ? -2.772 2.795 -71.602 1.00 18.54 74 MET D O 1
ATOM 3382 N N . SER D 1 63 ? -4.008 0.928 -71.556 1.00 18.21 75 SER D N 1
ATOM 3383 C CA . SER D 1 63 ? -5.163 1.585 -72.157 1.00 15.58 75 SER D CA 1
ATOM 3384 C C . SER D 1 63 ? -5.730 2.670 -71.240 1.00 18.73 75 SER D C 1
ATOM 3385 O O . SER D 1 63 ? -6.080 3.765 -71.691 1.00 15.03 75 SER D O 1
ATOM 3388 N N . ILE D 1 64 ? -5.832 2.354 -69.954 1.00 14.47 76 ILE D N 1
ATOM 3389 C CA . ILE D 1 64 ? -6.320 3.318 -68.977 1.00 13.69 76 ILE D CA 1
ATOM 3390 C C . ILE D 1 64 ? -5.421 4.549 -68.894 1.00 13.26 76 ILE D C 1
ATOM 3391 O O . ILE D 1 64 ? -5.908 5.684 -68.838 1.00 13.50 76 ILE D O 1
ATOM 3396 N N . VAL D 1 65 ? -4.107 4.329 -68.894 1.00 12.92 77 VAL D N 1
ATOM 3397 C CA . VAL D 1 65 ? -3.163 5.438 -68.841 1.00 13.61 77 VAL D CA 1
ATOM 3398 C C . VAL D 1 65 ? -3.250 6.303 -70.113 1.00 18.85 77 VAL D C 1
ATOM 3399 O O . VAL D 1 65 ? -3.233 7.535 -70.037 1.00 14.22 77 VAL D O 1
ATOM 3403 N N . ARG D 1 66 ? -3.338 5.662 -71.279 1.00 14.42 78 ARG D N 1
ATOM 3404 C CA . ARG D 1 66 ? -3.554 6.403 -72.524 1.00 15.64 78 ARG D CA 1
ATOM 3405 C C . ARG D 1 66 ? -4.809 7.267 -72.458 1.00 17.96 78 ARG D C 1
ATOM 3406 O O . ARG D 1 66 ? -4.791 8.420 -72.868 1.00 16.89 78 ARG D O 1
ATOM 3414 N N . ARG D 1 67 ? -5.909 6.693 -71.970 1.00 15.54 79 ARG D N 1
ATOM 3415 C CA . ARG D 1 67 ? -7.152 7.446 -71.809 1.00 18.55 79 ARG D CA 1
ATOM 3416 C C . ARG D 1 67 ? -6.995 8.606 -70.833 1.00 18.49 79 ARG D C 1
ATOM 3417 O O . ARG D 1 67 ? -7.491 9.707 -71.079 1.00 17.88 79 ARG D O 1
ATOM 3425 N N . ARG D 1 68 ? -6.311 8.359 -69.720 1.00 14.92 80 ARG D N 1
ATOM 3426 C CA . ARG D 1 68 ? -6.147 9.408 -68.718 1.00 19.28 80 ARG D CA 1
ATOM 3427 C C . ARG D 1 68 ? -5.232 10.527 -69.221 1.00 18.34 80 ARG D C 1
ATOM 3428 O O . ARG D 1 68 ? -5.401 11.693 -68.853 1.00 19.94 80 ARG D O 1
ATOM 3436 N N . LEU D 1 69 ? -4.271 10.178 -70.068 1.00 17.32 81 LEU D N 1
ATOM 3437 C CA . LEU D 1 69 ? -3.375 11.179 -70.661 1.00 20.60 81 LEU D CA 1
ATOM 3438 C C . LEU D 1 69 ? -4.067 11.901 -71.798 1.00 21.13 81 LEU D C 1
ATOM 3439 O O . LEU D 1 69 ? -3.579 12.921 -72.304 1.00 20.37 81 LEU D O 1
ATOM 3444 N N . GLN D 1 70 ? -5.207 11.346 -72.192 1.00 21.88 82 GLN D N 1
ATOM 3445 C CA . GLN D 1 70 ? -6.024 11.874 -73.266 1.00 20.83 82 GLN D CA 1
ATOM 3446 C C . GLN D 1 70 ? -5.218 11.938 -74.555 1.00 22.30 82 GLN D C 1
ATOM 3447 O O . GLN D 1 70 ? -5.316 12.889 -75.320 1.00 22.94 82 GLN D O 1
ATOM 3453 N N . LEU D 1 71 ? -4.429 10.893 -74.791 1.00 18.66 83 LEU D N 1
ATOM 3454 C CA . LEU D 1 71 ? -3.578 10.814 -75.973 1.00 18.11 83 LEU D CA 1
ATOM 3455 C C . LEU D 1 71 ? -4.362 10.544 -77.239 1.00 19.07 83 LEU D C 1
ATOM 3456 O O . LEU D 1 71 ? -5.329 9.780 -77.236 1.00 20.08 83 LEU D O 1
ATOM 3461 N N . HIS D 1 72 ? -3.922 11.171 -78.322 1.00 19.82 84 HIS D N 1
ATOM 3462 C CA . HIS D 1 72 ? -4.368 10.809 -79.655 1.00 20.79 84 HIS D CA 1
ATOM 3463 C C . HIS D 1 72 ? -3.808 9.434 -79.973 1.00 21.57 84 HIS D C 1
ATOM 3464 O O . HIS D 1 72 ? -2.680 9.121 -79.584 1.00 23.95 84 HIS D O 1
ATOM 3471 N N . PRO D 1 73 ? -4.591 8.588 -80.655 1.00 23.52 85 PRO D N 1
ATOM 3472 C CA . PRO D 1 73 ? -4.119 7.231 -80.969 1.00 31.78 85 PRO D CA 1
ATOM 3473 C C . PRO D 1 73 ? -2.755 7.177 -81.680 1.00 30.56 85 PRO D C 1
ATOM 3474 O O . PRO D 1 73 ? -2.076 6.157 -81.608 1.00 31.38 85 PRO D O 1
ATOM 3478 N N . GLN D 1 74 ? -2.350 8.271 -82.318 1.00 26.60 86 GLN D N 1
ATOM 3479 C CA . GLN D 1 74 ? -1.118 8.302 -83.090 1.00 27.27 86 GLN D CA 1
ATOM 3480 C C . GLN D 1 74 ? 0.077 8.869 -82.316 1.00 29.18 86 GLN D C 1
ATOM 3481 O O . GLN D 1 74 ? 1.200 8.846 -82.807 1.00 26.88 86 GLN D O 1
ATOM 3487 N N . GLN D 1 75 ? -0.156 9.376 -81.111 1.00 25.04 87 GLN D N 1
ATOM 3488 C CA . GLN D 1 75 ? 0.962 9.828 -80.284 1.00 24.29 87 GLN D CA 1
ATOM 3489 C C . GLN D 1 75 ? 1.816 8.656 -79.818 1.00 21.19 87 GLN D C 1
ATOM 3490 O O . GLN D 1 75 ? 1.286 7.649 -79.346 1.00 22.23 87 GLN D O 1
ATOM 3496 N N . ALA D 1 76 ? 3.136 8.805 -79.950 1.00 21.93 88 ALA D N 1
ATOM 3497 C CA . ALA D 1 76 ? 4.098 7.818 -79.461 1.00 25.19 88 ALA D CA 1
ATOM 3498 C C . ALA D 1 76 ? 4.029 7.705 -77.948 1.00 21.51 88 ALA D C 1
ATOM 3499 O O . ALA D 1 76 ? 4.075 8.706 -77.228 1.00 19.30 88 ALA D O 1
ATOM 3501 N N . PHE D 1 77 ? 3.931 6.478 -77.461 1.00 18.55 89 PHE D N 1
ATOM 3502 C CA . PHE D 1 77 ? 3.773 6.245 -76.032 1.00 19.46 89 PHE D CA 1
ATOM 3503 C C . PHE D 1 77 ? 4.249 4.845 -75.675 1.00 16.81 89 PHE D C 1
ATOM 3504 O O . PHE D 1 77 ? 3.798 3.869 -76.267 1.00 23.26 89 PHE D O 1
ATOM 3512 N N . PHE D 1 78 ? 5.192 4.761 -74.736 1.00 15.84 90 PHE D N 1
ATOM 3513 C CA . PHE D 1 78 ? 5.673 3.475 -74.226 1.00 17.86 90 PHE D CA 1
ATOM 3514 C C . PHE D 1 78 ? 5.651 3.499 -72.701 1.00 17.00 90 PHE D C 1
ATOM 3515 O O . PHE D 1 78 ? 5.926 4.531 -72.086 1.00 15.09 90 PHE D O 1
ATOM 3523 N N . LEU D 1 79 ? 5.307 2.370 -72.090 1.00 14.69 91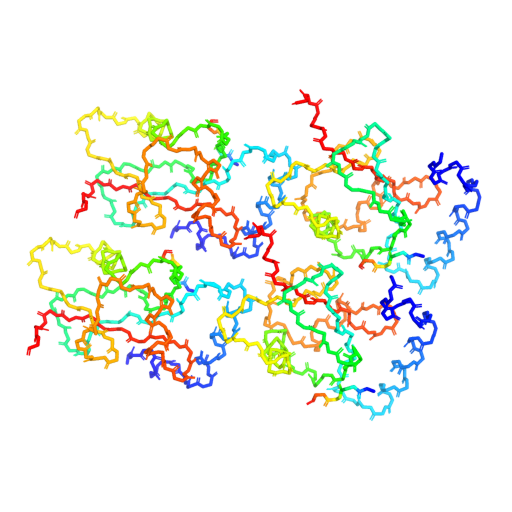 LEU D N 1
ATOM 3524 C CA . LEU D 1 79 ? 5.291 2.267 -70.634 1.00 14.18 91 LEU D CA 1
ATOM 3525 C C . LEU D 1 79 ? 6.350 1.266 -70.169 1.00 17.11 91 LEU D C 1
ATOM 3526 O O . LEU D 1 79 ? 6.308 0.090 -70.540 1.00 19.22 91 LEU D O 1
ATOM 3531 N N . LEU D 1 80 ? 7.298 1.738 -69.367 1.00 15.72 92 LEU D N 1
ATOM 3532 C CA . LEU D 1 80 ? 8.427 0.914 -68.938 1.00 13.79 92 LEU D CA 1
ATOM 3533 C C . LEU D 1 80 ? 8.255 0.535 -67.483 1.00 16.70 92 LEU D C 1
ATOM 3534 O O . LEU D 1 80 ? 7.613 1.254 -66.737 1.00 13.74 92 LEU D O 1
ATOM 3539 N N . VAL D 1 81 ? 8.837 -0.587 -67.081 1.00 13.47 93 VAL D N 1
ATOM 3540 C CA . VAL D 1 81 ? 8.825 -0.965 -65.674 1.00 14.06 93 VAL D CA 1
ATOM 3541 C C . VAL D 1 81 ? 10.278 -1.045 -65.205 1.00 13.48 93 VAL D C 1
ATOM 3542 O O . VAL D 1 81 ? 11.137 -1.613 -65.879 1.00 13.03 93 VAL D O 1
ATOM 3546 N N . ASN D 1 82 ? 10.555 -0.436 -64.057 1.00 17.19 94 ASN D N 1
ATOM 3547 C CA . ASN D 1 82 ? 11.933 -0.261 -63.607 1.00 17.61 94 ASN D CA 1
ATOM 3548 C C . ASN D 1 82 ? 12.807 0.285 -64.736 1.00 18.59 94 ASN D C 1
ATOM 3549 O O . ASN D 1 82 ? 13.946 -0.157 -64.938 1.00 19.67 94 ASN D O 1
ATOM 3554 N N . GLU D 1 83 ? 12.222 1.227 -65.476 1.00 18.39 95 GLU D N 1
ATOM 3555 C CA . GLU D 1 83 ? 12.857 1.980 -66.567 1.00 19.35 95 GLU D CA 1
ATOM 3556 C C . GLU D 1 83 ? 13.313 1.163 -67.765 1.00 21.07 95 GLU D C 1
ATOM 3557 O O . GLU D 1 83 ? 14.062 1.659 -68.607 1.00 22.08 95 GLU D O 1
ATOM 3563 N N . ARG D 1 84 ? 12.858 -0.075 -67.864 1.00 21.62 96 ARG D N 1
ATOM 3564 C CA . ARG D 1 84 ? 13.214 -0.843 -69.036 1.00 25.26 96 ARG D CA 1
ATOM 3565 C C . ARG D 1 84 ? 11.992 -1.453 -69.700 1.00 24.31 96 ARG D C 1
ATOM 3566 O O . ARG D 1 84 ? 10.884 -1.501 -69.130 1.00 23.10 96 ARG D O 1
ATOM 3574 N N . SER D 1 85 ? 12.209 -1.885 -70.935 1.00 27.90 97 SER D N 1
ATOM 3575 C CA . SER D 1 85 ? 11.150 -2.414 -71.762 1.00 30.61 97 SER D CA 1
ATOM 3576 C C . SER D 1 85 ? 10.450 -3.548 -71.043 1.00 35.47 97 SER D C 1
ATOM 3577 O O . SER D 1 85 ? 11.063 -4.321 -70.312 1.00 44.97 97 SER D O 1
ATOM 3580 N N . MET D 1 86 ? 9.152 -3.634 -71.256 1.00 36.12 98 MET D N 1
ATOM 3581 C CA . MET D 1 86 ? 8.319 -4.529 -70.488 1.00 41.07 98 MET D CA 1
ATOM 3582 C C . MET D 1 86 ? 8.380 -5.994 -70.907 1.00 45.49 98 MET D C 1
ATOM 3583 O O . MET D 1 86 ? 8.294 -6.326 -72.087 1.00 45.33 98 MET D O 1
ATOM 3588 N N . VAL D 1 87 ? 8.502 -6.858 -69.904 1.00 50.93 99 VAL D N 1
ATOM 3589 C CA . VAL D 1 87 ? 8.748 -8.288 -70.096 1.00 55.39 99 VAL D CA 1
ATOM 3590 C C . VAL D 1 87 ? 7.630 -8.984 -70.875 1.00 52.85 99 VAL D C 1
ATOM 3591 O O . VAL D 1 87 ? 7.893 -9.806 -71.751 1.00 55.04 99 VAL D O 1
ATOM 3595 N N . SER D 1 88 ? 6.385 -8.642 -70.561 1.00 48.75 100 SER D N 1
ATOM 3596 C CA . SER D 1 88 ? 5.241 -9.121 -71.330 1.00 49.27 100 SER D CA 1
ATOM 3597 C C . SER D 1 88 ? 4.024 -8.230 -71.157 1.00 50.25 100 SER D C 1
ATOM 3598 O O . SER D 1 88 ? 4.007 -7.331 -70.319 1.00 50.36 100 SER D O 1
ATOM 3601 N N . ASN D 1 89 ? 2.994 -8.511 -71.946 1.00 54.50 101 ASN D N 1
ATOM 3602 C CA . ASN D 1 89 ? 1.807 -7.673 -71.982 1.00 56.57 101 ASN D CA 1
ATOM 3603 C C . ASN D 1 89 ? 0.524 -8.486 -72.112 1.00 60.00 101 ASN D C 1
ATOM 3604 O O . ASN D 1 89 ? -0.363 -8.151 -72.900 1.00 67.35 101 ASN D O 1
ATOM 3609 N N . SER D 1 90 ? 0.424 -9.546 -71.324 1.00 53.25 102 SER D N 1
ATOM 3610 C CA . SER D 1 90 ? -0.805 -10.320 -71.202 1.00 43.37 102 SER D CA 1
ATOM 3611 C C . SER D 1 90 ? -1.018 -10.613 -69.722 1.00 36.21 102 SER D C 1
ATOM 3612 O O . SER D 1 90 ? -2.079 -11.060 -69.284 1.00 38.69 102 SER D O 1
ATOM 3615 N N . MET D 1 91 ? 0.014 -10.331 -68.951 1.00 27.07 103 MET D N 1
ATOM 3616 C CA . MET D 1 91 ? 0.008 -10.692 -67.543 1.00 25.33 103 MET D CA 1
ATOM 3617 C C . MET D 1 91 ? -0.816 -9.739 -66.703 1.00 26.53 103 MET D C 1
ATOM 3618 O O . MET D 1 91 ? -1.028 -8.564 -67.060 1.00 23.68 103 MET D O 1
ATOM 3623 N N . SER D 1 92 ? -1.260 -10.255 -65.567 1.00 22.93 104 SER D N 1
ATOM 3624 C CA . SER D 1 92 ? -2.038 -9.469 -64.626 1.00 19.66 104 SER D CA 1
ATOM 3625 C C . SER D 1 92 ? -1.139 -8.538 -63.837 1.00 18.94 104 SER D C 1
ATOM 3626 O O . SER D 1 92 ? 0.064 -8.774 -63.709 1.00 17.87 104 SER D O 1
ATOM 3629 N N . MET D 1 93 ? -1.731 -7.486 -63.290 1.00 20.06 105 MET D N 1
ATOM 3630 C CA . MET D 1 93 ? -0.987 -6.586 -62.432 1.00 20.65 105 MET D CA 1
ATOM 3631 C C . MET D 1 93 ? -0.469 -7.332 -61.214 1.00 21.19 105 MET D C 1
ATOM 3632 O O . MET D 1 93 ? 0.619 -7.043 -60.705 1.00 18.01 105 MET D O 1
ATOM 3637 N N . SER D 1 94 ? -1.250 -8.297 -60.738 1.00 19.16 106 SER D N 1
ATOM 3638 C CA A SER D 1 94 ? -0.798 -9.098 -59.606 0.37 19.76 106 SER D CA 1
ATOM 3639 C CA B SER D 1 94 ? -0.826 -9.145 -59.632 0.63 19.83 106 SER D CA 1
ATOM 3640 C C . SER D 1 94 ? 0.514 -9.799 -59.958 1.00 21.86 106 SER D C 1
ATOM 3641 O O . SER D 1 94 ? 1.437 -9.850 -59.130 1.00 21.64 106 SER D O 1
ATOM 3646 N N . ASN D 1 95 ? 0.617 -10.304 -61.183 1.00 22.30 107 ASN D N 1
ATOM 3647 C CA . ASN D 1 95 ? 1.833 -10.980 -61.615 1.00 24.23 107 ASN D CA 1
ATOM 3648 C C . ASN D 1 95 ? 2.987 -9.996 -61.819 1.00 23.23 107 ASN D C 1
ATOM 3649 O O . ASN D 1 95 ? 4.127 -10.268 -61.429 1.00 24.31 107 ASN D O 1
ATOM 3654 N N . LEU D 1 96 ? 2.694 -8.859 -62.439 1.00 21.77 108 LEU D N 1
ATOM 3655 C CA . LEU D 1 96 ? 3.689 -7.800 -62.572 1.00 20.83 108 LEU D CA 1
ATOM 3656 C C . LEU D 1 96 ? 4.271 -7.417 -61.212 1.00 24.14 108 LEU D C 1
ATOM 3657 O O . LEU D 1 96 ? 5.486 -7.288 -61.063 1.00 19.73 108 LEU D O 1
ATOM 3662 N N . TYR D 1 97 ? 3.388 -7.240 -60.234 1.00 19.89 109 TYR D N 1
ATOM 3663 C CA . TYR D 1 97 ? 3.785 -6.894 -58.874 1.00 20.81 109 TYR D CA 1
ATOM 3664 C C . TYR D 1 97 ? 4.691 -7.978 -58.294 1.00 23.57 109 TYR D C 1
ATOM 3665 O O . TYR D 1 97 ? 5.693 -7.691 -57.654 1.00 19.09 109 TYR D O 1
ATOM 3674 N N . SER D 1 98 ? 4.341 -9.234 -58.532 1.00 21.01 110 SER D N 1
ATOM 3675 C CA . SER D 1 98 ? 5.143 -10.333 -58.017 1.00 26.41 110 SER D CA 1
ATOM 3676 C C . SER D 1 98 ? 6.538 -10.384 -58.625 1.00 27.89 110 SER D C 1
ATOM 3677 O O . SER D 1 98 ? 7.463 -10.925 -58.020 1.00 26.52 110 SER D O 1
ATOM 3680 N N . GLN D 1 99 ? 6.684 -9.837 -59.829 1.00 24.18 111 GLN D N 1
ATOM 3681 C CA . GLN D 1 99 ? 7.930 -9.971 -60.567 1.00 26.25 111 GLN D CA 1
ATOM 3682 C C . GLN D 1 99 ? 8.833 -8.740 -60.457 1.00 26.14 111 GLN D C 1
ATOM 3683 O O . GLN D 1 99 ? 10.059 -8.853 -60.504 1.00 29.53 111 GLN D O 1
ATOM 3689 N N . GLU D 1 100 ? 8.231 -7.566 -60.318 1.00 21.59 112 GLU D N 1
ATOM 3690 C CA . GLU D 1 100 ? 8.999 -6.342 -60.500 1.00 20.40 112 GLU D CA 1
ATOM 3691 C C . GLU D 1 100 ? 8.895 -5.322 -59.379 1.00 18.10 112 GLU D C 1
ATOM 3692 O O . GLU D 1 100 ? 9.427 -4.220 -59.517 1.00 17.16 112 GLU D O 1
ATOM 3698 N N . ARG D 1 101 ? 8.237 -5.658 -58.276 1.00 15.28 113 ARG D N 1
ATOM 3699 C CA . ARG D 1 101 ? 8.034 -4.629 -57.259 1.00 14.08 113 ARG D CA 1
ATOM 3700 C C . ARG D 1 101 ? 9.356 -4.237 -56.615 1.00 13.84 113 ARG D C 1
ATOM 3701 O O . ARG D 1 101 ? 10.326 -5.000 -56.624 1.00 16.07 113 ARG D O 1
ATOM 3709 N N . ASP D 1 102 ? 9.370 -3.015 -56.106 1.00 13.05 114 ASP D N 1
ATOM 3710 C CA . ASP D 1 102 ? 10.509 -2.443 -55.425 1.00 13.09 114 ASP D CA 1
ATOM 3711 C C . ASP D 1 102 ? 10.464 -2.904 -53.966 1.00 13.14 114 ASP D C 1
ATOM 3712 O O . ASP D 1 102 ? 9.391 -3.235 -53.451 1.00 12.94 114 ASP D O 1
ATOM 3717 N N . PRO D 1 103 ? 11.622 -2.934 -53.291 1.00 13.69 115 PRO D N 1
ATOM 3718 C CA . PRO D 1 103 ? 11.566 -3.280 -51.864 1.00 13.83 115 PRO D CA 1
ATOM 3719 C C . PRO D 1 103 ? 10.733 -2.312 -51.011 1.00 13.73 115 PRO D C 1
ATOM 3720 O O . PRO D 1 103 ? 10.395 -2.640 -49.873 1.00 13.53 115 PRO D O 1
ATOM 3724 N N . ASP D 1 104 ? 10.409 -1.131 -51.528 1.00 12.97 116 ASP D N 1
ATOM 3725 C CA . ASP D 1 104 ? 9.581 -0.230 -50.734 1.00 12.94 116 ASP D CA 1
ATOM 3726 C C . ASP D 1 104 ? 8.108 -0.592 -50.821 1.00 14.27 116 ASP D C 1
ATOM 3727 O O . ASP D 1 104 ? 7.279 -0.020 -50.114 1.00 13.07 116 ASP D O 1
ATOM 3732 N N . GLY D 1 105 ? 7.778 -1.539 -51.692 1.00 13.59 117 GLY D N 1
ATOM 3733 C CA . GLY D 1 105 ? 6.401 -2.011 -51.783 1.00 12.81 117 GLY D CA 1
ATOM 3734 C C . GLY D 1 105 ? 5.619 -1.529 -52.991 1.00 12.72 117 GLY D C 1
ATOM 3735 O O . GLY D 1 105 ? 4.537 -2.020 -53.260 1.00 13.25 117 GLY D O 1
ATOM 3736 N N . PHE D 1 106 ? 6.145 -0.537 -53.690 1.00 12.29 118 PHE D N 1
ATOM 3737 C CA . PHE D 1 106 ? 5.530 -0.047 -54.930 1.00 12.26 118 PHE D CA 1
ATOM 3738 C C . PHE D 1 106 ? 6.104 -0.771 -56.129 1.00 12.36 118 PHE D C 1
ATOM 3739 O O . PHE D 1 106 ? 7.230 -1.263 -56.064 1.00 12.47 118 PHE D O 1
ATOM 3747 N N . VAL D 1 107 ? 5.366 -0.794 -57.240 1.00 12.47 119 VAL D N 1
ATOM 3748 C CA . VAL D 1 107 ? 5.998 -1.108 -58.520 1.00 12.59 119 VAL D CA 1
ATOM 3749 C C . VAL D 1 107 ? 6.107 0.197 -59.317 1.00 12.28 119 VAL D C 1
ATOM 3750 O O . VAL D 1 107 ? 5.164 0.994 -59.355 1.00 14.88 119 VAL D O 1
ATOM 3754 N N . TYR D 1 108 ? 7.272 0.410 -59.932 1.00 12.24 120 TYR D N 1
ATOM 3755 C CA . TYR D 1 108 ? 7.618 1.696 -60.547 1.00 16.84 120 TYR D CA 1
ATOM 3756 C C . TYR D 1 108 ? 7.556 1.690 -62.067 1.00 16.50 120 TYR D C 1
ATOM 3757 O O . TYR D 1 108 ? 8.269 0.921 -62.714 1.00 14.74 120 TYR D O 1
ATOM 3766 N N . MET D 1 109 ? 6.698 2.552 -62.619 1.00 12.52 121 MET D N 1
ATOM 3767 C CA . MET D 1 109 ? 6.513 2.668 -64.063 1.00 13.03 121 MET D CA 1
ATOM 3768 C C . MET D 1 109 ? 6.772 4.090 -64.537 1.00 12.98 121 MET D C 1
ATOM 3769 O O . MET D 1 109 ? 6.473 5.052 -63.833 1.00 13.16 121 MET D O 1
ATOM 3774 N N . VAL D 1 110 ? 7.308 4.211 -65.747 1.00 14.17 122 VAL D N 1
ATOM 3775 C CA . VAL D 1 110 ? 7.519 5.523 -66.356 1.00 14.32 122 VAL D CA 1
ATOM 3776 C C . VAL D 1 110 ? 7.097 5.461 -67.811 1.00 14.40 122 VAL D C 1
ATOM 3777 O O . VAL D 1 110 ? 7.315 4.446 -68.479 1.00 14.99 122 VAL D O 1
ATOM 3781 N N . TYR D 1 111 ? 6.486 6.531 -68.305 1.00 14.58 123 TYR D N 1
ATOM 3782 C CA . TYR D 1 111 ? 6.156 6.567 -69.721 1.00 15.39 123 TYR D CA 1
ATOM 3783 C C . TYR D 1 111 ? 7.034 7.538 -70.498 1.00 15.90 123 TYR D C 1
ATOM 3784 O O . TYR D 1 111 ? 7.507 8.546 -69.974 1.00 15.74 123 TYR D O 1
ATOM 3793 N N . THR D 1 112 ? 7.240 7.212 -71.767 1.00 16.83 124 THR D N 1
ATOM 3794 C CA . THR D 1 112 ? 8.152 7.943 -72.623 1.00 17.66 124 THR D CA 1
ATOM 3795 C C . THR D 1 112 ? 7.622 7.901 -74.054 1.00 21.54 124 THR D C 1
ATOM 3796 O O . THR D 1 112 ? 6.844 7.010 -74.391 1.00 18.99 124 THR D O 1
ATOM 3800 N N . SER D 1 113 ? 8.038 8.845 -74.898 1.00 19.50 125 SER D N 1
ATOM 3801 C CA . SER D 1 113 ? 7.644 8.785 -76.299 1.00 20.70 125 SER D CA 1
ATOM 3802 C C . SER D 1 113 ? 8.780 8.218 -77.132 1.00 22.10 125 SER D C 1
ATOM 3803 O O . SER D 1 113 ? 8.657 8.066 -78.347 1.00 23.45 125 SER D O 1
ATOM 3806 N N . GLN D 1 114 ? 9.893 7.926 -76.470 1.00 22.07 126 GLN D N 1
ATOM 3807 C CA . GLN D 1 114 ? 11.072 7.394 -77.136 1.00 23.80 126 GLN D CA 1
ATOM 3808 C C . GLN D 1 114 ? 11.084 5.876 -77.072 1.00 24.30 126 GLN D C 1
ATOM 3809 O O . GLN D 1 114 ? 10.998 5.285 -75.991 1.00 23.21 126 GLN D O 1
ATOM 3815 N N . PRO D 1 115 ? 11.182 5.230 -78.238 1.00 30.26 127 PRO D N 1
ATOM 3816 C CA . PRO D 1 115 ? 11.237 3.770 -78.248 1.00 36.82 127 PRO D CA 1
ATOM 3817 C C . PRO D 1 115 ? 12.599 3.264 -77.826 1.00 34.15 127 PRO D C 1
ATOM 3818 O O . PRO D 1 115 ? 13.554 4.046 -77.709 1.00 32.20 127 PRO D O 1
ATOM 3822 N N . ALA D 1 116 ? 12.683 1.961 -77.594 1.00 35.41 128 ALA D N 1
ATOM 3823 C CA . ALA D 1 116 ? 13.969 1.312 -77.361 1.00 44.09 128 ALA D CA 1
ATOM 3824 C C . ALA D 1 116 ? 14.951 1.619 -78.500 1.00 41.33 128 ALA D C 1
ATOM 3825 O O . ALA D 1 116 ? 16.118 1.939 -78.264 1.00 37.28 128 ALA D O 1
ATOM 3827 N N . TRP E 2 1 ? -22.944 -14.142 -20.893 1.00 27.44 1 TRP E N 1
ATOM 3828 C CA . TRP E 2 1 ? -22.939 -13.117 -21.931 1.00 23.48 1 TRP E CA 1
ATOM 3829 C C . TRP E 2 1 ? -21.971 -13.416 -23.062 1.00 25.23 1 TRP E C 1
ATOM 3830 O O . TRP E 2 1 ? -20.817 -13.776 -22.823 1.00 23.92 1 TRP E O 1
ATOM 3841 N N . GLU E 2 2 ? -22.431 -13.241 -24.297 1.00 16.88 2 GLU E N 1
ATOM 3842 C CA . GLU E 2 2 ? -21.522 -13.257 -25.424 1.00 18.96 2 GLU E CA 1
ATOM 3843 C C . GLU E 2 2 ? -21.080 -11.810 -25.649 1.00 19.39 2 GLU E C 1
ATOM 3844 O O . GLU E 2 2 ? -21.895 -10.951 -25.944 1.00 16.83 2 GLU E O 1
ATOM 3850 N N . GLU E 2 3 ? -19.796 -11.529 -25.449 1.00 20.18 3 GLU E N 1
ATOM 3851 C CA . GLU E 2 3 ? -19.310 -10.152 -25.551 1.00 16.65 3 GLU E CA 1
ATOM 3852 C C . GLU E 2 3 ? -18.781 -9.879 -26.960 1.00 17.64 3 GLU E C 1
ATOM 3853 O O . GLU E 2 3 ? -17.720 -10.386 -27.340 1.00 25.54 3 GLU E O 1
ATOM 3859 N N . LEU E 2 4 ? -19.525 -9.099 -27.741 1.00 17.38 4 LEU E N 1
ATOM 3860 C CA . LEU E 2 4 ? -19.121 -8.828 -29.115 1.00 18.86 4 LEU E CA 1
ATOM 3861 C C . LEU E 2 4 ? -18.019 -7.769 -29.155 1.00 26.72 4 LEU E C 1
ATOM 3862 O O . LEU E 2 4 ? -17.923 -6.946 -28.246 1.00 22.73 4 LEU E O 1
ATOM 3868 N N . TRP F 2 1 ? -4.475 8.471 -52.787 1.00 28.14 1 TRP F N 1
ATOM 3869 C CA . TRP F 2 1 ? -4.312 7.491 -53.854 1.00 26.08 1 TRP F CA 1
ATOM 3870 C C . TRP F 2 1 ? -5.264 7.766 -54.997 1.00 28.24 1 TRP F C 1
ATOM 3871 O O . TRP F 2 1 ? -6.448 8.001 -54.769 1.00 32.98 1 TRP F O 1
ATOM 3882 N N . GLU F 2 2 ? -4.756 7.736 -56.225 1.00 24.98 2 GLU F N 1
ATOM 3883 C CA . GLU F 2 2 ? -5.631 7.782 -57.388 1.00 22.41 2 GLU F CA 1
ATOM 3884 C C . GLU F 2 2 ? -6.038 6.360 -57.744 1.00 25.81 2 GLU F C 1
ATOM 3885 O O . GLU F 2 2 ? -5.223 5.571 -58.215 1.00 21.91 2 GLU F O 1
ATOM 3891 N N . GLU F 2 3 ? -7.303 6.026 -57.515 1.00 22.80 3 GLU F N 1
ATOM 3892 C CA . GLU F 2 3 ? -7.727 4.646 -57.680 1.00 23.09 3 GLU F CA 1
ATOM 3893 C C . GLU F 2 3 ? -8.262 4.421 -59.095 1.00 25.44 3 GLU F C 1
ATOM 3894 O O . GLU F 2 3 ? -9.275 5.007 -59.498 1.00 24.97 3 GLU F O 1
ATOM 3900 N N . LEU F 2 4 ? -7.569 3.578 -59.854 1.00 24.25 4 LEU F N 1
ATOM 3901 C CA . LEU F 2 4 ? -7.954 3.326 -61.242 1.00 25.57 4 LEU F CA 1
ATOM 3902 C C . LEU F 2 4 ? -9.149 2.381 -61.345 1.00 29.29 4 LEU F C 1
ATOM 3903 O O . LEU F 2 4 ? -9.458 1.639 -60.414 1.00 33.51 4 LEU F O 1
ATOM 3909 N N . TRP G 2 1 ? -29.313 8.318 -52.841 1.00 39.73 1 TRP G N 1
ATOM 3910 C CA . TRP G 2 1 ? -29.251 7.351 -53.929 1.00 38.23 1 TRP G CA 1
ATOM 3911 C C . TRP G 2 1 ? -30.244 7.681 -55.031 1.00 40.99 1 TRP G C 1
ATOM 3912 O O . TRP G 2 1 ? -31.425 7.899 -54.767 1.00 37.65 1 TRP G O 1
ATOM 3923 N N . GLU G 2 2 ? -29.754 7.730 -56.265 1.00 37.06 2 GLU G N 1
ATOM 3924 C CA . GLU G 2 2 ? -30.629 7.808 -57.423 1.00 36.37 2 GLU G CA 1
ATOM 3925 C C . GLU G 2 2 ? -30.985 6.391 -57.862 1.00 35.21 2 GLU G C 1
ATOM 3926 O O . GLU G 2 2 ? -30.172 5.691 -58.469 1.00 35.08 2 GLU G O 1
ATOM 3932 N N . GLU G 2 3 ? -32.202 5.966 -57.537 1.00 34.70 3 GLU G N 1
ATOM 3933 C CA . GLU G 2 3 ? -32.621 4.592 -57.779 1.00 34.04 3 GLU G CA 1
ATOM 3934 C C . GLU G 2 3 ? -33.186 4.404 -59.191 1.00 35.69 3 GLU G C 1
ATOM 3935 O O . GLU G 2 3 ? -34.173 5.045 -59.582 1.00 34.31 3 GLU G O 1
ATOM 3941 N N . LEU G 2 4 ? -32.552 3.522 -59.957 1.00 33.86 4 LEU G N 1
ATOM 3942 C CA . LEU G 2 4 ? -32.966 3.289 -61.336 1.00 38.06 4 LEU G CA 1
ATOM 3943 C C . LEU G 2 4 ? -34.140 2.313 -61.431 1.00 39.50 4 LEU G C 1
ATOM 3944 O O . LEU G 2 4 ? -34.402 1.547 -60.503 1.00 37.84 4 LEU G O 1
ATOM 3950 N N . TRP H 2 1 ? 2.309 -13.783 -21.401 1.00 33.52 1 TRP H N 1
ATOM 3951 C CA . TRP H 2 1 ? 2.248 -12.658 -22.329 1.00 36.98 1 TRP H CA 1
ATOM 3952 C C . TRP H 2 1 ? 3.177 -12.830 -23.520 1.00 38.86 1 TRP H C 1
ATOM 3953 O O . TRP H 2 1 ? 4.324 -13.249 -23.370 1.00 43.23 1 TRP H O 1
ATOM 3964 N N . GLU H 2 2 ? 2.678 -12.494 -24.702 1.00 29.86 2 GLU H N 1
ATOM 3965 C CA . GLU H 2 2 ? 3.515 -12.417 -25.884 1.00 33.76 2 GLU H CA 1
ATOM 3966 C C . GLU H 2 2 ? 3.957 -10.969 -26.088 1.00 30.69 2 GLU H C 1
ATOM 3967 O O . GLU H 2 2 ? 3.159 -10.105 -26.450 1.00 29.43 2 GLU H O 1
ATOM 3973 N N . GLU H 2 3 ? 5.237 -10.707 -25.842 1.00 32.75 3 GLU H N 1
ATOM 3974 C CA . GLU H 2 3 ? 5.735 -9.340 -25.830 1.00 30.32 3 GLU H CA 1
ATOM 3975 C C . GLU H 2 3 ? 6.372 -8.940 -27.153 1.00 35.60 3 GLU H C 1
ATOM 3976 O O . GLU H 2 3 ? 7.467 -9.393 -27.492 1.00 42.67 3 GLU H O 1
ATOM 3982 N N . LEU H 2 4 ? 5.677 -8.087 -27.898 1.00 35.52 4 LEU H N 1
ATOM 3983 C CA . LEU H 2 4 ? 6.206 -7.569 -29.155 1.00 36.77 4 LEU H CA 1
ATOM 3984 C C . LEU H 2 4 ? 7.288 -6.523 -28.893 1.00 41.04 4 LEU H C 1
ATOM 3985 O O . LEU H 2 4 ? 8.209 -6.358 -29.694 1.00 47.24 4 LEU H O 1
#

GO terms:
  GO:0005515 protein binding (F, IPI)
  GO:0000421 autophagosome membrane (C, IDA)
  GO:0005737 cytoplasm (C, IDA)
  GO:0050830 defense response to Gram-positive bacterium (P, IEP)
  GO:0001778 plasma membrane repair (P, IMP)
  GO:1901098 positive regulation of autophagosome maturation (P, IMP)
  GO:0097237 cellular response to toxic substance (P, IMP)
  GO:0098792 xenophagy (P, IMP)

Solvent-accessible surface area: 23226 Å² total; per-residue (Å²): 86,57,29,9,31,73,119,123,85,19,115,84,8,54,94,33,4,114,104,15,121,100,124,33,101,103,56,9,0,0,0,2,36,71,9,59,44,16,207,80,6,57,118,34,151,133,20,48,1,0,0,29,56,133,19,20,0,2,52,0,5,21,45,0,11,199,107,16,161,22,98,61,47,62,37,0,23,5,4,0,10,13,20,40,14,111,49,29,55,50,22,0,46,106,0,24,100,89,1,95,6,22,1,2,0,0,23,1,20,2,4,17,96,38,30,6,60,100,47,8,88,139,120,120,86,91,124,78,22,71,86,33,10,124,104,14,68,96,75,1,84,35,4,2,0,0,0,2,36,75,77,147,60,12,229,85,6,57,117,39,157,88,17,51,5,0,0,5,61,60,0,26,3,8,29,0,3,20,1,3,9,42,50,13,115,21,97,34,58,58,34,0,12,0,19,1,102,117,117,49,6,49,1,45,70,62,29,0,40,75,5,29,80,115,45,115,27,95,1,4,0,0,36,2,36,1,10,18,116,51,96,199,92,102,40,4,34,102,121,101,88,22,26,64,5,21,69,25,4,15,56,9,27,5,98,37,26,89,46,6,6,0,0,1,32,70,10,78,42,16,219,82,2,56,124,40,147,142,22,45,3,0,0,26,57,141,30,40,1,48,86,0,53,61,44,2,62,194,101,12,161,23,106,112,154,72,51,12,75,8,6,2,10,14,30,71,37,116,36,109,87,23,29,1,28,75,1,17,68,95,9,47,8,21,0,0,0,0,23,1,22,2,4,29,68,85,124,96,46,4,90,143,110,106,89,91,131,61,19,68,67,27,16,38,57,14,60,7,58,2,15,53,13,4,6,0,0,4,30,66,66,119,73,19,218,86,3,53,123,45,136,128,24,50,2,0,0,9,59,87,0,38,0,44,54,0,53,60,0,3,67,23,39,12,111,8,106,109,155,72,52,14,77,7,28,0,64,114,112,69,43,76,36,102,92,31,29,0,25,87,0,22,72,105,18,86,24,109,2,11,0,0,21,1,22,3,10,27,134,82,137,67,13,32,12,80,32,29,10,81,50,83,51,74,37,85,55

Secondary structure (DSSP, 8-state):
--SHHHHS-HHHHHHHHHHHHHH-TTEEEEEEEEPTT--SSPPPS--EEEEETT-BHHHHHHHHHHHHT--TTS--EEEETTB--S-TT-BHHHHHHHH--TTSPEEEEEES--TT-/--HHHHS-HHHHHHHHHHHHHH-TTEEEEEEEE-TT--SS---S--EEEEETTSBHHHHHHHHHHHTT--TT---EEEETTEEPP-SS-BHHHHHHHH--TTSPEEEEEES--TT-/--HHHHS-HHHHHHHHHHHHTT-TTEEEEEEEEPTT--SSPPPS--EEEEETTSBHHHHHHHHHHHTT--TTS--EEEETTB--S-SSSBHHHHHHHH--TTS-EEEEEES---/--HHHHS-HHHHHHHHHHHHHH-TTEEEEEEEEPTT--SSPPPS--EEEEETTSBHHHHHHHHHHHHT--TTS--EEEETTB--S-SSSBHHHHHHHH--TTS-EEEEEES---/-EE-/-EE-/-EE-/-EE-

Organism: Caenorhabditis elegans (NCBI:txid6239)

InterPro domains:
  IPR004241 Autophagy protein Atg8 ubiquitin-like [PF02991] (25-130)
  IPR004241 Autophagy protein Atg8 ubiquitin-like [PTHR10969] (16-130)
  IPR029071 Ubiquitin-like domain superfamily [SSF54236] (14-130)

Radius of gyration: 25.28 Å; Cα contacts (8 Å, |Δi|>4): 816; chains: 8; bounding box: 57×38×71 Å

CATH classification: 3.10.20.90